Protein AF-A0A954CSN1-F1 (afdb_monomer_lite)

Radius of gyration: 38.44 Å; chains: 1; bounding box: 106×89×113 Å

Structure (mmCIF, N/CA/C/O backbone):
data_AF-A0A954CSN1-F1
#
_entry.id   AF-A0A954CSN1-F1
#
loop_
_atom_site.group_PDB
_atom_site.id
_atom_site.type_symbol
_atom_site.label_atom_id
_atom_site.label_alt_id
_atom_site.label_comp_id
_atom_site.label_asym_id
_atom_site.label_entity_id
_atom_site.label_seq_id
_atom_site.pdbx_PDB_ins_code
_atom_site.Cartn_x
_atom_site.Cartn_y
_atom_site.Cartn_z
_atom_site.occupancy
_atom_site.B_iso_or_equiv
_atom_site.auth_seq_id
_atom_site.auth_comp_id
_atom_site.auth_asym_id
_atom_site.auth_atom_id
_atom_site.pdbx_PDB_model_num
ATOM 1 N N . PRO A 1 1 ? -14.972 -27.314 41.834 1.00 61.19 1 PRO A N 1
ATOM 2 C CA . PRO A 1 1 ? -14.762 -25.907 41.405 1.00 61.19 1 PRO A CA 1
ATOM 3 C C . PRO A 1 1 ? -15.803 -24.994 42.067 1.00 61.19 1 PRO A C 1
ATOM 5 O O . PRO A 1 1 ? -16.963 -25.376 42.128 1.00 61.19 1 PRO A O 1
ATOM 8 N N . VAL A 1 2 ? -15.405 -23.835 42.599 1.00 68.25 2 VAL A N 1
ATOM 9 C CA . VAL A 1 2 ? -16.298 -22.966 43.400 1.00 68.25 2 VAL A CA 1
ATOM 10 C C . VAL A 1 2 ? -17.333 -22.214 42.534 1.00 68.25 2 VAL A C 1
ATOM 12 O O . VAL A 1 2 ? -18.344 -21.769 43.054 1.00 68.25 2 VAL A O 1
ATOM 15 N N . ASN A 1 3 ? -17.149 -22.166 41.205 1.00 76.94 3 ASN A N 1
ATOM 16 C CA . ASN A 1 3 ? -17.978 -21.387 40.267 1.00 76.94 3 ASN A CA 1
ATOM 17 C C . ASN A 1 3 ? -18.617 -22.225 39.138 1.00 76.94 3 ASN A C 1
ATOM 19 O O . ASN A 1 3 ? -18.727 -21.748 38.012 1.00 76.94 3 ASN A O 1
ATOM 23 N N . VAL A 1 4 ? -19.000 -23.483 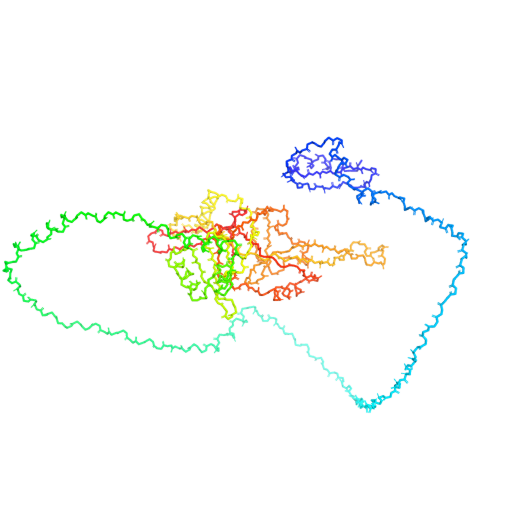39.391 1.00 81.50 4 VAL A N 1
ATOM 24 C CA . VAL A 1 4 ? -19.552 -24.366 38.335 1.00 81.50 4 VAL A CA 1
ATOM 25 C C . VAL A 1 4 ? -20.786 -23.754 37.670 1.00 81.50 4 VAL A C 1
ATOM 27 O O . VAL A 1 4 ? -20.858 -23.741 36.446 1.00 81.50 4 VAL A O 1
ATOM 30 N N . ASP A 1 5 ? -21.700 -23.181 38.451 1.00 84.88 5 ASP A N 1
ATOM 31 C CA . ASP A 1 5 ? -22.962 -22.651 37.924 1.00 84.88 5 ASP A CA 1
ATOM 32 C C . ASP A 1 5 ? -22.741 -21.451 36.990 1.00 84.88 5 ASP A C 1
ATOM 34 O O . ASP A 1 5 ? -23.274 -21.422 35.884 1.00 84.88 5 ASP A O 1
ATOM 38 N N . SER A 1 6 ? -21.851 -20.525 37.362 1.00 83.75 6 SER A N 1
ATOM 39 C CA . SER A 1 6 ? -21.485 -19.380 36.515 1.00 83.75 6 SER A CA 1
ATOM 40 C C . SER A 1 6 ? -20.798 -19.810 35.213 1.00 83.75 6 SER A C 1
ATOM 42 O O . SER A 1 6 ? -21.048 -19.225 34.163 1.00 83.75 6 SER A O 1
ATOM 44 N N . ILE A 1 7 ? -19.970 -20.859 35.246 1.00 83.19 7 ILE A N 1
ATOM 45 C CA . ILE A 1 7 ? -19.344 -21.396 34.029 1.00 83.19 7 ILE A CA 1
ATOM 46 C C . ILE A 1 7 ? -20.405 -22.036 33.124 1.00 83.19 7 ILE A C 1
ATOM 48 O O . ILE A 1 7 ? -20.377 -21.837 31.911 1.00 83.19 7 ILE A O 1
ATOM 52 N N . MET A 1 8 ? -21.352 -22.778 33.704 1.00 86.44 8 MET A N 1
ATOM 53 C CA . MET A 1 8 ? -22.431 -23.435 32.961 1.00 86.44 8 MET A CA 1
ATOM 54 C C . MET A 1 8 ? -23.406 -22.431 32.331 1.00 86.44 8 MET A C 1
ATOM 56 O O . MET A 1 8 ? -23.910 -22.697 31.242 1.00 86.44 8 MET A O 1
ATOM 60 N N . GLU A 1 9 ? -23.623 -21.268 32.952 1.00 90.50 9 GLU A N 1
ATOM 61 C CA . GLU A 1 9 ? -24.388 -20.159 32.362 1.00 90.50 9 GLU A CA 1
ATOM 62 C C . GLU A 1 9 ? -23.665 -19.494 31.179 1.00 90.50 9 GLU A C 1
ATOM 64 O O . GLU A 1 9 ? -24.311 -19.047 30.230 1.00 90.50 9 GLU A O 1
ATOM 69 N N . GLU A 1 10 ? -22.330 -19.448 31.194 1.00 86.44 10 GLU A N 1
ATOM 70 C CA . GLU A 1 10 ? -21.532 -18.814 30.136 1.00 86.44 10 GLU A CA 1
ATOM 71 C C . GLU A 1 10 ? -21.285 -19.718 28.917 1.00 86.44 10 GLU A C 1
ATOM 73 O O . GLU A 1 10 ? -21.075 -19.210 27.813 1.00 86.44 10 GLU A O 1
ATOM 78 N N . LEU A 1 11 ? -21.309 -21.046 29.082 1.00 83.38 11 LEU A N 1
ATOM 79 C CA . LEU A 1 11 ? -21.023 -22.005 28.004 1.00 83.38 11 LEU A CA 1
ATOM 80 C C . LEU A 1 11 ? -21.914 -21.836 26.753 1.00 83.38 11 LEU A C 1
ATOM 82 O O . LEU A 1 11 ? -21.360 -21.830 25.651 1.00 83.38 11 LEU A O 1
ATOM 86 N N . PRO A 1 12 ? -23.246 -21.644 26.859 1.00 86.50 12 PRO A N 1
ATOM 87 C CA . PRO A 1 12 ? -24.109 -21.454 25.690 1.00 86.50 12 PRO A CA 1
ATOM 88 C C . PRO A 1 12 ? -23.843 -20.145 24.936 1.00 86.50 12 PRO A C 1
ATOM 90 O O . PRO A 1 12 ? -24.189 -20.034 23.762 1.00 86.50 12 PRO A O 1
ATOM 93 N N . ALA A 1 13 ? -23.258 -19.145 25.604 1.00 87.81 13 ALA A N 1
ATOM 94 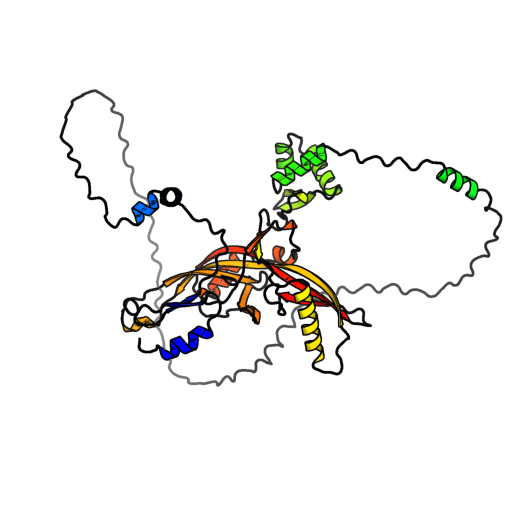C CA . ALA A 1 13 ? -23.020 -17.815 25.047 1.00 87.81 13 ALA A CA 1
ATOM 95 C C . ALA A 1 13 ? -21.659 -17.681 24.340 1.00 87.81 13 ALA A C 1
ATOM 97 O O . ALA A 1 13 ? -21.362 -16.621 23.778 1.00 87.81 13 ALA A O 1
ATOM 98 N N . GLN A 1 14 ? -20.819 -18.721 24.357 1.00 88.06 14 GLN A N 1
ATOM 99 C CA . GLN A 1 14 ? -19.494 -18.647 23.748 1.00 88.06 14 GLN A CA 1
ATOM 100 C C . GLN A 1 14 ? -19.566 -18.596 22.225 1.00 88.06 14 GLN A C 1
ATOM 102 O O . GLN A 1 14 ? -20.262 -19.373 21.571 1.00 88.06 14 GLN A O 1
ATOM 107 N N . LYS A 1 15 ? -18.801 -17.670 21.643 1.00 86.69 15 LYS A N 1
ATOM 108 C CA . LYS A 1 15 ? -18.649 -17.579 20.189 1.00 86.69 15 LYS A CA 1
ATOM 109 C C . LYS A 1 15 ? -17.722 -18.702 19.699 1.00 86.69 15 LYS A C 1
ATOM 111 O O . LYS A 1 15 ? -16.810 -19.088 20.430 1.00 86.69 15 LYS A O 1
ATOM 116 N N . PRO A 1 16 ? -17.876 -19.195 18.455 1.00 85.50 16 PRO A N 1
ATOM 117 C CA . PRO A 1 16 ? -16.946 -20.167 17.881 1.00 85.50 16 PRO A CA 1
ATOM 118 C C . PRO A 1 16 ? -15.479 -19.732 18.034 1.00 85.50 16 PRO A C 1
ATOM 120 O O . PRO A 1 16 ? -15.126 -18.599 17.710 1.00 85.50 16 PRO A O 1
ATOM 123 N N . GLY A 1 17 ? -14.627 -20.634 18.531 1.00 83.06 17 GLY A N 1
ATOM 124 C CA . GLY A 1 17 ? -13.213 -20.356 18.818 1.00 83.06 17 GLY A CA 1
ATOM 125 C C . GLY A 1 17 ? -12.932 -19.768 20.206 1.00 83.06 17 GLY A C 1
ATOM 126 O O . GLY A 1 17 ? -11.766 -19.590 20.550 1.00 83.06 17 GLY A O 1
ATOM 127 N N . GLN A 1 18 ? -13.954 -19.484 21.015 1.00 90.25 18 GLN A N 1
ATOM 128 C CA . GLN A 1 18 ? -13.788 -19.235 22.447 1.00 90.25 18 GLN A CA 1
ATOM 129 C C . GLN A 1 18 ? -13.908 -20.554 23.212 1.00 90.25 18 GLN A C 1
ATOM 131 O O . GLN A 1 18 ? -14.747 -21.392 22.887 1.00 90.25 18 GLN A O 1
ATOM 136 N N . PHE A 1 19 ? -13.041 -20.733 24.203 1.00 90.12 19 PHE A N 1
ATOM 137 C CA . PHE A 1 19 ? -13.029 -21.891 25.085 1.00 90.12 19 PHE A CA 1
ATOM 138 C C . PHE A 1 19 ? -12.823 -21.436 26.528 1.00 90.12 19 PHE A C 1
ATOM 140 O O . PHE A 1 19 ? -12.149 -20.439 26.797 1.00 90.12 19 PHE A O 1
ATOM 147 N N . VAL A 1 20 ? -13.351 -22.205 27.476 1.00 90.38 20 VAL A N 1
ATOM 148 C CA . VAL A 1 20 ? -13.010 -22.079 28.896 1.00 90.38 20 VAL A CA 1
ATOM 149 C C . VAL A 1 20 ? -12.269 -23.339 29.321 1.00 90.38 20 VAL A C 1
ATOM 151 O O . VAL A 1 20 ? -12.818 -24.436 29.283 1.00 90.38 20 VAL A O 1
ATOM 154 N N . LEU A 1 21 ? -11.005 -23.176 29.706 1.00 90.19 21 LEU A N 1
ATOM 155 C CA . LEU A 1 21 ? -10.172 -24.232 30.262 1.00 90.19 21 LEU A CA 1
ATOM 156 C C . LEU A 1 21 ? -10.426 -24.334 31.767 1.00 90.19 21 LEU A C 1
ATOM 158 O O . LEU A 1 21 ? -10.199 -23.383 32.520 1.00 90.19 21 LEU A O 1
ATOM 162 N N . ILE A 1 22 ? -10.867 -25.517 32.189 1.00 88.81 22 ILE A N 1
ATOM 163 C CA . ILE A 1 22 ? -11.072 -25.878 33.590 1.00 88.81 22 ILE A CA 1
ATOM 164 C C . ILE A 1 22 ? -10.104 -27.018 33.897 1.00 88.81 22 ILE A C 1
ATOM 166 O O . ILE A 1 22 ? -10.310 -28.140 33.446 1.00 88.81 22 ILE A O 1
ATOM 170 N N . SER A 1 23 ? -9.037 -26.733 34.637 1.00 88.50 23 SER A N 1
ATOM 171 C CA . SER A 1 23 ? -8.085 -27.756 35.081 1.00 88.50 23 SER A CA 1
ATOM 172 C C . SER A 1 23 ? -7.736 -27.485 36.546 1.00 88.50 23 SER A C 1
ATOM 174 O O . SER A 1 23 ? -6.798 -26.743 36.825 1.00 88.50 23 SER A O 1
ATOM 176 N N . PRO A 1 24 ? -8.547 -28.009 37.485 1.00 81.94 24 PRO A N 1
ATOM 177 C CA . PRO A 1 24 ? -8.437 -27.690 38.909 1.00 81.94 24 PRO A CA 1
ATOM 178 C C . PRO A 1 24 ? -7.140 -28.205 39.543 1.00 81.94 24 PRO A C 1
ATOM 180 O O . PRO A 1 24 ? -6.716 -27.667 40.557 1.00 81.94 24 PRO A O 1
ATOM 183 N N . ASP A 1 25 ? -6.502 -29.205 38.933 1.00 87.25 25 ASP A N 1
ATOM 184 C CA . ASP A 1 25 ? -5.222 -29.745 39.400 1.00 87.25 25 ASP A CA 1
ATOM 185 C C . ASP A 1 25 ? -4.041 -28.821 39.067 1.00 87.25 25 ASP A C 1
ATOM 187 O O . ASP A 1 25 ? -3.009 -28.876 39.728 1.00 87.25 25 ASP A O 1
ATOM 191 N N . ASN A 1 26 ? -4.183 -27.968 38.044 1.00 86.38 26 ASN A N 1
ATOM 192 C CA . ASN A 1 26 ? -3.106 -27.095 37.564 1.00 86.38 26 ASN A CA 1
ATOM 193 C C . ASN A 1 26 ? -3.398 -25.602 37.761 1.00 86.38 26 ASN A C 1
ATOM 195 O O . ASN A 1 26 ? -2.469 -24.798 37.797 1.00 86.38 26 ASN A O 1
ATOM 199 N N . PHE A 1 27 ? -4.670 -25.214 37.871 1.00 82.56 27 PHE A N 1
ATOM 200 C CA . PHE A 1 27 ? -5.089 -23.821 37.959 1.00 82.56 27 PHE A CA 1
ATOM 201 C C . PHE A 1 27 ? -6.175 -23.638 39.019 1.00 82.56 27 PHE A C 1
ATOM 203 O O . PHE A 1 27 ? -7.205 -24.311 39.011 1.00 82.56 27 PHE A O 1
ATOM 210 N N . GLU A 1 28 ? -5.979 -22.648 39.890 1.00 81.31 28 GLU A N 1
ATOM 211 C CA . GLU A 1 28 ? -6.968 -22.257 40.904 1.00 81.31 28 GLU A CA 1
ATOM 212 C C . GLU A 1 28 ? -8.222 -21.607 40.289 1.00 81.31 28 GLU A C 1
ATOM 214 O O . GLU A 1 28 ? -9.281 -21.541 40.921 1.00 81.31 28 GLU A O 1
ATOM 219 N N . HIS A 1 29 ? -8.126 -21.119 39.047 1.00 81.75 29 HIS A N 1
ATOM 220 C CA . HIS A 1 29 ? -9.184 -20.393 38.349 1.00 81.75 29 HIS A CA 1
ATOM 221 C C . HIS A 1 29 ? -9.411 -20.932 36.935 1.00 81.75 29 HIS A C 1
ATOM 223 O O . HIS A 1 29 ? -8.537 -21.533 36.317 1.00 81.75 29 HIS A O 1
ATOM 229 N N . THR A 1 30 ? -10.605 -20.686 36.399 1.00 87.56 30 THR A N 1
ATOM 230 C CA . THR A 1 30 ? -10.914 -20.963 34.994 1.00 87.56 30 THR A CA 1
ATOM 231 C C . THR A 1 30 ? -10.232 -19.967 34.072 1.00 87.56 30 THR A C 1
ATOM 233 O O . THR A 1 30 ? -10.331 -18.756 34.277 1.00 87.56 30 THR A O 1
ATOM 236 N N . HIS A 1 31 ? -9.608 -20.470 33.011 1.00 87.25 31 HIS A N 1
ATOM 237 C CA . HIS A 1 31 ? -8.930 -19.647 32.016 1.00 87.25 31 HIS A CA 1
ATOM 238 C C . HIS A 1 31 ? -9.765 -19.550 30.739 1.00 87.25 31 HIS A C 1
ATOM 240 O O . HIS A 1 31 ? -10.199 -20.560 30.195 1.00 87.25 31 HIS A O 1
ATOM 246 N N . ARG A 1 32 ? -9.976 -18.331 30.233 1.00 88.88 32 ARG A N 1
ATOM 247 C CA . ARG A 1 32 ? -10.616 -18.105 28.930 1.00 88.88 32 ARG A CA 1
ATOM 248 C C . ARG A 1 32 ? -9.554 -18.137 27.838 1.00 88.88 32 ARG A C 1
ATOM 250 O O . ARG A 1 32 ? -8.579 -17.392 27.906 1.00 88.88 32 ARG A O 1
ATOM 257 N N . LEU A 1 33 ? -9.752 -18.988 26.842 1.00 90.38 33 LEU A N 1
ATOM 258 C CA . LEU A 1 33 ? -8.884 -19.125 25.681 1.00 90.38 33 LEU A CA 1
ATOM 259 C C . LEU A 1 33 ? -9.639 -18.659 24.437 1.00 90.38 33 LEU A C 1
ATOM 261 O O . LEU A 1 33 ? -10.818 -18.959 24.260 1.00 90.38 33 LEU A O 1
ATOM 265 N N . GLN A 1 34 ? -8.950 -17.932 23.563 1.00 87.00 34 GLN A N 1
ATOM 266 C CA . GLN A 1 34 ? -9.458 -17.570 22.247 1.00 87.00 34 GLN A CA 1
ATOM 267 C C . GLN A 1 34 ? -8.527 -18.170 21.200 1.00 87.00 34 GLN A C 1
ATOM 269 O O . GLN A 1 34 ? -7.409 -17.699 20.996 1.00 87.00 34 GLN A O 1
ATOM 274 N N . CYS A 1 35 ? -8.987 -19.224 20.537 1.00 81.88 35 CYS A N 1
ATOM 275 C CA . CYS A 1 35 ? -8.266 -19.830 19.434 1.00 81.88 35 CYS A CA 1
ATOM 276 C C . CYS A 1 35 ? -8.586 -19.068 18.148 1.00 81.88 35 CYS A C 1
ATOM 278 O O . CYS A 1 35 ? -9.748 -18.896 17.770 1.00 81.88 35 CYS A O 1
ATOM 280 N N . ARG A 1 36 ? -7.543 -18.631 17.442 1.00 75.38 36 ARG A N 1
ATOM 281 C CA . ARG A 1 36 ? -7.674 -18.196 16.050 1.00 75.38 36 ARG A CA 1
ATOM 282 C C . ARG A 1 36 ? -7.705 -19.443 15.176 1.00 75.38 36 ARG A C 1
ATOM 284 O O . ARG A 1 36 ? -6.841 -20.306 15.306 1.00 75.38 36 ARG A O 1
ATOM 291 N N . TRP A 1 37 ? -8.695 -19.538 14.296 1.00 64.88 37 TRP A N 1
ATOM 292 C CA . TRP A 1 37 ? -8.752 -20.611 13.311 1.00 64.88 37 TRP A CA 1
ATOM 293 C C . TRP A 1 37 ? -7.662 -20.353 12.273 1.00 64.88 37 TRP A C 1
ATOM 295 O O . TRP A 1 37 ? -7.801 -19.475 11.422 1.00 64.88 37 TRP A O 1
ATOM 305 N N . LEU A 1 38 ? -6.559 -21.092 12.361 1.00 58.12 38 LEU A N 1
ATOM 306 C CA . LEU A 1 38 ? -5.622 -21.191 11.253 1.00 58.12 38 LEU A CA 1
ATOM 307 C C . LEU A 1 38 ? -6.255 -22.119 10.217 1.00 58.12 38 LEU A C 1
ATOM 309 O O . LEU A 1 38 ? -6.325 -23.329 10.412 1.00 58.12 38 LEU A O 1
ATOM 313 N N . TYR A 1 39 ? -6.760 -21.539 9.128 1.00 53.69 39 TYR A N 1
ATOM 314 C CA . TYR A 1 39 ? -7.174 -22.314 7.965 1.00 53.69 39 TYR A CA 1
ATOM 315 C C . TYR A 1 39 ? -5.917 -22.773 7.226 1.00 53.69 39 TYR A C 1
ATOM 317 O O . TYR A 1 39 ? -5.410 -22.097 6.332 1.00 53.69 39 TYR A O 1
ATOM 325 N N . THR A 1 40 ? -5.372 -23.903 7.658 1.00 70.38 40 THR A N 1
ATOM 326 C CA . THR A 1 40 ? -4.305 -24.614 6.960 1.00 70.38 40 THR A CA 1
ATOM 327 C C . THR A 1 40 ? -4.873 -25.891 6.361 1.00 70.38 40 THR A C 1
ATOM 329 O O . THR A 1 40 ? -5.895 -26.420 6.806 1.00 70.38 40 THR A O 1
ATOM 332 N N . LYS A 1 41 ? -4.232 -26.390 5.304 1.00 67.25 41 LYS A N 1
ATOM 333 C CA . LYS A 1 41 ? -4.551 -27.712 4.771 1.00 67.25 41 LYS A CA 1
ATOM 334 C C . LYS A 1 41 ? -4.279 -28.730 5.881 1.00 67.25 41 LYS A C 1
ATOM 336 O O . LYS A 1 41 ? -3.152 -28.822 6.356 1.00 67.25 41 LYS A O 1
ATOM 341 N N . HIS A 1 42 ? -5.313 -29.450 6.311 1.00 63.22 42 HIS A N 1
ATOM 342 C CA . HIS A 1 42 ? -5.154 -30.526 7.282 1.00 63.22 42 HIS A CA 1
ATOM 343 C C . HIS A 1 42 ? -4.442 -31.688 6.585 1.00 63.22 42 HIS A C 1
ATOM 345 O O . HIS A 1 42 ? -5.056 -32.431 5.820 1.00 63.22 42 HIS A O 1
ATOM 351 N N . GLU A 1 43 ? -3.133 -31.795 6.789 1.00 81.56 43 GLU A N 1
ATOM 352 C CA . GLU A 1 43 ? -2.345 -32.947 6.369 1.00 81.56 43 GLU A CA 1
ATOM 353 C C . GLU A 1 43 ? -2.127 -33.836 7.591 1.00 81.56 43 GLU A C 1
ATOM 355 O O . GLU A 1 43 ? -1.510 -33.425 8.571 1.00 81.56 43 GLU A O 1
ATOM 360 N N . THR A 1 44 ? -2.676 -35.048 7.555 1.00 83.81 44 THR A N 1
ATOM 361 C CA . THR A 1 44 ? -2.324 -36.083 8.527 1.00 83.81 44 THR A CA 1
ATOM 362 C C . THR A 1 44 ? -0.915 -36.566 8.215 1.00 83.81 44 THR A C 1
ATOM 364 O O . THR A 1 44 ? -0.662 -37.068 7.115 1.00 83.81 44 THR A O 1
ATOM 367 N N . LEU A 1 45 ? -0.007 -36.384 9.166 1.00 87.62 45 LEU A N 1
ATOM 368 C CA . LEU A 1 45 ? 1.354 -36.897 9.087 1.00 87.62 45 LEU A CA 1
ATOM 369 C C . LEU A 1 45 ? 1.353 -38.356 9.554 1.00 87.62 45 LEU A C 1
ATOM 371 O O . LEU A 1 45 ? 0.678 -38.692 10.525 1.00 87.62 45 LEU A O 1
ATOM 375 N N . ASP A 1 46 ? 2.065 -39.210 8.829 1.00 90.12 46 ASP A N 1
ATOM 376 C CA . ASP A 1 46 ? 2.424 -40.553 9.282 1.00 90.12 46 ASP A CA 1
ATOM 377 C C . ASP A 1 46 ? 3.696 -40.476 10.140 1.00 90.12 46 ASP A C 1
ATOM 379 O O . ASP A 1 46 ? 4.366 -39.441 10.178 1.00 90.12 46 ASP A O 1
ATOM 383 N N . ASP A 1 47 ? 4.010 -41.565 10.842 1.00 84.50 47 ASP A N 1
ATOM 384 C CA . ASP A 1 47 ? 5.141 -41.624 11.775 1.00 84.50 47 ASP A CA 1
ATOM 385 C C . ASP A 1 47 ? 6.466 -41.227 11.095 1.00 84.50 47 ASP A C 1
ATOM 387 O O . ASP A 1 47 ? 7.247 -40.475 11.670 1.00 84.50 47 ASP A O 1
ATOM 391 N N . GLU A 1 48 ? 6.664 -41.610 9.827 1.00 83.81 48 GLU A N 1
ATOM 392 C CA . GLU A 1 48 ? 7.849 -41.247 9.033 1.00 83.81 48 GLU A CA 1
ATOM 393 C C . GLU A 1 48 ? 7.963 -39.730 8.795 1.00 83.81 48 GLU A C 1
ATOM 395 O O . GLU A 1 48 ? 9.044 -39.152 8.922 1.00 83.81 48 GLU A O 1
ATOM 400 N N . LYS A 1 49 ? 6.859 -39.041 8.470 1.00 83.69 49 LYS A N 1
ATOM 401 C CA . LYS A 1 49 ? 6.864 -37.577 8.293 1.00 83.69 49 LYS A CA 1
ATOM 402 C C . LYS A 1 49 ? 6.979 -36.821 9.608 1.00 83.69 49 LYS A C 1
ATOM 404 O O . LYS A 1 49 ? 7.494 -35.705 9.606 1.00 83.69 49 LYS A O 1
ATOM 409 N N . ILE A 1 50 ? 6.473 -37.387 10.705 1.00 80.50 50 ILE A N 1
ATOM 410 C CA . ILE A 1 50 ? 6.669 -36.824 12.045 1.00 80.50 50 ILE A CA 1
ATOM 411 C C . ILE A 1 50 ? 8.160 -36.868 12.383 1.00 80.50 50 ILE A C 1
ATOM 413 O O . ILE A 1 50 ? 8.723 -35.843 12.757 1.00 80.50 50 ILE A O 1
ATOM 417 N N . GLU A 1 51 ? 8.806 -38.014 12.169 1.00 81.75 51 GLU A N 1
ATOM 418 C CA . GLU A 1 51 ? 10.233 -38.211 12.430 1.00 81.75 51 GLU A CA 1
ATOM 419 C C . GLU A 1 51 ? 11.105 -37.296 11.552 1.00 81.75 51 GLU A C 1
ATOM 421 O O . GLU A 1 51 ? 12.024 -36.655 12.052 1.00 81.75 51 GLU A O 1
ATOM 426 N N . ALA A 1 52 ? 10.738 -37.106 10.279 1.00 80.88 52 ALA A N 1
ATOM 427 C CA . ALA A 1 52 ? 11.425 -36.185 9.368 1.00 80.88 52 ALA A CA 1
ATOM 428 C C . ALA A 1 52 ? 11.238 -34.688 9.700 1.00 80.88 52 ALA A C 1
ATOM 430 O O . ALA A 1 52 ? 12.034 -33.862 9.265 1.00 80.88 52 ALA A O 1
ATOM 431 N N . LEU A 1 53 ? 10.178 -34.309 10.424 1.00 78.75 53 LEU A N 1
ATOM 432 C CA . LEU A 1 53 ? 9.976 -32.933 10.907 1.00 78.75 53 LEU A CA 1
ATOM 433 C C . LEU A 1 53 ? 10.681 -32.671 12.243 1.00 78.75 53 LEU A C 1
ATOM 435 O O . LEU A 1 53 ? 10.871 -31.513 12.621 1.00 78.75 53 LEU A O 1
ATOM 439 N N . MET A 1 54 ? 11.059 -33.730 12.959 1.00 74.44 54 MET A N 1
ATOM 440 C CA . MET A 1 54 ? 11.798 -33.679 14.217 1.00 74.44 54 MET A CA 1
ATOM 441 C C . MET A 1 54 ? 13.317 -33.635 13.990 1.00 74.44 54 MET A C 1
ATOM 443 O O . MET A 1 54 ? 14.061 -34.342 14.666 1.00 74.44 54 MET A O 1
ATOM 447 N N . ASP A 1 55 ? 13.790 -32.786 13.072 1.00 65.56 55 ASP A N 1
ATOM 448 C CA . ASP A 1 55 ? 15.228 -32.573 12.867 1.00 65.56 55 ASP A CA 1
ATOM 449 C C . ASP A 1 55 ? 15.951 -32.259 14.202 1.00 65.56 55 ASP A C 1
ATOM 451 O O . ASP A 1 55 ? 15.440 -31.543 15.078 1.00 65.56 55 ASP A O 1
ATOM 455 N N . GLU A 1 56 ? 17.188 -32.765 14.317 1.00 56.66 56 GLU A N 1
ATOM 456 C CA . GLU A 1 56 ? 18.090 -32.740 15.487 1.00 56.66 56 GLU A CA 1
ATOM 457 C C . GLU A 1 56 ? 18.080 -31.479 16.379 1.00 56.66 56 GLU A C 1
ATOM 459 O O . GLU A 1 56 ? 18.117 -31.642 17.605 1.00 56.66 56 GLU A O 1
ATOM 464 N N . PRO A 1 57 ? 18.016 -30.225 15.875 1.00 58.78 57 PRO A N 1
ATOM 465 C CA . PRO A 1 57 ? 18.069 -29.060 16.758 1.00 58.78 57 PRO A CA 1
ATOM 466 C C . PRO A 1 57 ? 16.869 -28.941 17.708 1.00 58.78 57 PRO A C 1
ATOM 468 O O . PRO A 1 57 ? 17.023 -28.377 18.793 1.00 58.78 57 PRO A O 1
ATOM 471 N N . LEU A 1 58 ? 15.688 -29.470 17.356 1.00 57.22 58 LEU A N 1
ATOM 472 C CA . LEU A 1 58 ? 14.528 -29.418 18.257 1.00 57.22 58 LEU A CA 1
ATOM 473 C C . LEU A 1 58 ? 14.603 -30.504 19.339 1.00 57.22 58 LEU A C 1
ATOM 475 O O . LEU A 1 58 ? 14.259 -30.246 20.492 1.00 57.22 58 LEU A O 1
ATOM 479 N N . ALA A 1 59 ? 15.102 -31.693 18.989 1.00 59.03 59 ALA A N 1
ATOM 480 C CA . ALA A 1 59 ? 15.330 -32.784 19.935 1.00 59.03 59 ALA A CA 1
ATOM 481 C C . ALA A 1 59 ? 16.413 -32.417 20.969 1.00 59.03 59 ALA A C 1
ATOM 483 O O . ALA A 1 59 ? 16.233 -32.655 22.164 1.00 59.03 59 ALA A O 1
ATOM 484 N N . ALA A 1 60 ? 17.481 -31.737 20.534 1.00 61.00 60 ALA A N 1
ATOM 485 C CA . ALA A 1 60 ? 18.527 -31.219 21.417 1.00 61.00 60 ALA A CA 1
ATOM 486 C C . ALA A 1 60 ? 18.019 -30.131 22.383 1.00 61.00 60 ALA A C 1
ATOM 488 O O . ALA A 1 60 ? 18.498 -30.037 23.509 1.00 61.00 60 ALA A O 1
ATOM 489 N N . ALA A 1 61 ? 17.031 -29.327 21.976 1.00 60.97 61 ALA A N 1
ATOM 490 C CA . ALA A 1 61 ? 16.449 -28.281 22.821 1.00 60.97 61 ALA A CA 1
ATOM 491 C C . ALA A 1 61 ? 15.454 -28.813 23.870 1.00 60.97 61 ALA A C 1
ATOM 493 O O . ALA A 1 61 ? 15.164 -28.118 24.845 1.00 60.97 61 ALA A O 1
ATOM 494 N N . ILE A 1 62 ? 14.906 -30.015 23.661 1.00 63.28 62 ILE A N 1
ATOM 495 C CA . ILE A 1 62 ? 13.876 -30.620 24.521 1.00 63.28 62 ILE A CA 1
ATOM 496 C C . ILE A 1 62 ? 14.473 -31.686 25.454 1.00 63.28 62 ILE A C 1
ATOM 498 O O . ILE A 1 62 ? 13.866 -31.997 26.480 1.00 63.28 62 ILE A O 1
ATOM 502 N N . SER A 1 63 ? 15.667 -32.211 25.158 1.00 59.81 63 SER A N 1
ATOM 503 C CA . SER A 1 63 ? 16.346 -33.157 26.048 1.00 59.81 63 SER A CA 1
ATOM 504 C C . SER A 1 63 ? 16.796 -32.461 27.348 1.00 59.81 63 SER A C 1
ATOM 506 O O . SER A 1 63 ? 17.580 -31.513 27.293 1.00 59.81 63 SER A O 1
ATOM 508 N N . PRO A 1 64 ? 16.321 -32.891 28.533 1.00 57.06 64 PRO A N 1
ATOM 509 C CA . PRO A 1 64 ? 16.586 -32.216 29.805 1.00 57.06 64 PRO A CA 1
ATOM 510 C C . PRO A 1 64 ? 17.980 -32.493 30.393 1.00 57.06 64 PRO A C 1
ATOM 512 O O . PRO A 1 64 ? 18.254 -32.067 31.516 1.00 57.06 64 PRO A O 1
ATOM 515 N N . GLU A 1 65 ? 18.859 -33.196 29.680 1.00 58.47 65 GLU A N 1
ATOM 516 C CA . GLU A 1 65 ? 20.139 -33.652 30.218 1.00 58.47 65 GLU A CA 1
ATOM 517 C C . GLU A 1 65 ? 21.308 -33.035 29.429 1.00 58.47 65 GLU A C 1
ATOM 519 O O . GLU A 1 65 ? 21.523 -33.395 28.269 1.00 58.47 65 GLU A O 1
ATOM 524 N N . PRO A 1 66 ? 22.053 -32.067 30.003 1.00 59.44 66 PRO A N 1
ATOM 525 C CA . PRO A 1 66 ? 23.269 -31.580 29.369 1.00 59.44 66 PRO A CA 1
ATOM 526 C C . PRO A 1 66 ? 24.281 -32.734 29.298 1.00 59.44 66 PRO A C 1
ATOM 528 O O . PRO A 1 66 ? 24.452 -33.439 30.298 1.00 59.44 66 PRO A O 1
ATOM 531 N N . PRO A 1 67 ? 24.959 -32.944 28.154 1.00 56.94 67 PRO A N 1
ATOM 532 C CA . PRO A 1 67 ? 25.955 -33.998 28.039 1.00 56.94 67 PRO A CA 1
ATOM 533 C C . PRO A 1 67 ? 27.041 -33.779 29.095 1.00 56.94 67 PRO A C 1
ATOM 535 O O . PRO A 1 67 ? 27.584 -32.679 29.230 1.00 56.94 67 PRO A O 1
ATOM 538 N N . ALA A 1 68 ? 27.313 -34.824 29.879 1.00 64.12 68 ALA A N 1
ATOM 539 C CA . ALA A 1 68 ? 28.395 -34.819 30.849 1.00 64.12 68 ALA A CA 1
ATOM 540 C C . ALA A 1 68 ? 29.715 -34.486 30.128 1.00 64.12 68 ALA A C 1
ATOM 542 O O . ALA A 1 68 ? 29.941 -34.996 29.030 1.00 64.12 68 ALA A O 1
ATOM 543 N N . PRO A 1 69 ? 30.576 -33.629 30.703 1.00 58.84 69 PRO A N 1
ATOM 544 C CA . PRO A 1 69 ? 31.847 -33.291 30.081 1.00 58.84 69 PRO A CA 1
ATOM 545 C C . PRO A 1 69 ? 32.689 -34.562 29.932 1.00 58.84 69 PRO A C 1
ATOM 547 O O . PRO A 1 69 ? 33.020 -35.209 30.928 1.00 58.84 69 PRO A O 1
ATOM 550 N N . GLU A 1 70 ? 33.013 -34.919 28.689 1.00 56.22 70 GLU A N 1
ATOM 551 C CA . GLU A 1 70 ? 33.976 -35.974 28.391 1.00 56.22 70 GLU A CA 1
ATOM 552 C C . GLU A 1 70 ? 35.330 -35.580 28.985 1.00 56.22 70 GLU A C 1
ATOM 554 O O . GLU A 1 70 ? 35.921 -34.552 28.645 1.00 56.22 70 GLU A O 1
ATOM 559 N N . VAL A 1 71 ? 35.794 -36.390 29.932 1.00 53.03 71 VAL A N 1
ATOM 560 C CA . VAL A 1 71 ? 37.124 -36.278 30.521 1.00 53.03 71 VAL A CA 1
ATOM 561 C C . VAL A 1 71 ? 38.103 -36.776 29.464 1.00 53.03 71 VAL A C 1
ATOM 563 O O . VAL A 1 71 ? 38.171 -37.969 29.186 1.00 53.03 71 VAL A O 1
ATOM 566 N N . ALA A 1 72 ? 38.804 -35.846 28.819 1.00 53.19 72 ALA A N 1
ATOM 567 C CA . ALA A 1 72 ? 39.858 -36.163 27.870 1.00 53.19 72 ALA A CA 1
ATOM 568 C C . ALA A 1 72 ? 41.102 -36.653 28.627 1.00 53.19 72 ALA A C 1
ATOM 570 O O . ALA A 1 72 ? 41.894 -35.850 29.125 1.00 53.19 72 ALA A O 1
ATOM 571 N N . ASP A 1 73 ? 41.272 -37.972 28.699 1.00 53.28 73 ASP A N 1
ATOM 572 C CA . ASP A 1 73 ? 42.547 -38.603 29.034 1.00 53.28 73 ASP A CA 1
ATOM 573 C C . ASP A 1 73 ? 43.555 -38.280 27.922 1.00 53.28 73 ASP A C 1
ATOM 575 O O . ASP A 1 73 ? 43.495 -38.819 26.817 1.00 53.28 73 ASP A O 1
ATOM 579 N N . THR A 1 74 ? 44.460 -37.342 28.202 1.00 48.12 74 THR A N 1
ATOM 580 C CA . THR A 1 74 ? 45.599 -37.037 27.330 1.00 48.12 74 THR A CA 1
ATOM 581 C C . THR A 1 74 ? 46.826 -37.706 27.935 1.00 48.12 74 THR A C 1
ATOM 583 O O . THR A 1 74 ? 47.469 -37.147 28.822 1.00 48.12 74 THR A O 1
ATOM 586 N N . GLU A 1 75 ? 47.106 -38.934 27.498 1.00 50.53 75 GLU A N 1
ATOM 587 C CA . GLU A 1 75 ? 48.391 -39.585 27.745 1.00 50.53 75 GLU A CA 1
ATOM 588 C C . GLU A 1 75 ? 49.470 -38.982 26.838 1.00 50.53 75 GLU A C 1
ATOM 590 O O . GLU A 1 75 ? 49.263 -38.710 25.654 1.00 50.53 75 GLU A O 1
ATOM 595 N N . GLU A 1 76 ? 50.621 -38.752 27.458 1.00 52.62 76 GLU A N 1
ATOM 596 C CA . GLU A 1 76 ? 51.850 -38.219 26.893 1.00 52.62 76 GLU A CA 1
ATOM 597 C C . GLU A 1 76 ? 52.417 -39.119 25.784 1.00 52.62 76 GLU A C 1
ATOM 599 O O . GLU A 1 76 ? 52.578 -40.326 25.960 1.00 52.62 76 GLU A O 1
ATOM 604 N N . ALA A 1 77 ? 52.841 -38.506 24.680 1.00 51.53 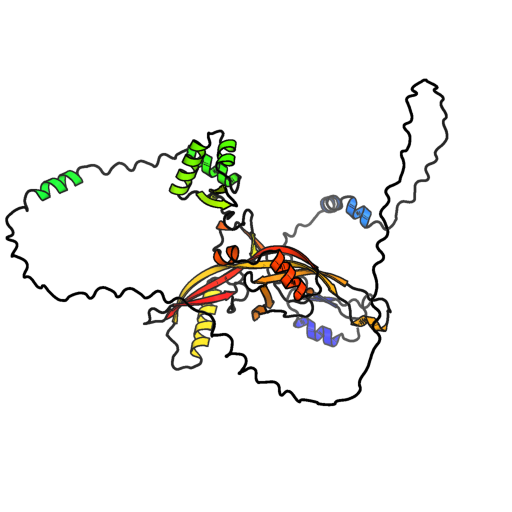77 ALA A N 1
ATOM 605 C CA . ALA A 1 77 ? 53.892 -39.049 23.831 1.00 51.53 77 ALA A CA 1
ATOM 606 C C . ALA A 1 77 ? 54.759 -37.890 23.330 1.00 51.53 77 ALA A C 1
ATOM 608 O O . ALA A 1 77 ? 54.367 -37.100 22.472 1.00 51.53 77 ALA A O 1
ATOM 609 N N . ILE A 1 78 ? 55.919 -37.791 23.968 1.00 47.50 78 ILE A N 1
ATOM 610 C CA . ILE A 1 78 ? 57.099 -37.039 23.558 1.00 47.50 78 ILE A CA 1
ATOM 611 C C . ILE A 1 78 ? 57.588 -37.645 22.240 1.00 47.50 78 ILE A C 1
ATOM 613 O O . ILE A 1 78 ? 57.758 -38.862 22.178 1.00 47.50 78 ILE A O 1
ATOM 617 N N . ASP A 1 79 ? 57.852 -36.819 21.230 1.00 47.47 79 ASP A N 1
ATOM 618 C CA . ASP A 1 79 ? 58.880 -37.159 20.250 1.00 47.47 79 ASP A CA 1
ATOM 619 C C . ASP A 1 79 ? 59.648 -35.902 19.840 1.00 47.47 79 ASP A C 1
ATOM 621 O O . ASP A 1 79 ? 59.072 -34.851 19.540 1.00 47.47 79 ASP A O 1
ATOM 625 N N . ASP A 1 80 ? 60.961 -36.045 19.951 1.00 52.75 80 ASP A N 1
ATOM 626 C CA . ASP A 1 80 ? 62.002 -35.065 19.707 1.00 52.75 80 ASP A CA 1
ATOM 627 C C . ASP A 1 80 ? 62.161 -34.832 18.201 1.00 52.75 80 ASP A C 1
ATOM 629 O O . ASP A 1 80 ? 62.355 -35.786 17.455 1.00 52.75 80 ASP A O 1
ATOM 633 N N . GLU A 1 81 ? 62.195 -33.576 17.754 1.00 54.78 81 GLU A N 1
ATOM 634 C CA . GLU A 1 81 ? 62.931 -33.222 16.535 1.00 54.78 81 GLU A CA 1
ATOM 635 C C . GLU A 1 81 ? 63.456 -31.782 16.649 1.00 54.78 81 GLU A C 1
ATOM 637 O O . GLU A 1 81 ? 62.723 -30.790 16.602 1.00 54.78 81 GLU A O 1
ATOM 642 N N . GLU A 1 82 ? 64.764 -31.706 16.893 1.00 55.12 82 GLU A N 1
ATOM 643 C CA . GLU A 1 82 ? 65.609 -30.535 16.689 1.00 55.12 82 GLU A CA 1
ATOM 644 C C . GLU A 1 82 ? 65.647 -30.196 15.190 1.00 55.12 82 GLU A C 1
ATOM 646 O O . GLU A 1 82 ? 65.812 -31.102 14.385 1.00 55.12 82 GLU A O 1
ATOM 651 N N . ASP A 1 83 ? 65.504 -28.915 14.833 1.00 48.41 83 ASP A N 1
ATOM 652 C CA . ASP A 1 83 ? 66.215 -28.234 13.731 1.00 48.41 83 ASP A CA 1
ATOM 653 C C . ASP A 1 83 ? 65.743 -26.761 13.706 1.00 48.41 83 ASP A C 1
ATOM 655 O O . ASP A 1 83 ? 64.558 -26.453 13.625 1.00 48.41 83 ASP A O 1
ATOM 659 N N . GLU A 1 84 ? 66.562 -25.775 14.067 1.00 49.72 84 GLU A N 1
ATOM 660 C CA . GLU A 1 84 ? 67.676 -25.175 13.316 1.00 49.72 84 GLU A CA 1
ATOM 661 C C . GLU A 1 84 ? 67.264 -23.819 12.683 1.00 49.72 84 GLU A C 1
ATOM 663 O O . GLU A 1 84 ? 66.578 -23.734 11.674 1.00 49.72 84 GLU A O 1
ATOM 668 N N . PHE A 1 85 ? 67.752 -22.745 13.322 1.00 37.28 85 PHE A N 1
ATOM 669 C CA . PHE A 1 85 ? 68.056 -21.397 12.806 1.00 37.28 85 PHE A CA 1
ATOM 670 C C . PHE A 1 85 ? 66.975 -20.484 12.189 1.00 37.28 85 PHE A C 1
ATOM 672 O O . PHE A 1 85 ? 66.399 -20.731 11.136 1.00 37.28 85 PHE A O 1
ATOM 679 N N . GLY A 1 86 ? 66.883 -19.267 12.751 1.00 38.78 86 GLY A N 1
ATOM 680 C CA . GLY A 1 86 ? 66.221 -18.143 12.080 1.00 38.78 86 GLY A CA 1
ATOM 681 C C . GLY A 1 86 ? 66.062 -16.842 12.873 1.00 38.78 86 GLY A C 1
ATOM 682 O O . GLY A 1 86 ? 64.998 -16.238 12.840 1.00 38.78 86 GLY A O 1
ATOM 683 N N . THR A 1 87 ? 67.088 -16.387 13.592 1.00 45.19 87 THR A N 1
ATOM 684 C CA . THR A 1 87 ? 67.155 -15.061 14.241 1.00 45.19 87 THR A CA 1
ATOM 685 C C . THR A 1 87 ? 66.970 -13.897 13.260 1.00 45.19 87 THR A C 1
ATOM 687 O O . THR A 1 87 ? 67.845 -13.714 12.416 1.00 45.19 87 THR A O 1
ATOM 690 N N . VAL A 1 88 ? 65.956 -13.031 13.440 1.00 41.56 88 VAL A N 1
ATOM 691 C CA . VAL A 1 88 ? 65.991 -11.628 12.964 1.00 41.56 88 VAL A CA 1
ATOM 692 C C . VAL A 1 88 ? 65.182 -10.681 13.877 1.00 41.56 88 VAL A C 1
ATOM 694 O O . VAL A 1 88 ? 63.959 -10.671 13.882 1.00 41.56 88 VAL A O 1
ATOM 697 N N . HIS A 1 89 ? 65.940 -9.871 14.618 1.00 40.34 89 HIS A N 1
ATOM 698 C CA . HIS A 1 89 ? 65.713 -8.516 15.144 1.00 40.34 89 HIS A CA 1
ATOM 699 C C . HIS A 1 89 ? 64.389 -8.073 15.794 1.00 40.34 89 HIS A C 1
ATOM 701 O O . HIS A 1 89 ? 63.398 -7.734 15.153 1.00 40.34 89 HIS A O 1
ATOM 707 N N . ALA A 1 90 ? 64.532 -7.836 17.100 1.00 45.78 90 ALA A N 1
ATOM 708 C CA . ALA A 1 90 ? 63.822 -6.846 17.891 1.00 45.78 90 ALA A CA 1
ATOM 709 C C . ALA A 1 90 ? 63.888 -5.419 17.299 1.00 45.78 90 ALA A C 1
ATOM 711 O O . ALA A 1 90 ? 64.960 -4.924 16.949 1.00 45.78 90 ALA A O 1
ATOM 712 N N . ARG A 1 91 ? 62.740 -4.736 17.299 1.00 42.62 91 ARG A N 1
ATOM 713 C CA . ARG A 1 91 ? 62.596 -3.275 17.428 1.00 42.62 91 ARG A CA 1
ATOM 714 C C . ARG A 1 91 ? 61.600 -3.067 18.567 1.00 42.62 91 ARG A C 1
ATOM 716 O O . ARG A 1 91 ? 60.475 -3.538 18.470 1.00 42.62 91 ARG A O 1
ATOM 723 N N . GLN A 1 92 ? 62.102 -2.807 19.770 1.00 43.50 92 GLN A N 1
ATOM 724 C CA . GLN A 1 92 ? 62.300 -1.472 20.351 1.00 43.50 92 GLN A CA 1
ATOM 725 C C . GLN A 1 92 ? 61.010 -0.654 20.411 1.00 43.50 92 GLN A C 1
ATOM 727 O O . GLN A 1 92 ? 60.412 -0.310 19.396 1.00 43.50 92 GLN A O 1
ATOM 732 N N . ALA A 1 93 ? 60.618 -0.435 21.663 1.00 48.56 93 ALA A N 1
ATOM 733 C CA . ALA A 1 93 ? 59.612 0.487 22.125 1.00 48.56 93 ALA A CA 1
ATOM 734 C C . ALA A 1 93 ? 60.144 1.919 22.006 1.00 48.56 93 ALA A C 1
ATOM 736 O O . ALA A 1 93 ? 61.254 2.169 22.464 1.00 48.56 93 ALA A O 1
ATOM 737 N N . ASP A 1 94 ? 59.314 2.802 21.462 1.00 50.25 94 ASP A N 1
ATOM 738 C CA . ASP A 1 94 ? 59.378 4.253 21.636 1.00 50.25 94 ASP A CA 1
ATOM 739 C C . ASP A 1 94 ? 58.041 4.608 22.314 1.00 50.25 94 ASP A C 1
ATOM 741 O O . ASP A 1 94 ? 56.968 4.243 21.828 1.00 50.25 94 ASP A O 1
ATOM 745 N N . GLU A 1 95 ? 58.070 4.895 23.612 1.00 49.91 95 GLU A N 1
ATOM 746 C CA . GLU A 1 95 ? 58.170 6.251 24.173 1.00 49.91 95 GLU A CA 1
ATOM 747 C C . GLU A 1 95 ? 56.856 7.030 24.022 1.00 49.91 95 GLU A C 1
ATOM 749 O O . GLU A 1 95 ? 56.570 7.719 23.048 1.00 49.91 95 GLU A O 1
ATOM 754 N N . PHE A 1 96 ? 56.040 6.835 25.062 1.00 47.78 96 PHE A N 1
ATOM 755 C CA . PHE A 1 96 ? 55.123 7.819 25.617 1.00 47.78 96 PHE A CA 1
ATOM 756 C C . PHE A 1 96 ? 55.878 9.119 25.911 1.00 47.78 96 PHE A C 1
ATOM 758 O O . PHE A 1 96 ? 56.819 9.068 26.693 1.00 47.78 96 PHE A O 1
ATOM 765 N N . GLU A 1 97 ? 55.404 10.244 25.380 1.00 48.34 97 GLU A N 1
ATOM 766 C CA . GLU A 1 97 ? 55.392 11.568 26.022 1.00 48.34 97 GLU A CA 1
ATOM 767 C C . GLU A 1 97 ? 54.716 12.556 25.057 1.00 48.34 97 GLU A C 1
ATOM 769 O O . GLU A 1 97 ? 55.318 12.990 24.087 1.00 48.34 97 GLU A O 1
ATOM 774 N N . ASP A 1 98 ? 53.443 12.876 25.302 1.00 51.28 98 ASP A N 1
ATOM 775 C CA . ASP A 1 98 ? 52.796 14.083 24.767 1.00 51.28 98 ASP A CA 1
ATOM 776 C C . ASP A 1 98 ? 51.844 14.619 25.846 1.00 51.28 98 ASP A C 1
ATOM 778 O O . ASP A 1 98 ? 50.657 14.302 25.939 1.00 51.28 98 ASP A O 1
ATOM 782 N N . GLU A 1 99 ? 52.478 15.299 26.797 1.00 53.44 99 GLU A N 1
ATOM 783 C CA . GLU A 1 99 ? 52.162 16.658 27.236 1.00 53.44 99 GLU A CA 1
ATOM 784 C C . GLU A 1 99 ? 50.843 17.249 26.682 1.00 53.44 99 GLU A C 1
ATOM 786 O O . GLU A 1 99 ? 50.798 17.819 25.595 1.00 53.44 99 GLU A O 1
ATOM 791 N N . PHE A 1 100 ? 49.762 17.187 27.468 1.00 47.53 100 PHE A N 1
ATOM 792 C CA . PHE A 1 100 ? 48.667 18.151 27.348 1.00 47.53 100 PHE A CA 1
ATOM 793 C C . PHE A 1 100 ? 48.407 18.803 28.702 1.00 47.53 100 PHE A C 1
ATOM 795 O O . PHE A 1 100 ? 48.001 18.163 29.674 1.00 47.53 100 PHE A O 1
ATOM 802 N N . ALA A 1 101 ? 48.736 20.089 28.724 1.00 50.50 101 ALA A N 1
ATOM 803 C CA . ALA A 1 101 ? 48.673 20.995 29.845 1.00 50.50 101 ALA A CA 1
ATOM 804 C C . ALA A 1 101 ? 47.234 21.238 30.325 1.00 50.50 101 ALA A C 1
ATOM 806 O O . ALA A 1 101 ? 46.323 21.497 29.544 1.00 50.50 101 ALA A O 1
ATOM 807 N N . ASP A 1 102 ? 47.084 21.110 31.639 1.00 49.06 102 ASP A N 1
ATOM 808 C CA . ASP A 1 102 ? 46.512 22.081 32.574 1.00 49.06 102 ASP A CA 1
ATOM 809 C C . ASP A 1 102 ? 45.806 23.317 31.968 1.00 49.06 102 ASP A C 1
ATOM 811 O O . ASP A 1 102 ? 46.443 24.307 31.615 1.00 49.06 102 ASP A O 1
ATOM 815 N N . GLU A 1 103 ? 44.472 23.284 31.942 1.00 52.97 103 GLU A N 1
ATOM 816 C CA . GLU A 1 103 ? 43.635 24.484 32.048 1.00 52.97 103 GLU A CA 1
ATOM 817 C C . GLU A 1 103 ? 42.604 24.256 33.159 1.00 52.97 103 GLU A C 1
ATOM 819 O O . GLU A 1 103 ? 41.490 23.767 32.961 1.00 52.97 103 GLU A O 1
ATOM 824 N N . THR A 1 104 ? 43.013 24.599 34.378 1.00 49.75 104 THR A N 1
ATOM 825 C CA . THR A 1 104 ? 42.107 24.999 35.449 1.00 49.75 104 THR A CA 1
ATOM 826 C C . THR A 1 104 ? 41.612 26.422 35.186 1.00 49.75 104 THR A C 1
ATOM 828 O O . THR A 1 104 ? 42.362 27.375 35.387 1.00 49.75 104 THR A O 1
ATOM 831 N N . GLU A 1 105 ? 40.341 26.591 34.827 1.00 49.00 105 GLU A N 1
ATOM 832 C CA . GLU A 1 105 ? 39.645 27.876 34.961 1.00 49.00 105 GLU A CA 1
ATOM 833 C C . GLU A 1 105 ? 38.316 27.705 35.718 1.00 49.00 105 GLU A C 1
ATOM 835 O O . GLU A 1 105 ? 37.320 27.184 35.224 1.00 49.00 105 GLU A O 1
ATOM 840 N N . THR A 1 106 ? 38.401 28.099 36.994 1.00 50.03 106 THR A N 1
ATOM 841 C CA . THR A 1 106 ? 37.502 29.036 37.693 1.00 50.03 106 THR A CA 1
ATOM 842 C C . THR A 1 106 ? 35.992 28.758 37.716 1.00 50.03 106 THR A C 1
ATOM 844 O O . THR A 1 106 ? 35.213 29.176 36.864 1.00 50.03 106 THR A O 1
ATOM 847 N N . LEU A 1 107 ? 35.563 28.193 38.850 1.00 49.41 107 LEU A N 1
ATOM 848 C CA . LEU A 1 107 ? 34.253 28.446 39.453 1.00 49.41 107 LEU A CA 1
ATOM 849 C C . LEU A 1 107 ? 34.168 29.918 39.902 1.00 49.41 107 LEU A C 1
ATOM 851 O O . LEU A 1 107 ? 35.078 30.373 40.598 1.00 49.41 107 LEU A O 1
ATOM 855 N N . PRO A 1 108 ? 33.090 30.653 39.592 1.00 60.59 108 PRO A N 1
ATOM 856 C CA . PRO A 1 108 ? 32.701 31.799 40.392 1.00 60.59 108 PRO A CA 1
ATOM 857 C C . PRO A 1 108 ? 31.774 31.345 41.525 1.00 60.59 108 PRO A C 1
ATOM 859 O O . PRO A 1 108 ? 30.644 30.911 41.294 1.00 60.59 108 PRO A O 1
ATOM 862 N N . ASP A 1 109 ? 32.283 31.481 42.747 1.00 52.41 109 ASP A N 1
ATOM 863 C CA . ASP A 1 109 ? 31.472 31.683 43.941 1.00 52.41 109 ASP A CA 1
ATOM 864 C C . ASP A 1 109 ? 30.668 32.980 43.778 1.00 52.41 109 ASP A C 1
ATOM 866 O O . ASP A 1 109 ? 31.223 34.046 43.495 1.00 52.41 109 ASP A O 1
ATOM 870 N N . SER A 1 110 ? 29.361 32.895 43.994 1.00 52.12 110 SER A N 1
ATOM 871 C CA . SER A 1 110 ? 28.556 34.045 44.391 1.00 52.12 110 SER A CA 1
ATOM 872 C C . SER A 1 110 ? 27.533 33.581 45.418 1.00 52.12 110 SER A C 1
ATOM 874 O O . SER A 1 110 ? 26.434 33.138 45.078 1.00 52.12 110 SER A O 1
ATOM 876 N N . ASP A 1 111 ? 27.946 33.670 46.680 1.00 52.00 111 ASP A N 1
ATOM 877 C CA . ASP A 1 111 ? 27.070 34.104 47.762 1.00 52.00 111 ASP A CA 1
ATOM 878 C C . ASP A 1 111 ? 26.421 35.434 47.339 1.00 52.00 111 ASP A C 1
ATOM 880 O O . ASP A 1 111 ? 27.137 36.328 46.892 1.00 52.00 111 ASP A O 1
ATOM 884 N N . ASP A 1 112 ? 25.095 35.561 47.398 1.00 49.38 112 ASP A N 1
ATOM 885 C CA . ASP A 1 112 ? 24.449 36.470 48.356 1.00 49.38 112 ASP A CA 1
ATOM 886 C C . ASP A 1 112 ? 22.917 36.512 48.204 1.00 49.38 112 ASP A C 1
ATOM 888 O O . ASP A 1 112 ? 22.360 36.408 47.112 1.00 49.38 112 ASP A O 1
ATOM 892 N N . GLU A 1 113 ? 22.284 36.736 49.353 1.00 50.34 113 GLU A N 1
ATOM 893 C CA . GLU A 1 113 ? 20.984 37.387 49.563 1.00 50.34 113 GLU A CA 1
ATOM 894 C C . GLU A 1 113 ? 19.691 36.720 49.054 1.00 50.34 113 GLU A C 1
ATOM 896 O O . GLU A 1 113 ? 19.142 36.989 47.984 1.00 50.34 113 GLU A O 1
ATOM 901 N N . SER A 1 114 ? 19.081 35.975 49.981 1.00 52.97 114 SER A N 1
ATOM 902 C CA . SER A 1 114 ? 17.633 36.012 50.212 1.00 52.97 114 SER A CA 1
ATOM 903 C C . SER A 1 114 ? 17.105 37.456 50.237 1.00 52.97 114 SER A C 1
ATOM 905 O O . SER A 1 114 ? 17.715 38.318 50.875 1.00 52.97 114 SER A O 1
ATOM 907 N N . PRO A 1 115 ? 15.883 37.681 49.730 1.00 55.12 115 PRO A N 1
ATOM 908 C CA . PRO A 1 115 ? 14.918 38.297 50.628 1.00 55.12 115 PRO A CA 1
ATOM 909 C C . PRO A 1 115 ? 13.577 37.567 50.688 1.00 55.12 115 PRO A C 1
ATOM 911 O O . PRO A 1 115 ? 13.108 36.908 49.760 1.00 55.12 115 PRO A O 1
ATOM 914 N N . GLU A 1 116 ? 13.017 37.722 51.876 1.00 48.19 116 GLU A N 1
ATOM 915 C CA . GLU A 1 116 ? 11.683 37.401 52.340 1.00 48.19 116 GLU A CA 1
ATOM 916 C C . GLU A 1 116 ? 10.565 38.060 51.508 1.00 48.19 116 GLU A C 1
ATOM 918 O O . GLU A 1 116 ? 10.735 39.136 50.944 1.00 48.19 116 GLU A O 1
ATOM 923 N N . GLU A 1 117 ? 9.402 37.400 51.557 1.00 50.53 117 GLU A N 1
ATOM 924 C CA . GLU A 1 117 ? 8.043 37.960 51.491 1.00 50.53 117 GLU A CA 1
ATOM 925 C C . GLU A 1 117 ? 7.573 38.697 50.220 1.00 50.53 117 GLU A C 1
ATOM 927 O O . GLU A 1 117 ? 7.892 39.855 49.978 1.00 50.53 117 GLU A O 1
ATOM 932 N N . ALA A 1 118 ? 6.630 38.068 49.505 1.00 44.47 118 ALA A N 1
ATOM 933 C CA . ALA A 1 118 ? 5.315 38.664 49.239 1.00 44.47 118 ALA A CA 1
ATOM 934 C C . ALA A 1 118 ? 4.351 37.601 48.687 1.00 44.47 118 ALA A C 1
ATOM 936 O O . ALA A 1 118 ? 4.525 37.067 47.592 1.00 44.47 118 ALA A O 1
ATOM 937 N N . GLU A 1 119 ? 3.324 37.300 49.477 1.00 51.06 119 GLU A N 1
ATOM 938 C CA . GLU A 1 119 ? 2.106 36.639 49.030 1.00 51.06 119 GLU A CA 1
ATOM 939 C C . GLU A 1 119 ? 1.369 37.559 48.043 1.00 51.06 119 GLU A C 1
ATOM 941 O O . GLU A 1 119 ? 0.941 38.648 48.418 1.00 51.06 119 GLU A O 1
ATOM 946 N N . GLU A 1 120 ? 1.161 37.116 46.804 1.00 45.22 120 GLU A N 1
ATOM 947 C CA . GLU A 1 120 ? 0.068 37.627 45.972 1.00 45.22 120 GLU A CA 1
ATOM 948 C C . GLU A 1 120 ? -0.473 36.483 45.107 1.00 45.22 120 GLU A C 1
ATOM 950 O O . GLU A 1 120 ? 0.009 36.170 44.019 1.00 45.22 120 GLU A O 1
ATOM 955 N N . SER A 1 121 ? -1.469 35.785 45.654 1.00 43.47 121 SER A N 1
ATOM 956 C CA . SER A 1 121 ? -2.298 34.833 44.926 1.00 43.47 121 SER A CA 1
ATOM 957 C C . SER A 1 121 ? -3.186 35.596 43.942 1.00 43.47 121 SER A C 1
ATOM 959 O O . SER A 1 121 ? -4.265 36.067 44.305 1.00 43.47 121 SER A O 1
ATOM 961 N N . VAL A 1 122 ? -2.736 35.717 42.695 1.00 43.12 122 VAL A N 1
ATOM 962 C CA . VAL A 1 122 ? -3.600 36.097 41.576 1.00 43.12 122 VAL A CA 1
ATOM 963 C C . VAL A 1 122 ? -4.363 34.845 41.149 1.00 43.12 122 VAL A C 1
ATOM 965 O O . VAL A 1 122 ? -3.799 33.914 40.575 1.00 43.12 122 VAL A O 1
ATOM 968 N N . GLU A 1 123 ? -5.652 34.800 41.482 1.00 44.78 123 GLU A N 1
ATOM 969 C CA . GLU A 1 123 ? -6.607 33.870 40.881 1.00 44.78 123 GLU A CA 1
ATOM 970 C C . GLU A 1 123 ? -6.728 34.203 39.385 1.00 44.78 123 GLU A C 1
ATOM 972 O O . GLU A 1 123 ? -7.513 35.057 38.979 1.00 44.78 123 GLU A O 1
ATOM 977 N N . GLU A 1 124 ? -5.921 33.551 38.547 1.00 44.47 124 GLU A N 1
ATOM 978 C CA . GLU A 1 124 ? -6.156 33.542 37.105 1.00 44.47 124 GLU A CA 1
ATOM 979 C C . GLU A 1 124 ? -7.355 32.635 36.809 1.00 44.47 124 GLU A C 1
ATOM 981 O O . GLU A 1 124 ? -7.259 31.403 36.799 1.00 44.47 124 GLU A O 1
ATOM 986 N N . GLU A 1 125 ? -8.515 33.252 36.576 1.00 48.38 125 GLU A N 1
ATOM 987 C CA . GLU A 1 125 ? -9.659 32.562 35.993 1.00 48.38 125 GLU A CA 1
ATOM 988 C C . GLU A 1 125 ? -9.249 31.947 34.640 1.00 48.38 125 GLU A C 1
ATOM 990 O O . GLU A 1 125 ? -8.695 32.644 33.781 1.00 48.38 125 GLU A O 1
ATOM 995 N N . PRO A 1 126 ? -9.517 30.652 34.389 1.00 48.03 126 PRO A N 1
ATOM 996 C CA . PRO A 1 126 ? -9.228 30.059 33.096 1.00 48.03 126 PRO A CA 1
ATOM 997 C C . PRO A 1 126 ? -10.142 30.687 32.039 1.00 48.03 126 PRO A C 1
ATOM 999 O O . PRO A 1 126 ? -11.332 30.376 31.956 1.00 48.03 126 PRO A O 1
ATOM 1002 N N . LEU A 1 127 ? -9.557 31.555 31.209 1.00 46.91 127 LEU A N 1
ATOM 1003 C CA . LEU A 1 127 ? -10.173 32.089 29.997 1.00 46.91 127 LEU A CA 1
ATOM 1004 C C . LEU A 1 127 ? -10.827 30.956 29.196 1.00 46.91 127 LEU A C 1
ATOM 1006 O O . LEU A 1 127 ? -10.224 29.907 28.940 1.00 46.91 127 LEU A O 1
ATOM 1010 N N . SER A 1 128 ? -12.085 31.171 28.810 1.00 51.25 128 SER A N 1
ATOM 1011 C CA . SER A 1 128 ? -12.867 30.180 28.084 1.00 51.25 128 SER A CA 1
ATOM 1012 C C . SER A 1 128 ? -12.188 29.830 26.755 1.00 51.25 128 SER A C 1
ATOM 1014 O O . SER A 1 128 ? -11.643 30.688 26.059 1.00 51.25 128 SER A O 1
ATOM 1016 N N . VAL A 1 129 ? -12.281 28.557 26.361 1.00 50.22 129 VAL A N 1
ATOM 1017 C CA . VAL A 1 129 ? -11.754 27.985 25.102 1.00 50.22 129 VAL A CA 1
ATOM 1018 C C . VAL A 1 129 ? -12.215 28.752 23.846 1.00 50.22 129 VAL A C 1
ATOM 1020 O O . VAL A 1 129 ? -11.674 28.552 22.762 1.00 50.22 129 VAL A O 1
ATOM 1023 N N . ARG A 1 130 ? -13.191 29.656 23.978 1.00 44.66 130 ARG A N 1
ATOM 1024 C CA . ARG A 1 130 ? -13.763 30.436 22.885 1.00 44.66 130 ARG A CA 1
ATOM 1025 C C . ARG A 1 130 ? -12.929 31.652 22.461 1.00 44.66 130 ARG A C 1
ATOM 1027 O O . ARG A 1 130 ? -13.071 32.060 21.315 1.00 44.66 130 ARG A O 1
ATOM 1034 N N . ASP A 1 131 ? -12.025 32.150 23.307 1.00 45.38 131 ASP A N 1
ATOM 1035 C CA . ASP A 1 131 ? -11.273 33.388 23.020 1.00 45.38 131 ASP A CA 1
ATOM 1036 C C . ASP A 1 131 ? -9.841 33.147 22.511 1.00 45.38 131 ASP A C 1
ATOM 1038 O O . ASP A 1 131 ? -9.203 34.054 21.990 1.00 45.38 131 ASP A O 1
ATOM 1042 N N . ARG A 1 132 ? -9.345 31.899 22.533 1.00 49.66 132 ARG A N 1
ATOM 1043 C CA . ARG A 1 132 ? -8.028 31.537 21.959 1.00 49.66 132 ARG A CA 1
ATOM 1044 C C . ARG A 1 132 ? -8.013 31.379 20.433 1.00 49.66 132 ARG A C 1
ATOM 1046 O O . ARG A 1 132 ? -6.992 30.984 19.878 1.00 49.66 132 ARG A O 1
ATOM 1053 N N . PHE A 1 133 ? -9.126 31.648 19.753 1.00 44.31 133 PHE A N 1
ATOM 1054 C CA . PHE A 1 133 ? -9.259 31.417 18.310 1.00 44.31 133 PHE A CA 1
ATOM 1055 C C . PHE A 1 133 ? -9.151 32.675 17.435 1.00 44.31 133 PHE A C 1
ATOM 1057 O O . PHE A 1 133 ? -9.231 32.536 16.220 1.00 44.31 133 PHE A O 1
ATOM 1064 N N . TYR A 1 134 ? -8.925 33.867 18.003 1.00 49.38 134 TYR A N 1
ATOM 1065 C CA . TYR A 1 134 ? -8.956 35.125 17.236 1.00 49.38 134 TYR A CA 1
ATOM 1066 C C . TYR A 1 134 ? -7.623 35.880 17.082 1.00 49.38 134 TYR A C 1
ATOM 1068 O O . TYR A 1 134 ? -7.622 36.947 16.485 1.00 49.38 134 TYR A O 1
ATOM 1076 N N . GLU A 1 135 ? -6.480 35.341 17.519 1.00 47.78 135 GLU A N 1
ATOM 1077 C CA . GLU A 1 135 ? -5.188 36.060 17.420 1.00 47.78 135 GLU A CA 1
ATOM 1078 C C . GLU A 1 135 ? -4.180 35.459 16.419 1.00 47.78 135 GLU A C 1
ATOM 1080 O O . GLU A 1 135 ? -3.008 35.821 16.431 1.00 47.78 135 GLU A O 1
ATOM 1085 N N . LEU A 1 136 ? -4.601 34.551 15.527 1.00 46.47 136 LEU A N 1
ATOM 1086 C CA . LEU A 1 136 ? -3.687 33.886 14.576 1.00 46.47 136 LEU A CA 1
ATOM 1087 C C . LEU A 1 136 ? -4.029 34.064 13.086 1.00 46.47 136 LEU A C 1
ATOM 1089 O O . LEU A 1 136 ? -3.505 33.317 12.259 1.00 46.47 136 LEU A O 1
ATOM 1093 N N . GLU A 1 137 ? -4.866 35.042 12.723 1.00 41.66 137 GLU A N 1
ATOM 1094 C CA . GLU A 1 137 ? -5.269 35.273 11.320 1.00 41.66 137 GLU A CA 1
ATOM 1095 C C . GLU A 1 137 ? -4.627 36.493 10.623 1.00 41.66 137 GLU A C 1
ATOM 1097 O O . GLU A 1 137 ? -4.833 36.649 9.422 1.00 41.66 137 GLU A O 1
ATOM 1102 N N . ASP A 1 138 ? -3.778 37.295 11.279 1.00 42.91 138 ASP A N 1
ATOM 1103 C CA . ASP A 1 138 ? -3.387 38.610 10.722 1.00 42.91 138 ASP A CA 1
ATOM 1104 C C . ASP A 1 138 ? -2.035 38.724 9.981 1.00 42.91 138 ASP A C 1
ATOM 1106 O O . ASP A 1 138 ? -1.730 39.801 9.478 1.00 42.91 138 ASP A O 1
ATOM 1110 N N . ASP A 1 139 ? -1.259 37.649 9.776 1.00 40.41 139 ASP A N 1
ATOM 1111 C CA . ASP A 1 139 ? 0.061 37.759 9.102 1.00 40.41 139 ASP A CA 1
ATOM 1112 C C . ASP A 1 139 ? 0.221 36.999 7.770 1.00 40.41 139 ASP A C 1
ATOM 1114 O O . ASP A 1 139 ? 1.317 36.934 7.203 1.00 40.41 139 ASP A O 1
ATOM 1118 N N . ILE A 1 140 ? -0.858 36.475 7.176 1.00 41.22 140 ILE A N 1
ATOM 1119 C CA . ILE A 1 140 ? -0.785 35.945 5.803 1.00 41.22 140 ILE A CA 1
ATOM 1120 C C . ILE A 1 140 ? -1.086 37.071 4.807 1.00 41.22 140 ILE A C 1
ATOM 1122 O O . ILE A 1 140 ? -2.199 37.209 4.301 1.00 41.22 140 ILE A O 1
ATOM 1126 N N . GLN A 1 141 ? -0.058 37.853 4.466 1.00 39.59 141 GLN A N 1
ATOM 1127 C CA . GLN A 1 141 ? -0.077 38.709 3.277 1.00 39.59 141 GLN A CA 1
ATOM 1128 C C . GLN A 1 141 ? -0.106 37.835 2.014 1.00 39.59 141 GLN A C 1
ATOM 1130 O O . GLN A 1 141 ? 0.920 37.484 1.429 1.00 39.59 141 GLN A O 1
ATOM 1135 N N . ILE A 1 142 ? -1.310 37.460 1.582 1.00 40.78 142 ILE A N 1
ATOM 1136 C CA . ILE A 1 142 ? -1.541 36.936 0.239 1.00 40.78 142 ILE A CA 1
ATOM 1137 C C . ILE A 1 142 ? -1.386 38.118 -0.718 1.00 40.78 142 ILE A C 1
ATOM 1139 O O . ILE A 1 142 ? -2.237 39.006 -0.759 1.00 40.78 142 ILE A O 1
ATOM 1143 N N . ASN A 1 143 ? -0.311 38.121 -1.507 1.00 37.34 143 ASN A N 1
ATOM 1144 C CA . ASN A 1 143 ? -0.219 38.974 -2.686 1.00 37.34 143 ASN A CA 1
ATOM 1145 C C . ASN A 1 143 ? -1.393 38.627 -3.612 1.00 37.34 143 ASN A C 1
ATOM 1147 O O . ASN A 1 143 ? -1.367 37.614 -4.314 1.00 37.34 143 ASN A O 1
ATOM 1151 N N . ARG A 1 144 ? -2.441 39.458 -3.574 1.00 36.28 144 ARG A N 1
ATOM 1152 C CA . ARG A 1 144 ? -3.485 39.510 -4.596 1.00 36.28 144 ARG A CA 1
ATOM 1153 C C . ARG A 1 144 ? -2.782 39.758 -5.925 1.00 36.28 144 ARG A C 1
ATOM 1155 O O . ARG A 1 144 ? -2.234 40.828 -6.156 1.00 36.28 144 ARG A O 1
ATOM 1162 N N . ILE A 1 145 ? -2.761 38.737 -6.771 1.00 39.38 145 ILE A N 1
ATOM 1163 C CA . ILE A 1 145 ? -2.547 38.930 -8.197 1.00 39.38 145 ILE A CA 1
ATOM 1164 C C . ILE A 1 145 ? -3.842 39.574 -8.677 1.00 39.38 145 ILE A C 1
ATOM 1166 O O . ILE A 1 145 ? -4.884 38.915 -8.695 1.00 39.38 145 ILE A O 1
ATOM 1170 N N . ASP A 1 146 ? -3.787 40.872 -8.956 1.00 43.09 146 ASP A N 1
ATOM 1171 C CA . ASP A 1 146 ? -4.868 41.582 -9.623 1.00 43.09 146 ASP A CA 1
ATOM 1172 C C . ASP A 1 146 ? -5.140 40.863 -10.947 1.00 43.09 146 ASP A C 1
ATOM 1174 O O . ASP A 1 146 ? -4.277 40.772 -11.822 1.00 43.09 146 ASP A O 1
ATOM 1178 N N . ALA A 1 147 ? -6.323 40.261 -11.041 1.00 47.22 147 ALA A N 1
ATOM 1179 C CA . ALA A 1 147 ? -6.812 39.684 -12.275 1.00 47.22 147 ALA A CA 1
ATOM 1180 C C . ALA A 1 147 ? -6.963 40.824 -13.285 1.00 47.22 147 ALA A C 1
ATOM 1182 O O . ALA A 1 147 ? -7.692 41.786 -13.030 1.00 47.22 147 ALA A O 1
ATOM 1183 N N . GLU A 1 148 ? -6.251 40.724 -14.408 1.00 57.91 148 GLU A N 1
ATOM 1184 C CA . GLU A 1 148 ? -6.494 41.585 -15.560 1.00 57.91 148 GLU A CA 1
ATOM 1185 C C . GLU A 1 148 ? -7.989 41.508 -15.917 1.00 57.91 148 GLU A C 1
ATOM 1187 O O . GLU A 1 148 ? -8.536 40.402 -15.989 1.00 57.91 148 GLU A O 1
ATOM 1192 N N . PRO A 1 149 ? -8.670 42.653 -16.090 1.00 56.72 149 PRO A N 1
ATOM 1193 C CA . PRO A 1 149 ? -10.075 42.661 -16.461 1.00 56.72 149 PRO A CA 1
ATOM 1194 C C . PRO A 1 149 ? -10.241 41.974 -17.818 1.00 56.72 149 PRO A C 1
ATOM 1196 O O . PRO A 1 149 ? -9.538 42.294 -18.779 1.00 56.72 149 PRO A O 1
ATOM 1199 N N . GLU A 1 150 ? -11.167 41.016 -17.878 1.00 58.38 150 GLU A N 1
ATOM 1200 C CA . GLU A 1 150 ? -11.592 40.407 -19.135 1.00 58.38 150 GLU A CA 1
ATOM 1201 C C . GLU A 1 150 ? -12.016 41.519 -20.108 1.00 58.38 150 GLU A C 1
ATOM 1203 O O . GLU A 1 150 ? -12.710 42.454 -19.695 1.00 58.38 150 GLU A O 1
ATOM 1208 N N . PRO A 1 151 ? -11.583 41.467 -21.380 1.00 56.16 151 PRO A N 1
ATOM 1209 C CA . PRO A 1 151 ? -11.939 42.490 -22.348 1.00 56.16 151 PRO A CA 1
ATOM 1210 C C . PRO A 1 151 ? -13.458 42.514 -22.522 1.00 56.16 151 PRO A C 1
ATOM 1212 O O . PRO A 1 151 ? -14.073 41.497 -22.848 1.00 56.16 151 PRO A O 1
ATOM 1215 N N . GLU A 1 152 ? -14.044 43.691 -22.302 1.00 53.03 152 GLU A N 1
ATOM 1216 C CA . GLU A 1 152 ? -15.441 43.969 -22.608 1.00 53.03 152 GLU A CA 1
ATOM 1217 C C . GLU A 1 152 ? -15.706 43.612 -24.074 1.00 53.03 152 GLU A C 1
ATOM 1219 O O . GLU A 1 152 ? -15.060 44.120 -24.993 1.00 53.03 152 GLU A O 1
ATOM 1224 N N . VAL A 1 153 ? -16.639 42.684 -24.281 1.00 51.62 153 VAL A N 1
ATOM 1225 C CA . VAL A 1 153 ? -17.150 42.339 -25.603 1.00 51.62 153 VAL A CA 1
ATOM 1226 C C . VAL A 1 153 ? -17.957 43.546 -26.073 1.00 51.62 153 VAL A C 1
ATOM 1228 O O . VAL A 1 153 ? -19.030 43.821 -25.544 1.00 51.62 153 VAL A O 1
ATOM 1231 N N . SER A 1 154 ? -17.399 44.315 -27.006 1.00 53.16 154 SER A N 1
ATOM 1232 C CA . SER A 1 154 ? -18.078 45.449 -27.626 1.00 53.16 154 SER A CA 1
ATOM 1233 C C . SER A 1 154 ? -19.192 44.947 -28.547 1.00 53.16 154 SER A C 1
ATOM 1235 O O . SER A 1 154 ? -18.912 44.295 -29.554 1.00 53.16 154 SER A O 1
ATOM 1237 N N . ASP A 1 155 ? -20.439 45.277 -28.213 1.00 58.56 155 ASP A N 1
ATOM 1238 C CA . ASP A 1 155 ? -21.644 45.055 -29.024 1.00 58.56 155 ASP A CA 1
ATOM 1239 C C . ASP A 1 155 ? -21.751 46.067 -30.190 1.00 58.56 155 ASP A C 1
ATOM 1241 O O . ASP A 1 155 ? -22.755 46.763 -30.338 1.00 58.56 155 ASP A O 1
ATOM 1245 N N . GLU A 1 156 ? -20.720 46.182 -31.026 1.00 57.97 156 GLU A N 1
ATOM 1246 C CA . GLU A 1 156 ? -20.761 47.018 -32.234 1.00 57.97 156 GLU A CA 1
ATOM 1247 C C . GLU A 1 156 ? -20.203 46.240 -33.430 1.00 57.97 156 GLU A C 1
ATOM 1249 O O . GLU A 1 156 ? -19.000 46.019 -33.531 1.00 57.97 156 GLU A O 1
ATOM 1254 N N . ASP A 1 157 ? -21.122 45.735 -34.265 1.00 48.69 157 ASP A N 1
ATOM 1255 C CA . ASP A 1 157 ? -21.102 45.765 -35.741 1.00 48.69 157 ASP A CA 1
ATOM 1256 C C . ASP A 1 157 ? -21.950 44.617 -36.326 1.00 48.69 157 ASP A C 1
ATOM 1258 O O . ASP A 1 157 ? -21.455 43.614 -36.844 1.00 48.69 157 ASP A O 1
ATOM 1262 N N . ASP A 1 158 ? -23.275 44.794 -36.280 1.00 53.75 158 ASP A N 1
ATOM 1263 C CA . ASP A 1 158 ? -24.219 44.103 -37.167 1.00 53.75 158 ASP A CA 1
ATOM 1264 C C . ASP A 1 158 ? -24.099 44.707 -38.582 1.00 53.75 158 ASP A C 1
ATOM 1266 O O . ASP A 1 158 ? -24.942 45.485 -39.040 1.00 53.75 158 ASP A O 1
ATOM 1270 N N . GLU A 1 159 ? -23.027 44.365 -39.301 1.00 66.19 159 GLU A N 1
ATOM 1271 C CA . GLU A 1 159 ? -23.000 44.559 -40.750 1.00 66.19 159 GLU A CA 1
ATOM 1272 C C . GLU A 1 159 ? -23.793 43.434 -41.443 1.00 66.19 159 GLU A C 1
ATOM 1274 O O . GLU A 1 159 ? -23.522 42.245 -41.233 1.00 66.19 159 GLU A O 1
ATOM 1279 N N . PRO A 1 160 ? -24.772 43.759 -42.309 1.00 62.78 160 PRO A N 1
ATOM 1280 C CA . PRO A 1 160 ? -25.508 42.749 -43.051 1.00 62.78 160 PRO A CA 1
ATOM 1281 C C . PRO A 1 160 ? -24.574 42.033 -44.031 1.00 62.78 160 PRO A C 1
ATOM 1283 O O . PRO A 1 160 ? -24.037 42.632 -44.965 1.00 62.78 160 PRO A O 1
ATOM 1286 N N . LEU A 1 161 ? -24.424 40.721 -43.833 1.00 61.69 161 LEU A N 1
ATOM 1287 C CA . LEU A 1 161 ? -23.678 39.845 -44.730 1.00 61.69 161 LEU A CA 1
ATOM 1288 C C . LEU A 1 161 ? -24.152 40.025 -46.187 1.00 61.69 161 LEU A C 1
ATOM 1290 O O . LEU A 1 161 ? -25.360 39.992 -46.450 1.00 61.69 161 LEU A O 1
ATOM 1294 N N . PRO A 1 162 ? -23.228 40.164 -47.156 1.00 54.34 162 PRO A N 1
ATOM 1295 C CA . PRO A 1 162 ? -23.590 40.281 -48.559 1.00 54.34 162 PRO A CA 1
ATOM 1296 C C . PRO A 1 162 ? -24.271 38.996 -49.038 1.00 54.34 162 PRO A C 1
ATOM 1298 O O . PRO A 1 162 ? -23.821 37.882 -48.758 1.00 54.34 162 PRO A O 1
ATOM 1301 N N . ALA A 1 163 ? -25.361 39.160 -49.789 1.00 52.47 163 ALA A N 1
ATOM 1302 C CA . ALA A 1 163 ? -26.081 38.068 -50.423 1.00 52.47 163 ALA A CA 1
ATOM 1303 C C . ALA A 1 163 ? -25.132 37.265 -51.329 1.00 52.47 163 ALA A C 1
ATOM 1305 O O . ALA A 1 163 ? -24.731 37.719 -52.401 1.00 52.47 163 ALA A O 1
ATOM 1306 N N . PHE A 1 164 ? -24.766 36.061 -50.888 1.00 43.78 164 PHE A N 1
ATOM 1307 C CA . PHE A 1 164 ? -24.001 35.117 -51.692 1.00 43.78 164 PHE A CA 1
ATOM 1308 C C . PHE A 1 164 ? -24.890 34.600 -52.830 1.00 43.78 164 PHE A C 1
ATOM 1310 O O . PHE A 1 164 ? -25.740 33.727 -52.638 1.00 43.78 164 PHE A O 1
ATOM 1317 N N . GLU A 1 165 ? -24.690 35.141 -54.033 1.00 47.19 165 GLU A N 1
ATOM 1318 C CA . GLU A 1 165 ? -25.208 34.552 -55.264 1.00 47.19 165 GLU A CA 1
ATOM 1319 C C . GLU A 1 165 ? -24.633 33.140 -55.431 1.00 47.19 165 GLU A C 1
ATOM 1321 O O . GLU A 1 165 ? -23.439 32.923 -55.648 1.00 47.19 165 GLU A O 1
ATOM 1326 N N . SER A 1 166 ? -25.519 32.154 -55.327 1.00 56.97 166 SER A N 1
ATOM 1327 C CA . SER A 1 166 ? -25.239 30.738 -55.530 1.00 56.97 166 SER A CA 1
ATOM 1328 C C . SER A 1 166 ? -25.086 30.418 -57.020 1.00 56.97 166 SER A C 1
ATOM 1330 O O . SER A 1 166 ? -25.908 29.739 -57.631 1.00 56.97 166 SER A O 1
ATOM 1332 N N . GLN A 1 167 ? -23.994 30.877 -57.630 1.00 47.72 167 GLN A N 1
ATOM 1333 C CA . GLN A 1 167 ? -23.607 30.419 -58.962 1.00 47.72 167 GLN A CA 1
ATOM 1334 C C . GLN A 1 167 ? -22.745 29.148 -58.883 1.00 47.72 167 GLN A C 1
ATOM 1336 O O . GLN A 1 167 ? -21.542 29.173 -58.654 1.00 47.72 167 GLN A O 1
ATOM 1341 N N . GLY A 1 168 ? -23.400 28.006 -59.106 1.00 52.62 168 GLY A N 1
ATOM 1342 C CA . GLY A 1 168 ? -22.896 26.941 -59.979 1.00 52.62 168 GLY A CA 1
ATOM 1343 C C . GLY A 1 168 ? -21.500 26.356 -59.722 1.00 52.62 168 GLY A C 1
ATOM 1344 O O . GLY A 1 168 ? -20.664 26.379 -60.619 1.00 52.62 168 GLY A O 1
ATOM 1345 N N . VAL A 1 169 ? -21.267 25.701 -58.576 1.00 46.44 169 VAL A N 1
ATOM 1346 C CA . VAL A 1 169 ? -20.098 24.796 -58.391 1.00 46.44 169 VAL A CA 1
ATOM 1347 C C . VAL A 1 169 ? -20.520 23.366 -57.999 1.00 46.44 169 VAL A C 1
ATOM 1349 O O . VAL A 1 169 ? -19.717 22.543 -57.570 1.00 46.44 169 VAL A O 1
ATOM 1352 N N . ALA A 1 170 ? -21.792 23.008 -58.197 1.00 48.59 170 ALA A N 1
ATOM 1353 C CA . ALA A 1 170 ? -22.334 21.712 -57.772 1.00 48.59 170 ALA A CA 1
ATOM 1354 C C . ALA A 1 170 ? -21.928 20.507 -58.654 1.00 48.59 170 ALA A C 1
ATOM 1356 O O . ALA A 1 170 ? -22.164 19.366 -58.270 1.00 48.59 170 ALA A O 1
ATOM 1357 N N . ALA A 1 171 ? -21.289 20.710 -59.812 1.00 50.56 171 ALA A N 1
ATOM 1358 C CA . ALA A 1 171 ? -21.026 19.613 -60.755 1.00 50.56 171 ALA A CA 1
ATOM 1359 C C . ALA A 1 171 ? -19.589 19.049 -60.739 1.00 50.56 171 ALA A C 1
ATOM 1361 O O . ALA A 1 171 ? -19.349 18.008 -61.345 1.00 50.56 171 ALA A O 1
ATOM 1362 N N . LYS A 1 172 ? -18.620 19.685 -60.057 1.00 48.22 172 LYS A N 1
ATOM 1363 C CA . LYS A 1 172 ? -17.209 19.220 -60.053 1.00 48.22 172 LYS A CA 1
ATOM 1364 C C . LYS A 1 172 ? -16.754 18.530 -58.761 1.00 48.22 172 LYS A C 1
ATOM 1366 O O . LYS A 1 172 ? -15.720 17.865 -58.771 1.00 48.22 172 LYS A O 1
ATOM 1371 N N . THR A 1 173 ? -17.526 18.606 -57.678 1.00 47.84 173 THR A N 1
ATOM 1372 C CA . THR A 1 173 ? -17.152 17.999 -56.384 1.00 47.84 173 THR A CA 1
ATOM 1373 C C . THR A 1 173 ? -17.631 16.548 -56.247 1.00 47.84 173 THR A C 1
ATOM 1375 O O . THR A 1 173 ? -16.977 15.742 -55.586 1.00 47.84 173 THR A O 1
ATOM 1378 N N . ALA A 1 174 ? -18.705 16.164 -56.949 1.00 51.31 174 ALA A N 1
ATOM 1379 C CA . ALA A 1 174 ? -19.240 14.798 -56.920 1.00 51.31 174 ALA A CA 1
ATOM 1380 C C . ALA A 1 174 ? -18.292 13.761 -57.559 1.00 51.31 174 ALA A C 1
ATOM 1382 O O . ALA A 1 174 ? -18.214 12.621 -57.101 1.00 51.31 174 ALA A O 1
ATOM 1383 N N . THR A 1 175 ? -17.491 14.154 -58.556 1.00 49.84 175 THR A N 1
ATOM 1384 C CA . THR A 1 175 ? -16.541 13.243 -59.222 1.00 49.84 175 THR A CA 1
ATOM 1385 C C . THR A 1 175 ? -15.301 12.952 -58.367 1.00 49.84 175 THR A C 1
ATOM 1387 O O . THR A 1 175 ? -14.699 11.888 -58.500 1.00 49.84 175 THR A O 1
ATOM 1390 N N . ARG A 1 176 ? -14.931 13.852 -57.441 1.00 49.72 176 ARG A N 1
ATOM 1391 C CA . ARG A 1 176 ? -13.755 13.677 -56.567 1.00 49.72 176 ARG A CA 1
ATOM 1392 C C . ARG A 1 176 ? -14.055 12.790 -55.353 1.00 49.72 176 ARG A C 1
ATOM 1394 O O . ARG A 1 176 ? -13.199 12.013 -54.945 1.00 49.72 176 ARG A O 1
ATOM 1401 N N . ILE A 1 177 ? -15.286 12.830 -54.839 1.00 54.28 177 ILE A N 1
ATOM 1402 C CA . ILE A 1 177 ? -15.734 11.958 -53.739 1.00 54.28 177 ILE A CA 1
ATOM 1403 C C . ILE A 1 1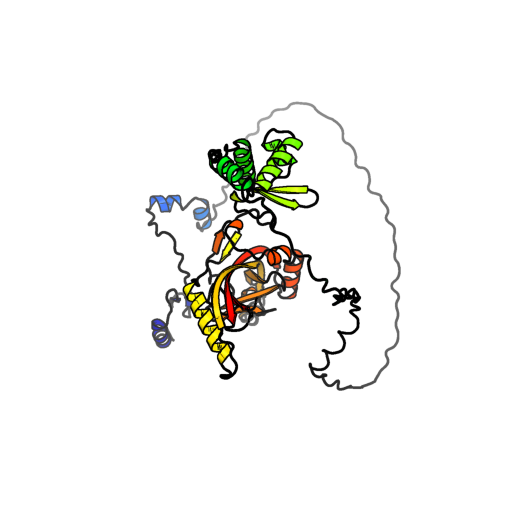77 ? -15.884 10.500 -54.222 1.00 54.28 177 ILE A C 1
ATOM 1405 O O . ILE A 1 177 ? -15.489 9.573 -53.516 1.00 54.28 177 ILE A O 1
ATOM 1409 N N . LEU A 1 178 ? -16.326 10.280 -55.467 1.00 53.84 178 LEU A N 1
ATOM 1410 C CA . LEU A 1 178 ? -16.390 8.940 -56.075 1.00 53.84 178 LEU A CA 1
ATOM 1411 C C . LEU A 1 178 ? -15.013 8.339 -56.425 1.00 53.84 178 LEU A C 1
ATOM 1413 O O . LEU A 1 178 ? -14.885 7.117 -56.468 1.00 53.84 178 LEU A O 1
ATOM 1417 N N . GLN A 1 179 ? -13.970 9.156 -56.631 1.00 54.62 179 GLN A N 1
ATOM 1418 C CA . GLN A 1 179 ? -12.595 8.657 -56.801 1.00 54.62 179 GLN A CA 1
ATOM 1419 C C . GLN A 1 179 ? -11.945 8.227 -55.477 1.00 54.62 179 GLN A C 1
ATOM 1421 O O . GLN A 1 179 ? -11.182 7.264 -55.472 1.00 54.62 179 GLN A O 1
ATOM 1426 N N . ILE A 1 180 ? -12.285 8.872 -54.356 1.00 54.59 180 ILE A N 1
ATOM 1427 C CA . ILE A 1 180 ? -11.778 8.492 -53.025 1.00 54.59 180 ILE A CA 1
ATOM 1428 C C . ILE A 1 180 ? -12.433 7.186 -52.541 1.00 54.59 180 ILE A C 1
ATOM 1430 O O . ILE A 1 180 ? -11.756 6.349 -51.955 1.00 54.59 180 ILE A O 1
ATOM 1434 N N . ALA A 1 181 ? -13.702 6.935 -52.882 1.00 55.22 181 ALA A N 1
ATOM 1435 C CA . ALA A 1 181 ? -14.393 5.681 -52.552 1.00 55.22 181 ALA A CA 1
ATO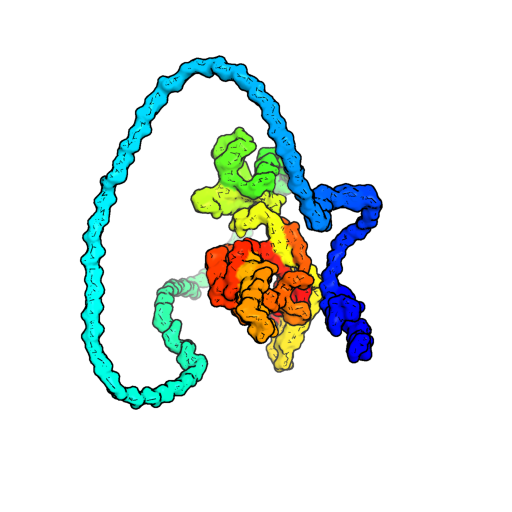M 1436 C C . ALA A 1 181 ? -13.907 4.448 -53.349 1.00 55.22 181 ALA A C 1
ATOM 1438 O O . ALA A 1 181 ? -14.286 3.322 -53.033 1.00 55.22 181 ALA A O 1
ATOM 1439 N N . LYS A 1 182 ? -13.081 4.642 -54.390 1.00 56.28 182 LYS A N 1
ATOM 1440 C CA . LYS A 1 182 ? -12.519 3.558 -55.216 1.00 56.28 182 LYS A CA 1
ATOM 1441 C C . LYS A 1 182 ? -11.075 3.199 -54.850 1.00 56.28 182 LYS A C 1
ATOM 1443 O O . LYS A 1 182 ? -10.545 2.226 -55.383 1.00 56.28 182 LYS A O 1
ATOM 1448 N N . ALA A 1 183 ? -10.448 3.959 -53.949 1.00 57.81 183 ALA A N 1
ATOM 1449 C CA . ALA A 1 183 ? -9.208 3.547 -53.311 1.00 57.81 183 ALA A CA 1
ATOM 1450 C C . ALA A 1 183 ? -9.560 2.463 -52.287 1.00 57.81 183 ALA A C 1
ATOM 1452 O O . ALA A 1 183 ? -10.307 2.717 -51.343 1.00 57.81 183 ALA A O 1
ATOM 1453 N N . ALA A 1 184 ? -9.079 1.239 -52.518 1.00 67.62 184 ALA A N 1
ATOM 1454 C CA . ALA A 1 184 ? -9.243 0.146 -51.569 1.00 67.62 184 ALA A CA 1
ATOM 1455 C C . ALA A 1 184 ? -8.814 0.633 -50.173 1.00 67.62 184 ALA A C 1
ATOM 1457 O O . ALA A 1 184 ? -7.766 1.284 -50.086 1.00 67.62 184 ALA A O 1
ATOM 1458 N N . PRO A 1 185 ? -9.596 0.367 -49.104 1.00 68.12 185 PRO A N 1
ATOM 1459 C CA . PRO A 1 185 ? -9.167 0.711 -47.755 1.00 68.12 185 PRO A CA 1
ATOM 1460 C C . PRO A 1 185 ? -7.756 0.147 -47.577 1.00 68.12 185 PRO A C 1
ATOM 1462 O O . PRO A 1 185 ? -7.550 -1.017 -47.949 1.00 68.12 185 PRO A O 1
ATOM 1465 N N . PRO A 1 186 ? -6.778 0.958 -47.121 1.00 70.62 186 PRO A N 1
ATOM 1466 C CA . PRO A 1 186 ? -5.419 0.477 -46.937 1.00 70.62 186 PRO A CA 1
ATOM 1467 C C . PRO A 1 186 ? -5.527 -0.802 -46.123 1.00 70.62 186 PRO A C 1
ATOM 1469 O O . PRO A 1 186 ? -6.141 -0.811 -45.052 1.00 70.62 186 PRO A O 1
ATOM 1472 N N . LYS A 1 187 ? -5.057 -1.904 -46.721 1.00 75.44 187 LYS A N 1
ATOM 1473 C CA . LYS A 1 187 ? -5.062 -3.226 -46.101 1.00 75.44 187 LYS A CA 1
ATOM 1474 C C . LYS A 1 187 ? -4.521 -3.005 -44.691 1.00 75.44 187 LYS A C 1
ATOM 1476 O O . LYS A 1 187 ? -3.440 -2.426 -44.617 1.00 75.44 187 LYS A O 1
ATOM 1481 N N . PRO A 1 188 ? -5.262 -3.343 -43.617 1.00 67.69 188 PRO A N 1
ATOM 1482 C CA . PRO A 1 188 ? -4.790 -3.099 -42.265 1.00 67.69 188 PRO A CA 1
ATOM 1483 C C . PRO A 1 188 ? -3.444 -3.802 -42.155 1.00 67.69 188 PRO A C 1
ATOM 1485 O O . PRO A 1 188 ? -3.386 -5.034 -42.174 1.00 67.69 188 PRO A O 1
ATOM 1488 N N . GLU A 1 189 ? -2.370 -3.013 -42.189 1.00 70.44 189 GLU A N 1
ATOM 1489 C CA . GLU A 1 189 ? -1.022 -3.503 -41.982 1.00 70.44 189 GLU A CA 1
ATOM 1490 C C . GLU A 1 189 ? -1.076 -4.117 -40.595 1.00 70.44 189 GLU A C 1
ATOM 1492 O O . GLU A 1 189 ? -1.355 -3.436 -39.605 1.00 70.44 189 GLU A O 1
ATOM 1497 N N . GLN A 1 190 ? -0.968 -5.445 -40.548 1.00 65.75 190 GLN A N 1
ATOM 1498 C CA . GLN A 1 190 ? -0.826 -6.127 -39.278 1.00 65.75 190 GLN A CA 1
ATOM 1499 C C . GLN A 1 190 ? 0.374 -5.466 -38.611 1.00 65.75 190 GLN A C 1
ATOM 1501 O O . GLN A 1 190 ? 1.408 -5.361 -39.274 1.00 65.75 190 GLN A O 1
ATOM 1506 N N . PRO A 1 191 ? 0.229 -4.941 -37.383 1.00 71.50 191 PRO A N 1
ATOM 1507 C CA . PRO A 1 191 ? 1.329 -4.267 -36.726 1.00 71.50 191 PRO A CA 1
ATOM 1508 C C . PRO A 1 191 ? 2.474 -5.271 -36.667 1.00 71.50 191 PRO A C 1
ATOM 1510 O O . PRO A 1 191 ? 2.352 -6.289 -35.984 1.00 71.50 191 PRO A O 1
ATOM 1513 N N . GLU A 1 192 ? 3.532 -5.033 -37.448 1.00 78.12 192 GLU A N 1
ATOM 1514 C CA . GLU A 1 192 ? 4.748 -5.827 -37.358 1.00 78.12 192 GLU A CA 1
ATOM 1515 C C . GLU A 1 192 ? 5.167 -5.771 -35.893 1.00 78.12 192 GLU A C 1
ATOM 1517 O O . GLU A 1 192 ? 5.390 -4.695 -35.328 1.00 78.12 192 GLU A O 1
ATOM 1522 N N . ILE A 1 193 ? 5.138 -6.934 -35.245 1.00 78.50 193 ILE A N 1
ATOM 1523 C CA . ILE A 1 193 ? 5.530 -7.062 -33.853 1.00 78.50 193 ILE A CA 1
ATOM 1524 C C . ILE A 1 193 ? 7.017 -6.732 -33.828 1.00 78.50 193 ILE A C 1
ATOM 1526 O O . ILE A 1 193 ? 7.841 -7.518 -34.284 1.00 78.50 193 ILE A O 1
ATOM 1530 N N . ASP A 1 194 ? 7.343 -5.534 -33.348 1.00 93.00 194 ASP A N 1
ATOM 1531 C CA . ASP A 1 194 ? 8.721 -5.086 -33.186 1.00 93.00 194 ASP A CA 1
ATOM 1532 C C . ASP A 1 194 ? 9.371 -5.955 -32.094 1.00 93.00 194 ASP A C 1
ATOM 1534 O O . ASP A 1 194 ? 9.227 -5.694 -30.893 1.00 93.00 194 ASP A O 1
ATOM 1538 N N . GLU A 1 195 ? 10.029 -7.042 -32.514 1.00 94.88 195 GLU A N 1
ATOM 1539 C CA . GLU A 1 195 ? 10.696 -8.016 -31.640 1.00 94.88 195 GLU A CA 1
ATOM 1540 C C . GLU A 1 195 ? 11.681 -7.328 -30.678 1.00 94.88 195 GLU A C 1
ATOM 1542 O O . GLU A 1 195 ? 11.817 -7.738 -29.518 1.00 94.88 195 GLU A O 1
ATOM 1547 N N . ASP A 1 196 ? 12.300 -6.219 -31.108 1.00 93.75 196 ASP A N 1
ATOM 1548 C CA . ASP A 1 196 ? 13.187 -5.415 -30.267 1.00 93.75 196 ASP A CA 1
ATOM 1549 C C . ASP A 1 196 ? 12.435 -4.771 -29.093 1.00 93.75 196 ASP A C 1
ATOM 1551 O O . ASP A 1 196 ? 12.976 -4.684 -27.983 1.00 93.75 196 ASP A O 1
ATOM 1555 N N . LEU A 1 197 ? 11.195 -4.310 -29.304 1.00 95.56 197 LEU A N 1
ATOM 1556 C CA . LEU A 1 197 ? 10.369 -3.747 -28.230 1.00 95.56 197 LEU A CA 1
ATOM 1557 C C . LEU A 1 197 ? 9.919 -4.827 -27.252 1.00 95.56 197 LEU A C 1
ATOM 1559 O O . LEU A 1 197 ? 9.905 -4.580 -26.046 1.00 95.56 197 LEU A O 1
ATOM 1563 N N . GLU A 1 198 ? 9.593 -6.028 -27.727 1.00 96.62 198 GLU A N 1
ATOM 1564 C CA . GLU A 1 198 ? 9.246 -7.131 -26.829 1.00 96.62 198 GLU A CA 1
ATOM 1565 C C . GLU A 1 198 ? 10.424 -7.574 -25.963 1.00 96.62 198 GLU A C 1
ATOM 1567 O O . GLU A 1 198 ? 10.263 -7.776 -24.756 1.00 96.62 198 GLU A O 1
ATOM 1572 N N . ALA A 1 199 ? 11.616 -7.697 -26.551 1.00 97.38 199 ALA A N 1
ATOM 1573 C CA . ALA A 1 199 ? 12.828 -8.030 -25.813 1.00 97.38 199 ALA A CA 1
ATOM 1574 C C . ALA A 1 199 ? 13.152 -6.956 -24.760 1.00 97.38 199 ALA A C 1
ATOM 1576 O O . ALA A 1 199 ? 13.460 -7.281 -23.609 1.00 97.38 199 ALA A O 1
ATOM 1577 N N . ALA A 1 200 ? 13.020 -5.677 -25.124 1.00 97.69 200 ALA A N 1
ATOM 1578 C CA . ALA A 1 200 ? 13.214 -4.553 -24.214 1.00 97.69 200 ALA A CA 1
ATOM 1579 C C . ALA A 1 200 ? 12.217 -4.564 -23.039 1.00 97.69 200 ALA A C 1
ATOM 1581 O O . ALA A 1 200 ? 12.609 -4.342 -21.890 1.00 97.69 200 ALA A O 1
ATOM 1582 N N . ASP A 1 201 ? 10.944 -4.854 -23.307 1.00 98.06 201 ASP A N 1
ATOM 1583 C CA . ASP A 1 201 ? 9.889 -4.908 -22.292 1.00 98.06 201 ASP A CA 1
ATOM 1584 C C . ASP A 1 201 ? 10.077 -6.086 -21.319 1.00 98.06 201 ASP A C 1
ATOM 1586 O O . ASP A 1 201 ? 9.984 -5.917 -20.099 1.00 98.06 201 ASP A O 1
ATOM 1590 N N . LYS A 1 202 ? 10.447 -7.268 -21.835 1.00 98.12 202 LYS A N 1
ATOM 1591 C CA . LYS A 1 202 ? 10.815 -8.440 -21.016 1.00 98.12 202 LYS A CA 1
ATOM 1592 C C . LYS A 1 202 ? 12.008 -8.136 -20.109 1.00 98.12 202 LYS A C 1
ATOM 1594 O O . LYS A 1 202 ? 12.006 -8.514 -18.935 1.00 98.12 202 LYS A O 1
ATOM 1599 N N . LEU A 1 203 ? 13.007 -7.421 -20.629 1.00 98.12 203 LEU A N 1
ATOM 1600 C CA . LEU A 1 203 ? 14.194 -7.028 -19.872 1.00 98.12 203 LEU A CA 1
ATOM 1601 C C . LEU A 1 203 ? 13.834 -6.079 -18.719 1.00 98.12 203 LEU A C 1
ATOM 1603 O O . LEU A 1 203 ? 14.274 -6.309 -17.590 1.00 98.12 203 LEU A O 1
ATOM 1607 N N . LEU A 1 204 ? 13.003 -5.058 -18.966 1.00 97.94 204 LEU A N 1
ATOM 1608 C CA . LEU A 1 204 ? 12.506 -4.165 -17.912 1.00 97.94 204 LEU A CA 1
ATOM 1609 C C . LEU A 1 204 ? 11.655 -4.909 -16.879 1.00 97.94 204 LEU A C 1
ATOM 1611 O O . LEU A 1 204 ? 11.833 -4.698 -15.683 1.00 97.94 204 LEU A O 1
ATOM 1615 N N . THR A 1 205 ? 10.772 -5.802 -17.329 1.00 97.38 205 THR A N 1
ATOM 1616 C CA . THR A 1 205 ? 9.888 -6.582 -16.450 1.00 97.38 205 THR A CA 1
ATOM 1617 C C . THR A 1 205 ? 10.682 -7.438 -15.469 1.00 97.38 205 THR A C 1
ATOM 1619 O O . THR A 1 205 ? 10.388 -7.444 -14.278 1.00 97.38 205 THR A O 1
ATOM 1622 N N . LYS A 1 206 ? 11.744 -8.103 -15.940 1.00 97.38 206 LYS A N 1
ATOM 1623 C CA . LYS A 1 206 ? 12.628 -8.911 -15.088 1.00 97.38 206 LYS A CA 1
ATOM 1624 C C . LYS A 1 206 ? 13.441 -8.067 -14.098 1.00 97.38 206 LYS A C 1
ATOM 1626 O O . LYS A 1 206 ? 13.813 -8.556 -13.038 1.00 97.38 206 LYS A O 1
ATOM 1631 N N . ALA A 1 207 ? 13.773 -6.831 -14.462 1.00 97.19 207 ALA A N 1
ATOM 1632 C CA . ALA A 1 207 ? 14.643 -5.970 -13.668 1.00 97.19 207 ALA A CA 1
ATOM 1633 C C . ALA A 1 207 ? 13.913 -5.121 -12.616 1.00 97.19 207 ALA A C 1
ATOM 1635 O O . ALA A 1 207 ? 14.566 -4.602 -11.716 1.00 97.19 207 ALA A O 1
ATOM 1636 N N . GLY A 1 208 ? 12.600 -4.928 -12.753 1.00 96.12 208 GLY A N 1
ATOM 1637 C CA . GLY A 1 208 ? 11.825 -3.988 -11.944 1.00 96.12 208 GLY A CA 1
ATOM 1638 C C . GLY A 1 208 ? 11.996 -2.544 -12.421 1.00 96.12 208 GLY A C 1
ATOM 1639 O O . GLY A 1 208 ? 11.049 -1.955 -12.934 1.00 96.12 208 GLY A O 1
ATOM 1640 N N . SER A 1 209 ? 13.200 -1.973 -12.320 1.00 98.12 209 SER A N 1
ATOM 1641 C CA . SER A 1 209 ? 13.524 -0.663 -12.904 1.00 98.12 209 SER A CA 1
ATOM 1642 C C . SER A 1 209 ? 14.983 -0.573 -13.347 1.00 98.12 209 SER A C 1
ATOM 1644 O O . SER A 1 209 ? 15.868 -1.140 -12.708 1.00 98.12 209 SER A O 1
ATOM 1646 N N . LEU A 1 210 ? 15.257 0.155 -14.432 1.00 98.38 210 LEU A N 1
ATOM 1647 C CA . LEU A 1 210 ? 16.614 0.362 -14.949 1.00 98.38 210 LEU A CA 1
ATOM 1648 C C . LEU A 1 210 ? 16.857 1.813 -15.357 1.00 98.38 210 LEU A C 1
ATOM 1650 O O . LEU A 1 210 ? 15.974 2.468 -15.915 1.00 98.38 210 LEU A O 1
ATOM 1654 N N . SER A 1 211 ? 18.075 2.304 -15.140 1.00 98.50 211 SER A N 1
ATOM 1655 C CA . SER A 1 211 ? 18.563 3.517 -15.805 1.00 98.50 211 SER A CA 1
ATOM 1656 C C . SER A 1 211 ? 18.895 3.236 -17.278 1.00 98.50 211 SER A C 1
ATOM 1658 O O . SER A 1 211 ? 19.053 2.085 -17.693 1.00 98.50 211 SER A O 1
ATOM 1660 N N . THR A 1 212 ? 19.053 4.282 -18.098 1.00 98.50 212 THR A N 1
ATOM 1661 C CA . THR A 1 212 ? 19.461 4.113 -19.509 1.00 98.50 212 THR A CA 1
ATOM 1662 C C . THR A 1 212 ? 20.784 3.347 -19.637 1.00 98.50 212 THR A C 1
ATOM 1664 O O . THR A 1 212 ? 20.931 2.540 -20.551 1.00 98.50 212 THR A O 1
ATOM 1667 N N . LYS A 1 213 ? 21.744 3.592 -18.731 1.00 98.50 213 LYS A N 1
ATOM 1668 C CA . LYS A 1 213 ? 23.065 2.940 -18.743 1.00 98.50 213 LYS A CA 1
ATOM 1669 C C . LYS A 1 213 ? 22.958 1.461 -18.375 1.00 98.50 213 LYS A C 1
ATOM 1671 O O . LYS A 1 213 ? 23.532 0.621 -19.059 1.00 98.50 213 LYS A O 1
ATOM 1676 N N . GLU A 1 214 ? 22.196 1.146 -17.329 1.00 98.56 214 GLU A N 1
ATOM 1677 C CA . GLU A 1 214 ? 21.971 -0.237 -16.897 1.00 98.56 214 GLU A CA 1
ATOM 1678 C C . GLU A 1 214 ? 21.220 -1.038 -17.970 1.00 98.56 214 GLU A C 1
ATOM 1680 O O . GLU A 1 214 ? 21.584 -2.177 -18.263 1.00 98.56 214 GLU A O 1
ATOM 1685 N N . PHE A 1 215 ? 20.209 -0.431 -18.602 1.00 98.56 215 PHE A N 1
ATOM 1686 C CA . PHE A 1 215 ? 19.490 -1.037 -19.720 1.00 98.56 215 PHE A CA 1
ATOM 1687 C C . PHE A 1 215 ? 20.422 -1.298 -20.910 1.00 98.56 215 PHE A C 1
ATOM 1689 O O . PHE A 1 215 ? 20.416 -2.399 -21.453 1.00 98.56 215 PHE A O 1
ATOM 1696 N N . ALA A 1 216 ? 21.250 -0.318 -21.289 1.00 98.44 216 ALA A N 1
ATOM 1697 C CA . ALA A 1 216 ? 22.226 -0.449 -22.372 1.00 98.44 216 ALA A CA 1
ATOM 1698 C C . ALA A 1 216 ? 23.199 -1.615 -22.133 1.00 98.44 216 ALA A C 1
ATOM 1700 O O . ALA A 1 216 ? 23.377 -2.456 -23.013 1.00 98.44 216 ALA A O 1
ATOM 1701 N N . ALA A 1 217 ? 23.751 -1.706 -20.919 1.00 98.38 217 ALA A N 1
ATOM 1702 C CA . ALA A 1 217 ? 24.660 -2.777 -20.526 1.00 98.38 217 ALA A CA 1
ATOM 1703 C C . ALA A 1 217 ? 23.990 -4.160 -20.579 1.00 98.38 217 ALA A C 1
ATOM 1705 O O . ALA A 1 217 ? 24.551 -5.089 -21.150 1.00 98.38 217 ALA A O 1
ATOM 1706 N N . ARG A 1 218 ? 22.768 -4.298 -20.041 1.00 98.25 218 ARG A N 1
ATOM 1707 C CA . ARG A 1 218 ? 22.036 -5.579 -20.045 1.00 98.25 218 ARG A CA 1
ATOM 1708 C C . ARG A 1 218 ? 21.564 -6.005 -21.434 1.00 98.25 218 ARG A C 1
ATOM 1710 O O . ARG A 1 218 ? 21.468 -7.198 -21.691 1.00 98.25 218 ARG A O 1
ATOM 1717 N N . ALA A 1 219 ? 21.252 -5.049 -22.304 1.00 97.81 219 ALA A N 1
ATOM 1718 C CA . ALA A 1 219 ? 20.817 -5.317 -23.671 1.00 97.81 219 ALA A CA 1
ATOM 1719 C C . ALA A 1 219 ? 21.985 -5.480 -24.662 1.00 97.81 219 ALA A C 1
ATOM 1721 O O . ALA A 1 219 ? 21.739 -5.835 -25.811 1.00 97.81 219 ALA A O 1
ATOM 1722 N N . GLY A 1 220 ? 23.231 -5.204 -24.255 1.00 97.75 220 GLY A N 1
ATOM 1723 C CA . GLY A 1 220 ? 24.398 -5.273 -25.140 1.00 97.75 220 GLY A CA 1
ATOM 1724 C C . GLY A 1 220 ? 24.382 -4.228 -26.264 1.00 97.75 220 GLY A C 1
ATOM 1725 O O . GLY A 1 220 ? 24.853 -4.502 -27.363 1.00 97.75 220 GLY A O 1
ATOM 1726 N N . ILE A 1 221 ? 23.818 -3.041 -26.016 1.00 98.25 221 ILE A N 1
ATOM 1727 C CA . ILE A 1 221 ? 23.674 -1.965 -27.015 1.00 98.25 221 ILE A CA 1
ATOM 1728 C C . ILE A 1 221 ? 24.243 -0.639 -26.505 1.00 98.25 221 ILE A C 1
ATOM 1730 O O . ILE A 1 221 ? 24.391 -0.423 -25.306 1.00 98.25 221 ILE A O 1
ATOM 1734 N N . GLY A 1 222 ? 24.517 0.301 -27.413 1.00 98.00 222 GLY A N 1
ATOM 1735 C CA . GLY A 1 222 ? 24.951 1.650 -27.037 1.00 98.00 222 GLY A CA 1
ATOM 1736 C C . GLY A 1 222 ? 23.859 2.460 -26.319 1.00 98.00 222 GLY A C 1
ATOM 1737 O O . GLY A 1 222 ? 22.671 2.337 -26.621 1.00 98.00 222 GLY A O 1
ATOM 1738 N N . SER A 1 223 ? 24.256 3.365 -25.417 1.00 97.94 223 SER A N 1
ATOM 1739 C CA . SER A 1 223 ? 23.340 4.196 -24.609 1.00 97.94 223 SER A CA 1
ATOM 1740 C C . SER A 1 223 ? 22.338 5.019 -25.431 1.00 97.94 223 SER A C 1
ATOM 1742 O O . SER A 1 223 ? 21.204 5.225 -24.998 1.00 97.94 223 SER A O 1
ATOM 1744 N N . ALA A 1 224 ? 22.727 5.485 -26.624 1.00 97.69 224 ALA A N 1
ATOM 1745 C CA . ALA A 1 224 ? 21.830 6.207 -27.528 1.00 97.69 224 ALA A CA 1
ATOM 1746 C C . ALA A 1 224 ? 20.714 5.297 -28.076 1.00 97.69 224 ALA A C 1
ATOM 1748 O O . ALA A 1 224 ? 19.542 5.673 -28.041 1.00 97.69 224 ALA A O 1
ATOM 1749 N N . ALA A 1 225 ? 21.063 4.076 -28.500 1.00 97.38 225 ALA A N 1
ATOM 1750 C CA . ALA A 1 225 ? 20.104 3.073 -28.964 1.00 97.38 225 ALA A CA 1
ATOM 1751 C C . ALA A 1 225 ? 19.177 2.616 -27.826 1.00 97.38 225 ALA A C 1
ATOM 1753 O O . ALA A 1 225 ? 17.961 2.556 -28.008 1.00 97.38 225 ALA A O 1
ATOM 1754 N N . ALA A 1 226 ? 19.730 2.393 -26.629 1.00 98.25 226 ALA A N 1
ATOM 1755 C CA . ALA A 1 226 ? 18.963 2.104 -25.417 1.00 98.25 226 ALA A CA 1
ATOM 1756 C C . ALA A 1 226 ? 17.922 3.187 -25.118 1.00 98.25 226 ALA A C 1
ATOM 1758 O O . ALA A 1 226 ? 16.743 2.883 -24.942 1.00 98.25 226 ALA A O 1
ATOM 1759 N N . ARG A 1 227 ? 18.328 4.464 -25.127 1.00 98.25 227 ARG A N 1
ATOM 1760 C CA . ARG A 1 227 ? 17.406 5.590 -24.933 1.00 98.25 227 ARG A CA 1
ATOM 1761 C C . ARG A 1 227 ? 16.304 5.604 -25.992 1.00 98.25 227 ARG A C 1
ATOM 1763 O O . ARG A 1 227 ? 15.145 5.801 -25.640 1.00 98.25 227 ARG A O 1
ATOM 1770 N N . GLY A 1 228 ? 16.650 5.379 -27.261 1.00 97.50 228 GLY A N 1
ATOM 1771 C CA . GLY A 1 228 ? 15.680 5.282 -28.353 1.00 97.50 228 GLY A CA 1
ATOM 1772 C C . GLY A 1 228 ? 14.634 4.189 -28.111 1.00 97.50 228 GLY A C 1
ATOM 1773 O O . GLY A 1 228 ? 13.438 4.470 -28.172 1.00 97.50 228 GLY A O 1
ATOM 1774 N N . ARG A 1 229 ? 15.068 2.973 -27.753 1.00 97.94 229 ARG A N 1
ATOM 1775 C CA . ARG A 1 229 ? 14.174 1.841 -27.438 1.00 97.94 229 ARG A CA 1
ATOM 1776 C C . ARG A 1 229 ? 13.271 2.127 -26.234 1.00 97.94 229 ARG A C 1
ATOM 1778 O O . ARG A 1 229 ? 12.065 1.912 -26.311 1.00 97.94 229 ARG A O 1
ATOM 1785 N N . LEU A 1 230 ? 13.817 2.688 -25.154 1.00 98.31 230 LEU A N 1
ATOM 1786 C CA . LEU A 1 230 ? 13.042 3.060 -23.962 1.00 98.31 230 LEU A CA 1
ATOM 1787 C C . LEU A 1 230 ? 11.979 4.127 -24.265 1.00 98.31 230 LEU A C 1
ATOM 1789 O O . LEU A 1 230 ? 10.849 4.029 -23.791 1.00 98.31 230 LEU A O 1
ATOM 1793 N N . LEU A 1 231 ? 12.307 5.132 -25.083 1.00 98.12 231 LEU A N 1
ATOM 1794 C CA . LEU A 1 231 ? 11.338 6.150 -25.498 1.00 98.12 231 LEU A CA 1
ATOM 1795 C C . LEU A 1 231 ? 10.234 5.569 -26.389 1.00 98.12 231 LEU A C 1
ATOM 1797 O O . LEU A 1 231 ? 9.077 5.954 -26.224 1.00 98.12 231 LEU A O 1
ATOM 1801 N N . ARG A 1 232 ? 10.555 4.614 -27.272 1.00 97.25 232 ARG A N 1
ATOM 1802 C CA . ARG A 1 232 ? 9.541 3.882 -28.050 1.00 97.25 232 ARG A CA 1
ATOM 1803 C C . ARG A 1 232 ? 8.610 3.066 -27.149 1.00 97.25 232 ARG A C 1
ATOM 1805 O O . ARG A 1 232 ? 7.403 3.109 -27.357 1.00 97.25 232 ARG A O 1
ATOM 1812 N N . LEU A 1 233 ? 9.126 2.407 -26.106 1.00 97.62 233 LEU A N 1
ATOM 1813 C CA . LEU A 1 233 ? 8.285 1.707 -25.122 1.00 97.62 233 LEU A CA 1
ATOM 1814 C C . LEU A 1 233 ? 7.328 2.650 -24.378 1.00 97.62 233 LEU A C 1
ATOM 1816 O O . LEU A 1 233 ? 6.178 2.287 -24.129 1.00 97.62 233 LEU A O 1
ATOM 1820 N N . ILE A 1 234 ? 7.776 3.861 -24.035 1.00 98.19 234 ILE A N 1
ATOM 1821 C CA . ILE A 1 234 ? 6.909 4.883 -23.427 1.00 98.19 234 ILE A CA 1
ATOM 1822 C C . ILE A 1 234 ? 5.844 5.348 -24.423 1.00 98.19 234 ILE A C 1
ATOM 1824 O O . ILE A 1 234 ? 4.673 5.435 -24.059 1.00 98.19 234 ILE A O 1
ATOM 1828 N N . ALA A 1 235 ? 6.225 5.617 -25.676 1.00 97.06 235 ALA A N 1
ATOM 1829 C CA . ALA A 1 235 ? 5.287 6.010 -26.728 1.00 97.06 235 ALA A CA 1
ATOM 1830 C C . ALA A 1 235 ? 4.218 4.928 -26.973 1.00 97.06 235 ALA A C 1
ATOM 1832 O O . ALA A 1 235 ? 3.045 5.246 -27.146 1.00 97.06 235 ALA A O 1
ATOM 1833 N N . ALA A 1 236 ? 4.606 3.654 -26.875 1.00 96.44 236 ALA A N 1
ATOM 1834 C CA . ALA A 1 236 ? 3.712 2.501 -26.945 1.00 96.44 236 ALA A CA 1
ATOM 1835 C C . ALA A 1 236 ? 2.912 2.240 -25.650 1.00 96.44 236 ALA A C 1
ATOM 1837 O O . ALA A 1 236 ? 2.200 1.244 -25.571 1.00 96.44 236 ALA A O 1
ATOM 1838 N N . LYS A 1 237 ? 3.032 3.091 -24.617 1.00 97.56 237 LYS A N 1
ATOM 1839 C CA . LYS A 1 237 ? 2.405 2.921 -23.291 1.00 97.56 237 LYS A CA 1
ATOM 1840 C C . LYS A 1 237 ? 2.725 1.574 -22.619 1.00 97.56 237 LYS A C 1
ATOM 1842 O O . LYS A 1 237 ? 1.923 1.075 -21.839 1.00 97.56 237 LYS A O 1
ATOM 1847 N N . ARG A 1 238 ? 3.898 0.992 -22.893 1.00 97.69 238 ARG A N 1
ATOM 1848 C CA . ARG A 1 238 ? 4.385 -0.252 -22.260 1.00 97.69 238 ARG A CA 1
ATOM 1849 C C . ARG A 1 238 ? 5.337 0.009 -21.099 1.00 97.69 238 ARG A C 1
ATOM 1851 O O . ARG A 1 238 ? 5.466 -0.820 -20.206 1.00 97.69 238 ARG A O 1
ATOM 1858 N N . ALA A 1 239 ? 5.972 1.177 -21.080 1.00 98.38 239 ALA A N 1
ATOM 1859 C CA . ALA A 1 239 ? 6.871 1.593 -20.013 1.00 98.38 239 ALA A CA 1
ATOM 1860 C C . ALA A 1 239 ? 6.516 2.981 -19.475 1.00 98.38 239 ALA A C 1
ATOM 1862 O O . ALA A 1 239 ? 5.873 3.794 -20.142 1.00 98.38 239 ALA A O 1
ATOM 1863 N N . ARG A 1 240 ? 6.987 3.266 -18.263 1.00 98.25 240 ARG A N 1
ATOM 1864 C CA . ARG A 1 240 ? 6.940 4.590 -17.636 1.00 98.25 240 ARG A CA 1
ATOM 1865 C C . ARG A 1 240 ? 8.346 5.027 -17.244 1.00 98.25 240 ARG A C 1
ATOM 1867 O O . ARG A 1 240 ? 9.241 4.203 -17.059 1.00 98.25 240 ARG A O 1
ATOM 1874 N N . LYS A 1 241 ? 8.531 6.343 -17.125 1.00 98.31 241 LYS A N 1
ATOM 1875 C CA . LYS A 1 241 ? 9.764 6.968 -16.632 1.00 98.31 241 LYS A CA 1
ATOM 1876 C C . LYS A 1 241 ? 9.495 7.685 -15.316 1.00 98.31 241 LYS A C 1
ATOM 1878 O O . LYS A 1 241 ? 8.455 8.323 -15.172 1.00 98.31 241 LYS A O 1
ATOM 1883 N N . TYR A 1 242 ? 10.451 7.641 -14.402 1.00 98.06 242 TYR A N 1
ATOM 1884 C CA . TYR A 1 242 ? 10.455 8.455 -13.190 1.00 98.06 242 TYR A CA 1
ATOM 1885 C C . TYR A 1 242 ? 11.872 8.961 -12.902 1.00 98.06 242 TYR A C 1
ATOM 1887 O O . TYR A 1 242 ? 12.834 8.576 -13.574 1.00 98.06 242 TYR A O 1
ATOM 1895 N N . LYS A 1 243 ? 11.991 9.907 -11.972 1.00 97.75 243 LYS A N 1
ATOM 1896 C CA . LYS A 1 243 ? 13.273 10.493 -11.575 1.00 97.75 243 LYS A CA 1
ATOM 1897 C C . LYS A 1 243 ? 13.661 9.953 -10.204 1.00 97.75 243 LYS A C 1
ATOM 1899 O O . LYS A 1 243 ? 12.857 10.029 -9.281 1.00 97.75 243 LYS A O 1
ATOM 1904 N N . GLU A 1 244 ? 14.885 9.456 -10.086 1.00 96.75 244 GLU A N 1
ATOM 1905 C CA . GLU A 1 244 ? 15.467 8.978 -8.835 1.00 96.75 244 GLU A CA 1
ATOM 1906 C C . GLU A 1 244 ? 16.833 9.647 -8.653 1.00 96.75 244 GLU A C 1
ATOM 1908 O O . GLU A 1 244 ? 17.764 9.450 -9.438 1.00 96.75 244 GLU A O 1
ATOM 1913 N N . GLY A 1 245 ? 16.921 10.556 -7.678 1.00 95.81 245 GLY A N 1
ATOM 1914 C CA . GLY A 1 245 ? 18.064 11.456 -7.545 1.00 95.81 245 GLY A CA 1
ATOM 1915 C C . GLY A 1 245 ? 18.271 12.309 -8.805 1.00 95.81 245 GLY A C 1
ATOM 1916 O O . GLY A 1 245 ? 17.426 13.129 -9.173 1.00 95.81 245 GLY A O 1
ATOM 1917 N N . ARG A 1 246 ? 19.418 12.132 -9.469 1.00 97.25 246 ARG A N 1
ATOM 1918 C CA . ARG A 1 246 ? 19.770 12.837 -10.716 1.00 97.25 246 ARG A CA 1
ATOM 1919 C C . ARG A 1 246 ? 19.478 12.025 -11.977 1.00 97.25 246 ARG A C 1
ATOM 1921 O O . ARG A 1 246 ? 19.552 12.579 -13.071 1.00 97.25 246 ARG A O 1
ATOM 1928 N N . GLU A 1 247 ? 19.148 10.744 -11.843 1.00 97.94 247 GLU A N 1
ATOM 1929 C CA . GLU A 1 247 ? 18.974 9.847 -12.980 1.00 97.94 247 GLU A CA 1
ATOM 1930 C C . GLU A 1 247 ? 17.495 9.618 -13.311 1.00 97.94 247 GLU A C 1
ATOM 1932 O O . GLU A 1 247 ? 16.608 9.666 -12.455 1.00 97.94 247 GLU A O 1
ATOM 1937 N N . HIS A 1 248 ? 17.225 9.370 -14.592 1.00 98.44 248 HIS A N 1
ATOM 1938 C CA . HIS A 1 248 ? 15.932 8.867 -15.038 1.00 98.44 248 HIS A CA 1
ATOM 1939 C C . HIS A 1 248 ? 15.962 7.346 -15.056 1.00 98.44 248 HIS A C 1
ATOM 1941 O O . HIS A 1 248 ? 16.836 6.749 -15.692 1.00 98.44 248 HIS A O 1
ATOM 1947 N N . ARG A 1 249 ? 14.971 6.743 -14.406 1.00 98.62 249 ARG A N 1
ATOM 1948 C CA . ARG A 1 249 ? 14.752 5.301 -14.409 1.00 98.62 249 ARG A CA 1
ATOM 1949 C C . ARG A 1 249 ? 13.472 4.962 -15.154 1.00 98.62 249 ARG A C 1
ATOM 1951 O O . ARG A 1 249 ? 12.537 5.763 -15.233 1.00 98.62 249 ARG A O 1
ATOM 1958 N N . TYR A 1 250 ? 13.469 3.770 -15.723 1.00 98.62 250 TYR A N 1
ATOM 1959 C CA . TYR A 1 250 ? 12.422 3.247 -16.580 1.00 98.62 250 TYR A CA 1
ATOM 1960 C C . TYR A 1 250 ? 11.954 1.914 -16.018 1.00 98.62 250 TYR A C 1
ATOM 1962 O O . TYR A 1 250 ? 12.769 1.123 -15.547 1.00 98.62 250 TYR A O 1
ATOM 1970 N N . TYR A 1 251 ? 10.652 1.663 -16.077 1.00 98.56 251 TYR A N 1
ATOM 1971 C CA . TYR A 1 251 ? 10.063 0.391 -15.672 1.00 98.56 251 TYR A CA 1
ATOM 1972 C C . TYR A 1 251 ? 8.939 -0.006 -16.624 1.00 98.56 251 TYR A C 1
ATOM 1974 O O . TYR A 1 251 ? 8.303 0.856 -17.239 1.00 98.56 251 TYR A O 1
ATOM 1982 N N . SER A 1 252 ? 8.714 -1.313 -16.755 1.00 98.38 252 SER A N 1
ATOM 1983 C CA . SER A 1 252 ? 7.605 -1.851 -17.545 1.00 98.38 252 SER A CA 1
ATOM 1984 C C . SER A 1 252 ? 6.299 -1.798 -16.754 1.00 98.38 252 SER A C 1
ATOM 1986 O O . SER A 1 252 ? 6.269 -2.156 -15.576 1.00 98.38 252 SER A O 1
ATOM 1988 N N . ILE A 1 253 ? 5.204 -1.413 -17.410 1.00 98.06 253 ILE A N 1
ATOM 1989 C CA . ILE A 1 253 ? 3.856 -1.467 -16.829 1.00 98.06 253 ILE A CA 1
ATOM 1990 C C . ILE A 1 253 ? 3.424 -2.926 -16.622 1.00 98.06 253 ILE A C 1
ATOM 1992 O O . ILE A 1 253 ? 2.736 -3.221 -15.649 1.00 98.06 253 ILE A O 1
ATOM 1996 N N . ALA A 1 254 ? 3.895 -3.847 -17.471 1.00 97.62 254 ALA A N 1
ATOM 1997 C CA . ALA A 1 254 ? 3.592 -5.274 -17.369 1.00 97.62 254 ALA A CA 1
ATOM 1998 C C . ALA A 1 254 ? 4.192 -5.933 -16.117 1.00 97.62 254 ALA A C 1
ATOM 2000 O O . ALA A 1 254 ? 3.722 -6.986 -15.700 1.00 97.62 254 ALA A O 1
ATOM 2001 N N . SER A 1 255 ? 5.199 -5.312 -15.489 1.00 97.62 255 SER A N 1
ATOM 2002 C CA . SER A 1 255 ? 5.719 -5.791 -14.203 1.00 97.62 255 SER A CA 1
ATOM 2003 C C . SER A 1 255 ? 4.718 -5.637 -13.054 1.00 97.62 255 SER A C 1
ATOM 2005 O O . SER A 1 255 ? 4.895 -6.266 -12.016 1.00 97.62 255 SER A O 1
ATOM 2007 N N . GLU A 1 256 ? 3.701 -4.777 -13.213 1.00 97.94 256 GLU A N 1
ATOM 2008 C CA . GLU A 1 256 ? 2.760 -4.377 -12.158 1.00 97.94 256 GLU A CA 1
ATOM 2009 C C . GLU A 1 256 ? 3.462 -3.873 -10.877 1.00 97.94 256 GLU A C 1
ATOM 2011 O O . GLU A 1 256 ? 2.851 -3.784 -9.813 1.00 97.94 256 GLU A O 1
ATOM 2016 N N . LEU A 1 257 ? 4.745 -3.515 -10.956 1.00 97.81 257 LEU A N 1
ATOM 2017 C CA . LEU A 1 257 ? 5.477 -2.838 -9.894 1.00 97.81 257 LEU A CA 1
ATOM 2018 C C . LEU A 1 257 ? 5.298 -1.322 -10.025 1.00 97.81 257 LEU A C 1
ATOM 2020 O O . LEU A 1 257 ? 4.952 -0.800 -11.088 1.00 97.81 257 LEU A O 1
ATOM 2024 N N . ARG A 1 258 ? 5.536 -0.595 -8.929 1.00 97.88 258 ARG A N 1
ATOM 2025 C CA . ARG A 1 258 ? 5.430 0.872 -8.868 1.00 97.88 258 ARG A CA 1
ATOM 2026 C C . ARG A 1 258 ? 6.674 1.485 -8.214 1.00 97.88 258 ARG A C 1
ATOM 2028 O O . ARG A 1 258 ? 6.568 2.147 -7.177 1.00 97.88 258 ARG A O 1
ATOM 2035 N N . PRO A 1 259 ? 7.871 1.298 -8.805 1.00 97.94 259 PRO A N 1
ATOM 2036 C CA . PRO A 1 259 ? 9.108 1.857 -8.258 1.00 97.94 259 PRO A CA 1
ATOM 2037 C C . PRO A 1 259 ? 9.105 3.396 -8.253 1.00 97.94 259 PRO A C 1
ATOM 2039 O O . PRO A 1 259 ? 9.767 4.013 -7.427 1.00 97.94 259 PRO A O 1
ATOM 2042 N N . ASP A 1 260 ? 8.280 4.035 -9.088 1.00 97.69 260 ASP A N 1
ATOM 2043 C CA . ASP A 1 260 ? 8.034 5.484 -9.070 1.00 97.69 260 ASP A CA 1
ATOM 2044 C C . ASP A 1 260 ? 7.343 5.999 -7.797 1.00 97.69 260 ASP A C 1
ATOM 2046 O O . ASP A 1 260 ? 7.334 7.207 -7.543 1.00 97.69 260 ASP A O 1
ATOM 2050 N N . LEU A 1 261 ? 6.755 5.087 -7.021 1.00 97.12 261 LEU A N 1
ATOM 2051 C CA . LEU A 1 261 ? 6.171 5.322 -5.704 1.00 97.12 261 LEU A CA 1
ATOM 2052 C C . LEU A 1 261 ? 6.997 4.665 -4.581 1.00 97.12 261 LEU A C 1
ATOM 2054 O O . LEU A 1 261 ? 6.545 4.626 -3.439 1.00 97.12 261 LEU A O 1
ATOM 2058 N N . GLY A 1 262 ? 8.183 4.126 -4.889 1.00 96.69 262 GLY A N 1
ATOM 2059 C CA . GLY A 1 262 ? 8.990 3.353 -3.941 1.00 96.69 262 GLY A CA 1
ATOM 2060 C C . GLY A 1 262 ? 8.400 1.980 -3.594 1.00 96.69 262 GLY A C 1
ATOM 2061 O O . GLY A 1 262 ? 8.681 1.454 -2.521 1.00 96.69 262 GLY A O 1
ATOM 2062 N N . LEU A 1 263 ? 7.552 1.419 -4.465 1.00 97.44 263 LEU A N 1
ATOM 2063 C CA . LEU A 1 263 ? 6.933 0.099 -4.311 1.00 97.44 263 LEU A CA 1
ATOM 2064 C C . LEU A 1 263 ? 7.504 -0.856 -5.370 1.00 97.44 263 LEU A C 1
ATOM 2066 O O . LEU A 1 263 ? 6.887 -1.144 -6.398 1.00 97.44 263 LEU A O 1
ATOM 2070 N N . ASP A 1 264 ? 8.733 -1.294 -5.130 1.00 96.75 264 ASP A N 1
ATOM 2071 C CA . ASP A 1 264 ? 9.547 -2.158 -5.994 1.00 96.75 264 ASP A CA 1
ATOM 2072 C C . ASP A 1 264 ? 9.309 -3.663 -5.775 1.00 96.75 264 ASP A C 1
ATOM 2074 O O . ASP A 1 264 ? 9.856 -4.499 -6.491 1.00 96.75 264 ASP A O 1
ATOM 2078 N N . ARG A 1 265 ? 8.454 -4.011 -4.813 1.00 97.19 265 ARG A N 1
ATOM 2079 C CA . ARG A 1 265 ? 8.084 -5.381 -4.444 1.00 97.19 265 ARG A CA 1
ATOM 2080 C C . ARG A 1 265 ? 6.581 -5.507 -4.223 1.00 97.19 265 ARG A C 1
ATOM 2082 O O . ARG A 1 265 ? 5.855 -4.510 -4.210 1.00 97.19 265 ARG A O 1
ATOM 2089 N N . LYS A 1 266 ? 6.114 -6.744 -4.030 1.00 97.94 266 LYS A N 1
ATOM 2090 C CA . LYS A 1 266 ? 4.747 -6.989 -3.558 1.00 97.94 266 LYS A CA 1
ATOM 2091 C C . LYS A 1 266 ? 4.525 -6.268 -2.231 1.00 97.94 266 LYS A C 1
ATOM 2093 O O . LYS A 1 266 ? 5.422 -6.193 -1.392 1.00 97.94 266 LYS A O 1
ATOM 2098 N N . VAL A 1 267 ? 3.329 -5.728 -2.068 1.00 98.12 267 VAL A N 1
ATOM 2099 C CA . VAL A 1 267 ? 2.930 -4.965 -0.890 1.00 98.12 267 VAL A CA 1
ATOM 2100 C C . VAL A 1 267 ? 1.918 -5.756 -0.081 1.00 98.12 267 VAL A C 1
ATOM 2102 O O . VAL A 1 267 ? 1.133 -6.521 -0.644 1.00 98.12 267 VAL A O 1
ATOM 2105 N N . ARG A 1 268 ? 1.930 -5.563 1.239 1.00 98.38 268 ARG A N 1
ATOM 2106 C CA . ARG A 1 268 ? 0.940 -6.171 2.127 1.00 98.38 268 ARG A CA 1
ATOM 2107 C C . ARG A 1 268 ? -0.370 -5.404 2.028 1.00 98.38 268 ARG A C 1
ATOM 2109 O O . ARG A 1 268 ? -0.410 -4.190 2.228 1.00 98.38 268 ARG A O 1
ATOM 2116 N N . VAL A 1 269 ? -1.436 -6.126 1.735 1.00 98.56 269 VAL A N 1
ATOM 2117 C CA . VAL A 1 269 ? -2.786 -5.599 1.569 1.00 98.56 269 VAL A CA 1
ATOM 2118 C C . VAL A 1 269 ? -3.699 -6.304 2.551 1.00 98.56 269 VAL A C 1
ATOM 2120 O O . VAL A 1 269 ? -3.615 -7.518 2.721 1.00 98.56 269 VAL A O 1
ATOM 2123 N N . ILE A 1 270 ? -4.561 -5.545 3.212 1.00 98.50 270 ILE A N 1
ATOM 2124 C CA . ILE A 1 270 ? -5.612 -6.104 4.052 1.00 98.50 270 ILE A CA 1
ATOM 2125 C C . ILE A 1 270 ? -6.729 -6.623 3.136 1.00 98.50 270 ILE A C 1
ATOM 2127 O O . ILE A 1 270 ? -7.212 -5.899 2.266 1.00 98.50 270 ILE A O 1
ATOM 2131 N N . VAL A 1 271 ? -7.150 -7.874 3.324 1.00 98.06 271 VAL A N 1
ATOM 2132 C CA . VAL A 1 271 ? -8.235 -8.466 2.529 1.00 98.06 271 VAL A CA 1
ATOM 2133 C C . VAL A 1 271 ? -9.562 -7.817 2.913 1.00 98.06 271 VAL A C 1
ATOM 2135 O O . VAL A 1 271 ? -9.934 -7.781 4.089 1.00 98.06 271 VAL A O 1
ATOM 2138 N N . SER A 1 272 ? -10.289 -7.301 1.919 1.00 97.69 272 SER A N 1
ATOM 2139 C CA . SER A 1 272 ? -11.604 -6.709 2.155 1.00 97.69 272 SER A CA 1
ATOM 2140 C C . SER A 1 272 ? -12.617 -7.785 2.547 1.00 97.69 272 SER A C 1
ATOM 2142 O O . SER A 1 272 ? -12.690 -8.844 1.929 1.00 97.69 272 SER A O 1
ATOM 2144 N N . ARG A 1 273 ? -13.417 -7.496 3.576 1.00 97.38 273 ARG A N 1
ATOM 2145 C CA . ARG A 1 273 ? -14.558 -8.321 4.007 1.00 97.38 273 ARG A CA 1
ATOM 2146 C C . ARG A 1 273 ? -15.896 -7.784 3.515 1.00 97.38 273 ARG A C 1
ATOM 2148 O O . ARG A 1 273 ? -16.894 -8.492 3.565 1.00 97.38 273 ARG A O 1
ATOM 2155 N N . VAL A 1 274 ? -15.908 -6.531 3.076 1.00 97.00 274 VAL A N 1
ATOM 2156 C CA . VAL A 1 274 ? -17.083 -5.826 2.573 1.00 97.00 274 VAL A CA 1
ATOM 2157 C C . VAL A 1 274 ? -17.119 -5.995 1.064 1.00 97.00 274 VAL A C 1
ATOM 2159 O O . VAL A 1 274 ? -16.224 -5.529 0.359 1.00 97.00 274 VAL A O 1
ATOM 2162 N N . THR A 1 275 ? -18.157 -6.657 0.563 1.00 97.75 275 THR A N 1
ATOM 2163 C CA . THR A 1 275 ? -18.372 -6.792 -0.879 1.00 97.75 275 THR A CA 1
ATOM 2164 C C . THR A 1 275 ? -18.944 -5.502 -1.472 1.00 97.75 275 THR A C 1
ATOM 2166 O O . THR A 1 275 ? -19.423 -4.627 -0.750 1.00 97.75 275 THR A O 1
ATOM 2169 N N . SER A 1 276 ? -18.970 -5.399 -2.803 1.00 96.75 276 SER A N 1
ATOM 2170 C CA . SER A 1 276 ? -19.623 -4.276 -3.491 1.00 96.75 276 SER A CA 1
ATOM 2171 C C . SER A 1 276 ? -21.093 -4.117 -3.068 1.00 96.75 276 SER A C 1
ATOM 2173 O O . SER A 1 276 ? -21.516 -3.014 -2.732 1.00 96.75 276 SER A O 1
ATOM 2175 N N . ASN A 1 277 ? -21.839 -5.221 -2.938 1.00 97.06 277 ASN A N 1
ATOM 2176 C CA . ASN A 1 277 ? -23.233 -5.203 -2.476 1.00 97.06 277 ASN A CA 1
ATOM 2177 C C . ASN A 1 277 ? -23.375 -4.675 -1.036 1.00 97.06 277 ASN A C 1
ATOM 2179 O O . ASN A 1 277 ? -24.341 -3.977 -0.713 1.00 97.06 277 ASN A O 1
ATOM 2183 N N . ASP A 1 278 ? -22.424 -5.007 -0.159 1.00 96.75 278 ASP A N 1
ATOM 2184 C CA . ASP A 1 278 ? -22.409 -4.507 1.217 1.00 96.75 278 ASP A CA 1
ATOM 2185 C C . ASP A 1 278 ? -22.109 -3.003 1.252 1.00 96.75 278 ASP A C 1
ATOM 2187 O O . ASP A 1 278 ? -22.759 -2.270 2.000 1.00 96.75 278 ASP A O 1
ATOM 2191 N N . ALA A 1 279 ? -21.192 -2.532 0.402 1.00 96.50 279 ALA A N 1
ATOM 2192 C CA . ALA A 1 279 ? -20.877 -1.115 0.247 1.00 96.50 279 ALA A CA 1
ATOM 2193 C C . ALA A 1 279 ? -22.080 -0.313 -0.289 1.00 96.50 279 ALA A C 1
ATOM 2195 O O . ALA A 1 279 ? -22.395 0.759 0.227 1.00 96.50 279 ALA A O 1
ATOM 2196 N N . GLU A 1 280 ? -22.834 -0.854 -1.251 1.00 95.44 280 GLU A N 1
ATOM 2197 C CA . GLU A 1 280 ? -24.088 -0.253 -1.730 1.00 95.44 280 GLU A CA 1
ATOM 2198 C C . GLU A 1 280 ? -25.184 -0.222 -0.650 1.00 95.44 280 GLU A C 1
ATOM 2200 O O . GLU A 1 280 ? -25.997 0.706 -0.581 1.00 95.44 280 GLU A O 1
ATOM 2205 N N . ARG A 1 281 ? -25.240 -1.234 0.227 1.00 95.69 281 ARG A N 1
ATOM 2206 C CA . ARG A 1 281 ? -26.129 -1.207 1.399 1.00 95.69 281 ARG A CA 1
ATOM 2207 C C . ARG A 1 281 ? -25.696 -0.124 2.389 1.00 95.69 281 ARG A C 1
ATOM 2209 O O . ARG A 1 281 ? -26.556 0.635 2.831 1.00 95.69 281 ARG A O 1
ATOM 2216 N N . ALA A 1 282 ? -24.397 0.012 2.654 1.00 93.06 282 ALA A N 1
ATOM 2217 C CA . ALA A 1 282 ? -23.866 1.093 3.482 1.00 93.06 282 ALA A CA 1
ATOM 2218 C C . ALA A 1 282 ? -24.211 2.475 2.895 1.00 93.06 282 ALA A C 1
ATOM 2220 O O . ALA A 1 282 ? -24.652 3.355 3.630 1.00 93.06 282 ALA A O 1
ATOM 2221 N N . ALA A 1 283 ? -24.141 2.650 1.570 1.00 91.25 283 ALA A N 1
ATOM 2222 C CA . ALA A 1 283 ? -24.563 3.884 0.898 1.00 91.25 283 ALA A CA 1
ATOM 2223 C C . ALA A 1 283 ? -26.026 4.253 1.198 1.00 91.25 283 ALA A C 1
ATOM 2225 O O . ALA A 1 283 ? -26.341 5.409 1.490 1.00 91.25 283 ALA A O 1
ATOM 2226 N N . ARG A 1 284 ? -26.927 3.260 1.171 1.00 91.88 284 ARG A N 1
ATOM 2227 C CA . ARG A 1 284 ? -28.347 3.452 1.504 1.00 91.88 284 ARG A CA 1
ATOM 2228 C C . ARG A 1 284 ? -28.542 3.852 2.966 1.00 91.88 284 ARG A C 1
ATOM 2230 O O . ARG A 1 284 ? -29.357 4.727 3.244 1.00 91.88 284 ARG A O 1
ATOM 2237 N N . GLU A 1 285 ? -27.787 3.258 3.888 1.00 90.88 285 GLU A N 1
ATOM 2238 C CA . GLU A 1 285 ? -27.831 3.622 5.310 1.00 90.88 285 GLU A CA 1
ATOM 2239 C C . GLU A 1 285 ? -27.327 5.048 5.561 1.00 90.88 285 GLU A C 1
ATOM 2241 O O . GLU A 1 285 ? -27.961 5.799 6.303 1.00 90.88 285 GLU A O 1
ATOM 2246 N N . VAL A 1 286 ? -26.231 5.450 4.908 1.00 87.31 286 VAL A N 1
ATOM 2247 C CA . VAL A 1 286 ? -25.698 6.819 4.997 1.00 87.31 286 VAL A CA 1
ATOM 2248 C C . VAL A 1 286 ? -26.729 7.832 4.500 1.00 87.31 286 VAL A C 1
ATOM 2250 O O . VAL A 1 286 ? -27.000 8.817 5.188 1.00 87.31 286 VAL A O 1
ATOM 2253 N N . ARG A 1 287 ? -27.381 7.555 3.365 1.00 85.44 287 ARG A N 1
ATOM 2254 C CA . ARG A 1 287 ? -28.456 8.401 2.830 1.00 85.44 287 ARG A CA 1
ATOM 2255 C C . ARG A 1 287 ? -29.627 8.549 3.809 1.00 85.44 287 ARG A C 1
ATOM 2257 O O . ARG A 1 287 ? -30.151 9.646 4.002 1.00 85.44 287 ARG A O 1
ATOM 2264 N N . ASN A 1 288 ? -30.021 7.456 4.461 1.00 84.12 288 ASN A N 1
ATOM 2265 C CA . ASN A 1 288 ? -31.112 7.469 5.438 1.00 84.12 288 ASN A CA 1
ATOM 2266 C C . ASN A 1 288 ? -30.753 8.254 6.714 1.00 84.12 288 ASN A C 1
ATOM 2268 O O . ASN A 1 288 ? -31.636 8.795 7.370 1.00 84.12 288 ASN A O 1
ATOM 2272 N N . ARG A 1 289 ? -29.465 8.357 7.072 1.00 80.25 289 ARG A N 1
ATOM 2273 C CA . ARG A 1 289 ? -29.024 9.198 8.198 1.00 80.25 289 ARG A CA 1
ATOM 2274 C C . ARG A 1 289 ? -29.012 10.683 7.850 1.00 80.25 289 ARG A C 1
ATOM 2276 O O . ARG A 1 289 ? -29.386 11.496 8.686 1.00 80.25 289 ARG A O 1
ATOM 2283 N N . SER A 1 290 ? -28.631 11.047 6.626 1.00 69.38 290 SER A N 1
ATOM 2284 C CA . SER A 1 290 ? -28.632 12.450 6.180 1.00 69.38 290 SER A CA 1
ATOM 2285 C C . SER A 1 290 ? -30.042 13.055 6.085 1.00 69.38 290 SER A C 1
ATOM 2287 O O . SER A 1 290 ? -30.195 14.271 6.128 1.00 69.38 290 SER A O 1
ATOM 2289 N N . THR A 1 291 ? -31.081 12.221 6.016 1.00 65.38 291 THR A N 1
ATOM 2290 C CA . THR A 1 291 ? -32.491 12.636 5.936 1.00 65.38 291 THR A CA 1
ATOM 2291 C C . THR A 1 291 ? -33.177 12.798 7.300 1.00 65.38 291 THR A C 1
ATOM 2293 O O . THR A 1 291 ? -34.350 13.162 7.341 1.00 65.38 291 THR A O 1
ATOM 2296 N N . LEU A 1 292 ? -32.469 12.614 8.427 1.00 53.50 292 LEU A N 1
ATOM 2297 C CA . LEU A 1 292 ? -33.036 12.670 9.789 1.00 53.50 292 LEU A CA 1
ATOM 2298 C C . LEU A 1 292 ? -33.591 14.040 10.234 1.00 53.50 292 LEU A C 1
ATOM 2300 O O . LEU A 1 292 ? -34.247 14.102 11.268 1.00 53.50 292 LEU A O 1
ATOM 2304 N N . PHE A 1 293 ? -33.419 15.111 9.453 1.00 56.53 293 PHE A N 1
ATOM 2305 C CA . PHE A 1 293 ? -34.140 16.381 9.659 1.00 56.53 293 PHE A CA 1
ATOM 2306 C C . PHE A 1 293 ? -35.372 16.561 8.756 1.00 56.53 293 PHE A C 1
ATOM 2308 O O . PHE A 1 293 ? -35.966 17.635 8.739 1.00 56.53 293 PHE A O 1
ATOM 2315 N N . GLY A 1 294 ? -35.780 15.519 8.022 1.00 52.69 294 GLY A N 1
ATOM 2316 C CA . GLY A 1 294 ? -37.123 15.328 7.457 1.00 52.69 294 GLY A CA 1
ATOM 2317 C C . GLY A 1 294 ? -37.628 16.333 6.415 1.00 52.69 294 GLY A C 1
ATOM 2318 O O . GLY A 1 294 ? -38.675 16.086 5.827 1.00 52.69 294 GLY A O 1
ATOM 2319 N N . LEU A 1 295 ? -36.934 17.447 6.170 1.00 54.53 295 LEU A N 1
ATOM 2320 C CA . LEU A 1 295 ? -37.489 18.561 5.393 1.00 54.53 295 LEU A CA 1
ATOM 2321 C C . LEU A 1 295 ? -36.579 19.085 4.274 1.00 54.53 295 LEU A C 1
ATOM 2323 O O . LEU A 1 295 ? -37.086 19.743 3.372 1.00 54.53 295 LEU A O 1
ATOM 2327 N N . ILE A 1 296 ? -35.270 18.800 4.279 1.00 56.66 296 ILE A N 1
ATOM 2328 C CA . ILE A 1 296 ? -34.320 19.336 3.278 1.00 56.66 296 ILE A CA 1
ATOM 2329 C C . ILE A 1 296 ? -33.168 18.340 3.032 1.00 56.66 296 ILE A C 1
ATOM 2331 O O . ILE A 1 296 ? -31.993 18.667 3.164 1.00 56.66 296 ILE A O 1
ATOM 2335 N N . GLY A 1 297 ? -33.493 17.077 2.755 1.00 58.56 297 GLY A N 1
ATOM 2336 C CA . GLY A 1 297 ? -32.504 16.111 2.276 1.00 58.56 297 GLY A CA 1
ATOM 2337 C C . GLY A 1 297 ? -32.527 16.096 0.758 1.00 58.56 297 GLY A C 1
ATOM 2338 O O . GLY A 1 297 ? -33.518 15.655 0.181 1.00 58.56 297 GLY A O 1
ATOM 2339 N N . ASP A 1 298 ? -31.471 16.596 0.123 1.00 70.44 298 ASP A N 1
ATOM 2340 C CA . ASP A 1 298 ? -31.248 16.430 -1.313 1.00 70.44 298 ASP A CA 1
ATOM 2341 C C . ASP A 1 298 ? -31.458 14.943 -1.691 1.00 70.44 298 ASP A C 1
ATOM 2343 O O . ASP A 1 298 ? -30.933 14.054 -1.015 1.00 70.44 298 ASP A O 1
ATOM 2347 N N . ASP A 1 299 ? -32.277 14.658 -2.717 1.00 87.12 299 ASP A N 1
ATOM 2348 C CA . ASP A 1 299 ? -32.573 13.290 -3.185 1.00 87.12 299 ASP A CA 1
ATOM 2349 C C . ASP A 1 299 ? -31.300 12.705 -3.813 1.00 87.12 299 ASP A C 1
ATOM 2351 O O . ASP A 1 299 ? -31.047 12.820 -5.012 1.00 87.12 299 ASP A O 1
ATOM 2355 N N . GLU A 1 300 ? -30.418 12.179 -2.964 1.00 91.69 300 GLU A N 1
ATOM 2356 C CA . GLU A 1 300 ? -29.149 11.598 -3.374 1.00 91.69 300 GLU A CA 1
ATOM 2357 C C . GLU A 1 300 ? -29.355 10.180 -3.917 1.00 91.69 300 GLU A C 1
ATOM 2359 O O . GLU A 1 300 ? -30.001 9.308 -3.316 1.00 91.69 300 GLU A O 1
ATOM 2364 N N . THR A 1 301 ? -28.736 9.927 -5.063 1.00 93.38 301 THR A N 1
ATOM 2365 C CA . THR A 1 301 ? -28.676 8.614 -5.701 1.00 93.38 301 THR A CA 1
ATOM 2366 C C . THR A 1 301 ? -27.231 8.139 -5.730 1.00 93.38 301 THR A C 1
ATOM 2368 O O . THR A 1 301 ? -26.313 8.927 -5.966 1.00 93.38 301 THR A O 1
ATOM 2371 N N . LEU A 1 302 ? -27.017 6.854 -5.442 1.00 95.69 302 LEU A N 1
ATOM 2372 C CA . LEU A 1 302 ? -25.706 6.241 -5.615 1.00 95.69 302 LEU A CA 1
ATOM 2373 C C . LEU A 1 302 ? -25.431 6.125 -7.114 1.00 95.69 302 LEU A C 1
ATOM 2375 O O . LEU A 1 302 ? -26.196 5.482 -7.827 1.00 95.69 302 LEU A O 1
ATOM 2379 N N . ASP A 1 303 ? -24.354 6.755 -7.566 1.00 96.31 303 ASP A N 1
ATOM 2380 C CA . ASP A 1 303 ? -23.894 6.678 -8.948 1.00 96.31 303 ASP A CA 1
ATOM 2381 C C . ASP A 1 303 ? -23.093 5.393 -9.171 1.00 96.31 303 ASP A C 1
ATOM 2383 O O . ASP A 1 303 ? -23.429 4.589 -10.033 1.00 96.31 303 ASP A O 1
ATOM 2387 N N . HIS A 1 304 ? -22.054 5.182 -8.358 1.00 96.56 304 HIS A N 1
ATOM 2388 C CA . HIS A 1 304 ? -21.249 3.962 -8.358 1.00 96.56 304 HIS A CA 1
ATOM 2389 C C . HIS A 1 304 ? -20.440 3.812 -7.057 1.00 96.56 304 HIS A C 1
ATOM 2391 O O . HIS A 1 304 ? -20.273 4.768 -6.291 1.00 96.56 304 HIS A O 1
ATOM 2397 N N . ALA A 1 305 ? -19.933 2.598 -6.818 1.00 97.56 305 ALA A N 1
ATOM 2398 C CA . ALA A 1 305 ? -19.071 2.256 -5.690 1.00 97.56 305 ALA A CA 1
ATOM 2399 C C . ALA A 1 305 ? -17.669 1.841 -6.173 1.00 97.56 305 ALA A C 1
ATOM 2401 O O . ALA A 1 305 ? -17.503 0.873 -6.912 1.00 97.56 305 ALA A O 1
ATOM 2402 N N . GLU A 1 306 ? -16.686 2.629 -5.755 1.00 97.81 306 GLU A N 1
ATOM 2403 C CA . GLU A 1 306 ? -15.239 2.516 -5.934 1.00 97.81 306 GLU A CA 1
ATOM 2404 C C . GLU A 1 306 ? -14.473 1.649 -4.922 1.00 97.81 306 GLU A C 1
ATOM 2406 O O . GLU A 1 306 ? -14.389 2.113 -3.790 1.00 97.81 306 GLU A O 1
ATOM 2411 N N . LEU A 1 307 ? -13.840 0.511 -5.247 1.00 98.19 307 LEU A N 1
ATOM 2412 C CA . LEU A 1 307 ? -12.835 -0.072 -4.332 1.00 98.19 307 LEU A CA 1
ATOM 2413 C C . LEU A 1 307 ? -11.461 0.591 -4.537 1.00 98.19 307 LEU A C 1
ATOM 2415 O O . LEU A 1 307 ? -10.821 0.414 -5.573 1.00 98.19 307 LEU A O 1
ATOM 2419 N N . ASP A 1 308 ? -11.001 1.304 -3.514 1.00 98.12 308 ASP A N 1
ATOM 2420 C CA . ASP A 1 308 ? -9.694 1.959 -3.431 1.00 98.12 308 ASP A CA 1
ATOM 2421 C C . ASP A 1 308 ? -8.837 1.315 -2.330 1.00 98.12 308 ASP A C 1
ATOM 2423 O O . ASP A 1 308 ? -9.335 0.632 -1.432 1.00 98.12 308 ASP A O 1
ATOM 2427 N N . TYR A 1 309 ? -7.532 1.586 -2.357 1.00 98.50 309 TYR A N 1
ATOM 2428 C CA . TYR A 1 309 ? -6.599 1.154 -1.320 1.00 98.50 309 TYR A CA 1
ATOM 2429 C C . TYR A 1 309 ? -5.831 2.346 -0.747 1.00 98.50 309 TYR A C 1
ATOM 2431 O O . TYR A 1 309 ? -5.031 2.990 -1.436 1.00 98.50 309 TYR A O 1
ATOM 2439 N N . ARG A 1 310 ? -6.077 2.633 0.534 1.00 98.31 310 ARG A N 1
ATOM 2440 C CA . ARG A 1 310 ? -5.415 3.703 1.288 1.00 98.31 310 ARG A CA 1
ATOM 2441 C C . ARG A 1 310 ? -4.130 3.206 1.931 1.00 98.31 310 ARG A C 1
ATOM 2443 O O . ARG A 1 310 ? -4.059 2.057 2.369 1.00 98.31 310 ARG A O 1
ATOM 2450 N N . LEU A 1 311 ? -3.120 4.066 2.014 1.00 98.50 311 LEU A N 1
ATOM 2451 C CA . LEU A 1 311 ? -1.871 3.721 2.692 1.00 98.50 311 LEU A CA 1
ATOM 2452 C C . LEU A 1 311 ? -2.053 3.799 4.214 1.00 98.50 311 LEU A C 1
ATOM 2454 O O . LEU A 1 311 ? -2.465 4.822 4.739 1.00 98.50 311 LEU A O 1
ATOM 2458 N N . VAL A 1 312 ? -1.654 2.754 4.926 1.00 98.38 312 VAL A N 1
ATOM 2459 C CA . VAL A 1 312 ? -1.458 2.723 6.377 1.00 98.38 312 VAL A CA 1
ATOM 2460 C C . VAL A 1 312 ? -0.000 2.362 6.651 1.00 98.38 312 VAL A C 1
ATOM 2462 O O . VAL A 1 312 ? 0.625 1.608 5.907 1.00 98.38 312 VAL A O 1
ATOM 2465 N N . ILE A 1 313 ? 0.570 2.902 7.719 1.00 98.56 313 ILE A N 1
ATOM 2466 C CA . ILE A 1 313 ? 1.941 2.610 8.127 1.00 98.56 313 ILE A CA 1
ATOM 2467 C C . ILE A 1 313 ? 1.903 1.638 9.300 1.00 98.56 313 ILE A C 1
ATOM 2469 O O . ILE A 1 313 ? 1.460 2.015 10.381 1.00 98.56 313 ILE A O 1
ATOM 2473 N N . GLN A 1 314 ? 2.388 0.414 9.105 1.00 98.50 314 GLN A N 1
ATOM 2474 C CA . GLN A 1 314 ? 2.622 -0.522 10.199 1.00 98.50 314 GLN A CA 1
ATOM 2475 C C . GLN A 1 314 ? 3.968 -0.205 10.853 1.00 98.50 314 GLN A C 1
ATOM 2477 O O . GLN A 1 314 ? 5.004 -0.178 10.186 1.00 98.50 314 GLN A O 1
ATOM 2482 N N . LEU A 1 315 ? 3.957 0.020 12.163 1.00 98.56 315 LEU A N 1
ATOM 2483 C CA . LEU A 1 315 ? 5.140 0.257 12.977 1.00 98.56 315 LEU A CA 1
ATOM 2484 C C . LEU A 1 315 ? 5.258 -0.848 14.026 1.00 98.56 315 LEU A C 1
ATOM 2486 O O . LEU A 1 315 ? 4.487 -0.886 14.979 1.00 98.56 315 LEU A O 1
ATOM 2490 N N . SER A 1 316 ? 6.253 -1.720 13.880 1.00 98.25 316 SER A N 1
ATOM 2491 C CA . SER A 1 316 ? 6.601 -2.701 14.912 1.00 98.25 316 SER A CA 1
ATOM 2492 C C . SER A 1 316 ? 7.434 -2.042 16.007 1.00 98.25 316 SER A C 1
ATOM 2494 O O . SER A 1 316 ? 8.329 -1.243 15.708 1.00 98.25 316 SER A O 1
ATOM 2496 N N . PHE A 1 317 ? 7.208 -2.402 17.266 1.00 98.12 317 PHE A N 1
ATOM 2497 C CA . PHE A 1 317 ? 7.910 -1.829 18.413 1.00 98.12 317 PHE A CA 1
ATOM 2498 C C . PHE A 1 317 ? 8.127 -2.851 19.530 1.00 98.12 317 PHE A C 1
ATOM 2500 O O . PHE A 1 317 ? 7.519 -3.916 19.563 1.00 98.12 317 PHE A O 1
ATOM 2507 N N . THR A 1 318 ? 9.015 -2.503 20.462 1.00 97.69 318 THR A N 1
ATOM 2508 C CA . THR A 1 318 ? 9.165 -3.207 21.739 1.00 97.69 318 THR A CA 1
ATOM 2509 C C . THR A 1 318 ? 8.816 -2.275 22.891 1.00 97.69 318 THR A C 1
ATOM 2511 O O . THR A 1 318 ? 9.389 -1.185 22.977 1.00 97.69 318 THR A O 1
ATOM 2514 N N . GLU A 1 319 ? 7.933 -2.695 23.788 1.00 96.50 319 GLU A N 1
ATOM 2515 C CA . GLU A 1 319 ? 7.459 -1.907 24.931 1.00 96.50 319 GLU A CA 1
ATOM 2516 C C . GLU A 1 319 ? 7.744 -2.642 26.244 1.00 96.50 319 GLU A C 1
ATOM 2518 O O . GLU A 1 319 ? 7.523 -3.848 26.352 1.00 96.50 319 GLU A O 1
ATOM 2523 N N . LYS A 1 320 ? 8.255 -1.916 27.246 1.00 93.69 320 LYS A N 1
ATOM 2524 C CA . LYS A 1 320 ? 8.443 -2.447 28.601 1.00 93.69 320 LYS A CA 1
ATOM 2525 C C . LYS A 1 320 ? 7.215 -2.094 29.431 1.00 93.69 320 LYS A C 1
ATOM 2527 O O . LYS A 1 320 ? 7.012 -0.927 29.751 1.00 93.69 320 LYS A O 1
ATOM 2532 N N . VAL A 1 321 ? 6.416 -3.092 29.798 1.00 89.88 321 VAL A N 1
ATOM 2533 C CA . VAL A 1 321 ? 5.202 -2.891 30.598 1.00 89.88 321 VAL A CA 1
ATOM 2534 C C . VAL A 1 321 ? 5.461 -3.335 32.034 1.00 89.88 321 VAL A C 1
ATOM 2536 O O . VAL A 1 321 ? 5.789 -4.494 32.299 1.00 89.88 321 VAL A O 1
ATOM 2539 N N . THR A 1 322 ? 5.311 -2.412 32.982 1.00 82.75 322 THR A N 1
ATOM 2540 C CA . THR A 1 322 ? 5.447 -2.704 34.414 1.00 82.75 322 THR A CA 1
ATOM 2541 C C . THR A 1 322 ? 4.126 -3.270 34.936 1.00 82.75 322 THR A C 1
ATOM 2543 O O . THR A 1 322 ? 3.094 -2.599 34.899 1.00 82.75 322 THR A O 1
ATOM 2546 N N . LYS A 1 323 ? 4.117 -4.516 35.425 1.00 75.62 323 LYS A N 1
ATOM 2547 C CA . LYS A 1 323 ? 2.901 -5.121 35.998 1.00 75.62 323 LYS A CA 1
ATOM 2548 C C . LYS A 1 323 ? 2.632 -4.519 37.382 1.00 75.62 323 LYS A C 1
ATOM 2550 O O . LYS A 1 323 ? 3.253 -4.914 38.364 1.00 75.62 323 LYS A O 1
ATOM 2555 N N . MET A 1 324 ? 1.679 -3.588 37.464 1.00 67.56 324 MET A N 1
ATOM 2556 C CA . MET A 1 324 ? 1.273 -2.918 38.715 1.00 67.56 324 MET A CA 1
ATOM 2557 C C . MET A 1 324 ? 0.821 -3.894 39.820 1.00 67.56 324 MET A C 1
ATOM 2559 O O . MET A 1 324 ? 0.983 -3.601 41.000 1.00 67.56 324 MET A O 1
ATOM 2563 N N . PHE A 1 325 ? 0.286 -5.066 39.462 1.00 63.41 325 PHE A N 1
ATOM 2564 C CA . PHE A 1 325 ? -0.405 -5.948 40.411 1.00 63.41 325 PHE A CA 1
ATOM 2565 C C . PHE A 1 325 ? 0.509 -6.644 41.443 1.00 63.41 325 PHE A C 1
ATOM 2567 O O . PHE A 1 325 ? 0.040 -7.016 42.512 1.00 63.41 325 PHE A O 1
ATOM 2574 N N . LEU A 1 326 ? 1.815 -6.795 41.182 1.00 58.38 326 LEU A N 1
ATOM 2575 C CA . LEU A 1 326 ? 2.722 -7.562 42.060 1.00 58.38 326 LEU A CA 1
ATOM 2576 C C . 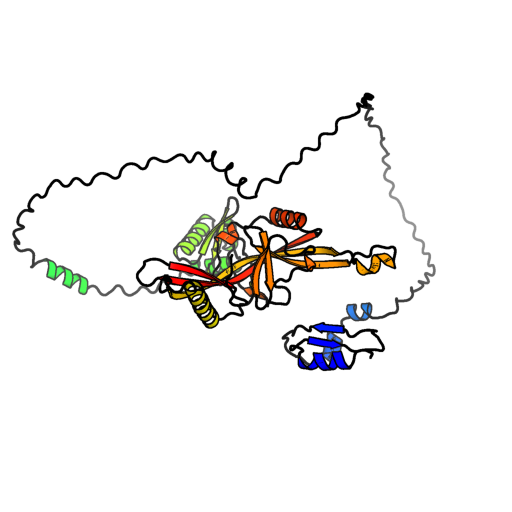LEU A 1 326 ? 3.721 -6.715 42.863 1.00 58.38 326 LEU A C 1
ATOM 2578 O O . LEU A 1 326 ? 4.526 -7.277 43.608 1.00 58.38 326 LEU A O 1
ATOM 2582 N N . ARG A 1 327 ? 3.639 -5.378 42.788 1.00 56.50 327 ARG A N 1
ATOM 2583 C CA . ARG A 1 327 ? 4.546 -4.474 43.524 1.00 56.50 327 ARG A CA 1
ATOM 2584 C C . ARG A 1 327 ? 4.534 -4.690 45.043 1.00 56.50 327 ARG A C 1
ATOM 2586 O O . ARG A 1 327 ? 5.514 -4.362 45.698 1.00 56.50 327 ARG A O 1
ATOM 2593 N N . ARG A 1 328 ? 3.456 -5.248 45.611 1.00 62.62 328 ARG A N 1
ATOM 2594 C CA . ARG A 1 328 ? 3.312 -5.413 47.068 1.00 62.62 328 ARG A CA 1
ATOM 2595 C C . ARG A 1 328 ? 3.975 -6.673 47.637 1.00 62.62 328 ARG A C 1
ATOM 2597 O O . ARG A 1 328 ? 4.221 -6.707 48.835 1.00 62.62 328 ARG A O 1
ATOM 2604 N N . ILE A 1 329 ? 4.247 -7.692 46.818 1.00 68.69 329 ILE A N 1
ATOM 2605 C CA . ILE A 1 329 ? 4.729 -8.999 47.310 1.00 68.69 329 ILE A CA 1
ATOM 2606 C C . ILE A 1 329 ? 6.194 -9.247 46.932 1.00 68.69 329 ILE A C 1
ATOM 2608 O O . ILE A 1 329 ? 6.917 -9.898 47.680 1.00 68.69 329 ILE A O 1
ATOM 2612 N N . PHE A 1 330 ? 6.673 -8.693 45.816 1.00 61.72 330 PHE A N 1
ATOM 2613 C CA . PHE A 1 330 ? 8.042 -8.920 45.359 1.00 61.72 330 PHE A CA 1
ATOM 2614 C C . PHE A 1 330 ? 8.726 -7.583 45.068 1.00 61.72 330 PHE A C 1
ATOM 2616 O O . PHE A 1 330 ? 8.414 -6.926 44.080 1.00 61.72 330 PHE A O 1
ATOM 2623 N N . SER A 1 331 ? 9.693 -7.197 45.905 1.00 63.50 331 SER A N 1
ATOM 2624 C CA . SER A 1 331 ? 10.459 -5.937 45.826 1.00 63.50 331 SER A CA 1
ATOM 2625 C C . SER A 1 331 ? 11.383 -5.808 44.599 1.00 63.50 331 SER A C 1
ATOM 2627 O O . SER A 1 331 ? 12.349 -5.052 44.627 1.00 63.50 331 SER A O 1
ATOM 2629 N N . ARG A 1 332 ? 11.136 -6.559 43.520 1.00 69.56 332 ARG A N 1
ATOM 2630 C CA . ARG A 1 332 ? 11.857 -6.451 42.247 1.00 69.56 332 ARG A CA 1
ATOM 2631 C C . ARG A 1 332 ? 10.853 -6.163 41.143 1.00 69.56 332 ARG A C 1
ATOM 2633 O O . ARG A 1 332 ? 10.003 -7.000 40.842 1.00 69.56 332 ARG A O 1
ATOM 2640 N N . GLU A 1 333 ? 10.963 -4.984 40.540 1.00 69.75 333 GLU A N 1
ATOM 2641 C CA . GLU A 1 333 ? 10.161 -4.604 39.381 1.00 69.75 333 GLU A CA 1
ATOM 2642 C C . GLU A 1 333 ? 10.440 -5.574 38.227 1.00 69.75 333 GLU A C 1
ATOM 2644 O O . GLU A 1 333 ? 11.488 -5.536 37.584 1.00 69.75 333 GLU A O 1
ATOM 2649 N N . ARG A 1 334 ? 9.510 -6.500 37.978 1.00 72.88 334 ARG A N 1
ATOM 2650 C CA . ARG A 1 334 ? 9.545 -7.333 36.776 1.00 72.88 334 ARG A CA 1
ATOM 2651 C C . ARG A 1 334 ? 8.885 -6.554 35.646 1.00 72.88 334 ARG A C 1
ATOM 2653 O O . ARG A 1 334 ? 7.665 -6.378 35.637 1.00 72.88 334 ARG A O 1
ATOM 2660 N N . HIS A 1 335 ? 9.697 -6.094 34.704 1.00 79.94 335 HIS A N 1
ATOM 2661 C CA . HIS A 1 335 ? 9.209 -5.567 33.435 1.00 79.94 335 HIS A CA 1
ATOM 2662 C C . HIS A 1 335 ? 8.955 -6.723 32.469 1.00 79.94 335 HIS A C 1
ATOM 2664 O O . HIS A 1 335 ? 9.791 -7.614 32.331 1.00 79.94 335 HIS A O 1
ATOM 2670 N N . ASP A 1 336 ? 7.806 -6.692 31.803 1.00 84.44 336 ASP A N 1
ATOM 2671 C CA . ASP A 1 336 ? 7.494 -7.582 30.688 1.00 84.44 336 ASP A CA 1
ATOM 2672 C C . ASP A 1 336 ? 7.858 -6.864 29.380 1.00 84.44 336 ASP A C 1
ATOM 2674 O O . ASP A 1 336 ? 7.502 -5.694 29.210 1.00 84.44 336 ASP A O 1
ATOM 2678 N N . VAL A 1 337 ? 8.601 -7.520 28.485 1.00 89.50 337 VAL A N 1
ATOM 2679 C CA . VAL A 1 337 ? 8.979 -6.949 27.182 1.00 89.50 337 VAL A CA 1
ATOM 2680 C C . VAL A 1 337 ? 8.005 -7.478 26.144 1.00 89.50 337 VAL A C 1
ATOM 2682 O O . VAL A 1 337 ? 8.043 -8.654 25.793 1.00 89.50 337 VAL A O 1
ATOM 2685 N N . ARG A 1 338 ? 7.147 -6.601 25.627 1.00 90.75 338 ARG A N 1
ATOM 2686 C CA . ARG A 1 338 ? 6.188 -6.941 24.575 1.00 90.75 338 ARG A CA 1
ATOM 2687 C C . ARG A 1 338 ? 6.727 -6.526 23.219 1.00 90.75 338 ARG A C 1
ATOM 2689 O O . ARG A 1 338 ? 7.196 -5.398 23.071 1.00 90.75 338 ARG A O 1
ATOM 2696 N N . LEU A 1 339 ? 6.659 -7.434 22.251 1.00 93.25 339 LEU A N 1
ATOM 2697 C CA . LEU A 1 339 ? 6.883 -7.153 20.836 1.00 93.25 339 LEU A CA 1
ATOM 2698 C C . LEU A 1 339 ? 5.515 -7.083 20.166 1.00 93.25 339 LEU A C 1
ATOM 2700 O O . LEU A 1 339 ? 4.763 -8.051 20.245 1.00 93.25 339 LEU A O 1
ATOM 2704 N N . ASP A 1 340 ? 5.205 -5.954 19.540 1.00 95.81 340 ASP A N 1
ATOM 2705 C CA . ASP A 1 340 ? 3.877 -5.719 18.974 1.00 95.81 340 ASP A CA 1
ATOM 2706 C C . ASP A 1 340 ? 3.937 -4.757 17.777 1.00 95.81 340 ASP A C 1
ATOM 2708 O O . ASP A 1 340 ? 5.019 -4.268 17.412 1.00 95.81 340 ASP A O 1
ATOM 2712 N N . SER A 1 341 ? 2.794 -4.496 17.143 1.00 97.62 341 SER A N 1
ATOM 2713 C CA . SER A 1 341 ? 2.675 -3.517 16.066 1.00 97.62 341 SER A CA 1
ATOM 2714 C C . SER A 1 341 ? 1.534 -2.529 16.295 1.00 97.62 341 SER A C 1
ATOM 2716 O O . SER A 1 341 ? 0.640 -2.769 17.087 1.00 97.62 341 SER A O 1
ATOM 2718 N N . VAL A 1 342 ? 1.648 -1.343 15.696 1.00 98.25 342 VAL A N 1
ATOM 2719 C CA . VAL A 1 342 ? 0.556 -0.367 15.602 1.00 98.25 342 VAL A CA 1
ATOM 2720 C C . VAL A 1 342 ? 0.465 0.143 14.178 1.00 98.25 342 VAL A C 1
ATOM 2722 O O . VAL A 1 342 ? 1.441 0.123 13.421 1.00 98.25 342 VAL A O 1
ATOM 2725 N N . TYR A 1 343 ? -0.696 0.682 13.838 1.00 98.50 343 TYR A N 1
ATOM 2726 C CA . TYR A 1 343 ? -0.993 1.193 12.512 1.00 98.50 343 TYR A CA 1
ATOM 2727 C C . TYR A 1 343 ? -1.232 2.700 12.570 1.00 98.50 343 TYR A C 1
ATOM 2729 O O . TYR A 1 343 ? -1.940 3.195 13.445 1.00 98.50 343 TYR A O 1
ATOM 2737 N N . LEU A 1 344 ? -0.618 3.448 11.655 1.00 98.56 344 LEU A N 1
ATOM 2738 C CA . LEU A 1 344 ? -0.635 4.910 11.644 1.00 98.56 344 LEU A CA 1
ATOM 2739 C C . LEU A 1 344 ? -1.125 5.441 10.296 1.00 98.56 344 LEU A C 1
ATOM 2741 O O . LEU A 1 344 ? -0.740 4.941 9.236 1.00 98.56 344 LEU A O 1
ATOM 2745 N N . HIS A 1 345 ? -1.920 6.505 10.330 1.00 98.50 345 HIS A N 1
ATOM 2746 C CA . HIS A 1 345 ? -2.303 7.246 9.136 1.00 98.50 345 HIS A CA 1
ATOM 2747 C C . HIS A 1 345 ? -1.084 8.016 8.566 1.00 98.50 345 HIS A C 1
ATOM 2749 O O . HIS A 1 345 ? -0.365 8.678 9.320 1.00 98.50 345 HIS A O 1
ATOM 2755 N N . PRO A 1 346 ? -0.817 7.976 7.246 1.00 98.06 346 PRO A N 1
ATOM 2756 C CA . PRO A 1 346 ? 0.469 8.384 6.669 1.00 98.06 346 PRO A CA 1
ATOM 2757 C C . PRO A 1 346 ? 0.747 9.891 6.717 1.00 98.06 346 PRO A C 1
ATOM 2759 O O . PRO A 1 346 ? 1.910 10.297 6.675 1.00 98.06 346 PRO A O 1
ATOM 2762 N N . GLY A 1 347 ? -0.301 10.719 6.784 1.00 97.44 347 GLY A N 1
ATOM 2763 C CA . GLY A 1 347 ? -0.184 12.181 6.772 1.00 97.44 347 GLY A CA 1
ATOM 2764 C C . GLY A 1 347 ? -0.110 12.801 8.169 1.00 97.44 347 GLY A C 1
ATOM 2765 O O . GLY A 1 347 ? 0.844 13.503 8.498 1.00 97.44 347 GLY A O 1
ATOM 2766 N N . ASN A 1 348 ? -1.126 12.542 8.991 1.00 97.69 348 ASN A N 1
ATOM 2767 C CA . ASN A 1 348 ? -1.287 13.127 10.332 1.00 97.69 348 ASN A CA 1
ATOM 2768 C C . ASN A 1 348 ? -0.737 12.242 11.469 1.00 97.69 348 ASN A C 1
ATOM 2770 O O . ASN A 1 348 ? -0.720 12.679 12.615 1.00 97.69 348 ASN A O 1
ATOM 2774 N N . LEU A 1 349 ? -0.286 11.017 11.168 1.00 98.38 349 LEU A N 1
ATOM 2775 C CA . LEU A 1 349 ? 0.253 10.052 12.131 1.00 98.38 349 LEU A CA 1
ATOM 2776 C C . LEU A 1 349 ? -0.706 9.674 13.268 1.00 98.38 349 LEU A C 1
ATOM 2778 O O . LEU A 1 349 ? -0.250 9.148 14.285 1.00 98.38 349 LEU A O 1
ATOM 2782 N N . LYS A 1 350 ? -2.015 9.907 13.124 1.00 98.44 350 LYS A N 1
ATOM 2783 C CA . LYS A 1 350 ? -3.012 9.353 14.046 1.00 98.44 350 LYS A CA 1
ATOM 2784 C C . LYS A 1 350 ? -2.967 7.828 14.005 1.00 98.44 350 LYS A C 1
ATOM 2786 O O . LYS A 1 350 ? -2.675 7.234 12.968 1.00 98.44 350 LYS A O 1
ATOM 2791 N N . ILE A 1 351 ? -3.231 7.217 15.145 1.00 98.50 351 ILE A N 1
ATOM 2792 C CA . ILE A 1 351 ? -3.284 5.775 15.329 1.00 98.50 351 ILE A CA 1
ATOM 2793 C C . ILE A 1 351 ? -4.604 5.267 14.783 1.00 98.50 351 ILE A C 1
ATOM 2795 O O . ILE A 1 351 ? -5.665 5.816 15.077 1.00 98.50 351 ILE A O 1
ATOM 2799 N N . VAL A 1 352 ? -4.505 4.218 13.982 1.00 98.38 352 VAL A N 1
ATOM 2800 C CA . VAL A 1 352 ? -5.632 3.514 13.396 1.00 98.38 352 VAL A CA 1
ATOM 2801 C C . VAL A 1 352 ? -6.117 2.488 14.413 1.00 98.38 352 VAL A C 1
ATOM 2803 O O . VAL A 1 352 ? -5.461 1.475 14.641 1.00 98.38 352 VAL A O 1
ATOM 2806 N N . VAL A 1 353 ? -7.258 2.770 15.034 1.00 98.25 353 VAL A N 1
ATOM 2807 C CA . VAL A 1 353 ? -7.948 1.858 15.951 1.00 98.25 353 VAL A CA 1
ATOM 2808 C C . VAL A 1 353 ? -9.008 1.116 15.155 1.00 98.25 353 VAL A C 1
ATOM 2810 O O . VAL A 1 353 ? -9.805 1.743 14.454 1.00 98.25 353 VAL A O 1
ATOM 2813 N N . PHE A 1 354 ? -9.036 -0.210 15.262 1.00 97.69 354 PHE A N 1
ATOM 2814 C CA . PHE A 1 354 ? -10.036 -1.037 14.597 1.00 97.69 354 PHE A CA 1
ATOM 2815 C C . PHE A 1 354 ? -10.762 -1.911 15.605 1.00 97.69 354 PHE A C 1
ATOM 2817 O O . PHE A 1 354 ? -10.178 -2.800 16.215 1.00 97.69 354 PHE A O 1
ATOM 2824 N N . GLN A 1 355 ? -12.067 -1.694 15.735 1.00 96.38 355 GLN A N 1
ATOM 2825 C CA . GLN A 1 355 ? -12.922 -2.530 16.565 1.00 96.38 355 GLN A CA 1
ATOM 2826 C C . GLN A 1 355 ? -13.983 -3.203 15.689 1.00 96.38 355 GLN A C 1
ATOM 2828 O O . GLN A 1 355 ? -14.756 -2.510 15.016 1.00 96.38 355 GLN A O 1
ATOM 2833 N N . PRO A 1 356 ? -14.052 -4.549 15.671 1.00 91.81 356 PRO A N 1
ATOM 2834 C CA . PRO A 1 356 ? -15.069 -5.262 14.911 1.00 91.81 356 PRO A CA 1
ATOM 2835 C C . PRO A 1 356 ? -16.483 -4.784 15.273 1.00 91.81 356 PRO A C 1
ATOM 2837 O O . PRO A 1 356 ? -16.918 -4.911 16.413 1.00 91.81 356 PRO A O 1
ATOM 2840 N N . GLY A 1 357 ? -17.205 -4.244 14.289 1.00 91.50 357 GLY A N 1
ATOM 2841 C CA . GLY A 1 357 ? -18.567 -3.722 14.451 1.00 91.50 357 GLY A CA 1
ATOM 2842 C C . GLY A 1 357 ? -18.654 -2.200 14.606 1.00 91.50 357 GLY A C 1
ATOM 2843 O O . GLY A 1 357 ? -19.631 -1.620 14.131 1.00 91.50 357 GLY A O 1
ATOM 2844 N N . GLU A 1 358 ? -17.637 -1.553 15.182 1.00 95.12 358 GLU A N 1
ATOM 2845 C CA . GLU A 1 358 ? -17.550 -0.083 15.258 1.00 95.12 358 GLU A CA 1
ATOM 2846 C C . GLU A 1 358 ? -16.823 0.519 14.052 1.00 95.12 358 GLU A C 1
ATOM 2848 O O . GLU A 1 358 ? -17.133 1.633 13.637 1.00 95.12 358 GLU A O 1
ATOM 2853 N N . GLY A 1 359 ? -15.910 -0.247 13.452 1.00 96.31 359 GLY A N 1
ATOM 2854 C CA . GLY A 1 359 ? -15.129 0.157 12.291 1.00 96.31 359 GLY A CA 1
ATOM 2855 C C . GLY A 1 359 ? -13.791 0.775 12.662 1.00 96.31 359 GLY A C 1
ATOM 2856 O O . GLY A 1 359 ? -13.194 0.430 13.686 1.00 96.31 359 GLY A O 1
ATOM 2857 N N . ILE A 1 360 ? -13.284 1.622 11.770 1.00 98.19 360 ILE A N 1
ATOM 2858 C CA . ILE A 1 360 ? -11.962 2.237 11.893 1.00 98.19 360 ILE A CA 1
ATOM 2859 C C . ILE A 1 360 ? -12.102 3.664 12.414 1.00 98.19 360 ILE A C 1
ATOM 2861 O O . ILE A 1 360 ? -12.898 4.445 11.897 1.00 98.19 360 ILE A O 1
ATOM 2865 N N . ARG A 1 361 ? -11.278 4.013 13.403 1.00 97.81 361 ARG A N 1
ATOM 2866 C CA . ARG A 1 361 ? -11.148 5.368 13.948 1.00 97.81 361 ARG A CA 1
ATOM 2867 C C . ARG A 1 361 ? -9.696 5.821 13.934 1.00 97.81 361 ARG A C 1
ATOM 2869 O O . ARG A 1 361 ? -8.780 5.005 14.028 1.00 97.81 361 ARG A O 1
ATOM 2876 N N . LEU A 1 362 ? -9.500 7.133 13.831 1.00 98.12 362 LEU A N 1
ATOM 2877 C CA . LEU A 1 362 ? -8.187 7.769 13.872 1.00 98.12 362 LEU A CA 1
ATOM 2878 C C . LEU A 1 362 ? -8.035 8.575 15.162 1.00 98.12 362 LEU A C 1
ATOM 2880 O O . LEU A 1 362 ? -8.648 9.632 15.323 1.00 98.12 362 LEU A O 1
ATOM 2884 N N . GLU A 1 363 ? -7.168 8.114 16.058 1.00 98.06 363 GLU A N 1
ATOM 2885 C CA . GLU A 1 363 ? -6.993 8.695 17.393 1.00 98.06 363 GLU A CA 1
ATOM 2886 C C . GLU A 1 363 ? -5.540 9.117 17.644 1.00 98.06 363 GLU A C 1
ATOM 2888 O O . GLU A 1 363 ? -4.602 8.556 17.089 1.00 98.06 363 GLU A O 1
ATOM 2893 N N . ASN A 1 364 ? -5.309 10.139 18.471 1.00 97.50 364 ASN A N 1
ATOM 2894 C CA . ASN A 1 364 ? -3.941 10.615 18.721 1.00 97.50 364 ASN A CA 1
ATOM 2895 C C . ASN A 1 364 ? -3.152 9.656 19.624 1.00 97.50 364 ASN A C 1
ATOM 2897 O O . ASN A 1 364 ? -1.987 9.362 19.338 1.00 97.50 364 ASN A O 1
ATOM 2901 N N . LYS A 1 365 ? -3.797 9.205 20.705 1.00 96.31 365 LYS A N 1
ATOM 2902 C CA . LYS A 1 365 ? -3.285 8.283 21.724 1.00 96.31 365 LYS A CA 1
ATOM 2903 C C . LYS A 1 365 ? -4.494 7.612 22.411 1.00 96.31 365 LYS A C 1
ATOM 2905 O O . LYS A 1 365 ? -4.970 8.151 23.405 1.00 96.31 365 LYS A O 1
ATOM 2910 N N . PRO A 1 366 ? -5.029 6.508 21.857 1.00 93.75 366 PRO A N 1
ATOM 2911 C CA . PRO A 1 366 ? -6.224 5.842 22.392 1.00 93.75 366 PRO A CA 1
ATOM 2912 C C . PRO A 1 366 ? -5.971 5.180 23.753 1.00 93.75 366 PRO A C 1
ATOM 2914 O O . PRO A 1 366 ? -6.863 5.087 24.584 1.00 93.75 366 PRO A O 1
ATOM 2917 N N . GLU A 1 367 ? -4.736 4.736 23.985 1.00 95.75 367 GLU A N 1
ATOM 2918 C CA . GLU A 1 367 ? -4.329 3.983 25.168 1.00 95.75 367 GLU A CA 1
ATOM 2919 C C . GLU A 1 367 ? -3.046 4.558 25.769 1.00 95.75 367 GLU A C 1
ATOM 2921 O O . GLU A 1 367 ? -2.257 5.225 25.089 1.00 95.75 367 GLU A O 1
ATOM 2926 N N . GLU A 1 368 ? -2.807 4.260 27.045 1.00 93.69 368 GLU A N 1
ATOM 2927 C CA . GLU A 1 368 ? -1.556 4.613 27.723 1.00 93.69 368 GLU A CA 1
ATOM 2928 C C . GLU A 1 368 ? -0.364 3.820 27.165 1.00 93.69 368 GLU A C 1
ATOM 2930 O O . GLU A 1 368 ? 0.699 4.394 26.917 1.00 93.69 368 GLU A O 1
ATOM 2935 N N . TYR A 1 369 ? -0.579 2.523 26.922 1.00 95.12 369 TYR A N 1
ATOM 2936 C CA . TYR A 1 369 ? 0.406 1.580 26.392 1.00 95.12 369 TYR A CA 1
ATOM 2937 C C . TYR A 1 369 ? 0.087 1.238 24.942 1.00 95.12 369 TYR A C 1
ATOM 2939 O O . TYR A 1 369 ? -1.063 0.939 24.612 1.00 95.12 369 TYR A O 1
ATOM 2947 N N . ALA A 1 370 ? 1.105 1.220 24.086 1.00 96.50 370 ALA A N 1
ATOM 2948 C CA . ALA A 1 370 ? 0.916 0.920 22.670 1.00 96.50 370 ALA A CA 1
ATOM 2949 C C . ALA A 1 370 ? 0.435 -0.525 22.453 1.00 96.50 370 ALA A C 1
ATOM 2951 O O . ALA A 1 370 ? -0.427 -0.765 21.618 1.00 96.50 370 ALA A O 1
ATOM 2952 N N . SER A 1 371 ? 0.907 -1.470 23.271 1.00 95.81 371 SER A N 1
ATOM 2953 C CA . SER A 1 371 ? 0.518 -2.893 23.219 1.00 95.81 371 SER A CA 1
ATOM 2954 C C . SER A 1 371 ? -0.908 -3.207 23.699 1.00 95.81 371 SER A C 1
ATOM 2956 O O . SER A 1 371 ? -1.268 -4.372 23.873 1.00 95.81 371 SER A O 1
ATOM 2958 N N . ARG A 1 372 ? -1.715 -2.191 24.025 1.00 95.56 372 ARG A N 1
ATOM 2959 C CA . ARG A 1 372 ? -3.137 -2.357 24.384 1.00 95.56 372 ARG A CA 1
ATOM 2960 C C . ARG A 1 372 ? -4.089 -1.889 23.293 1.00 95.56 372 ARG A C 1
ATOM 2962 O O . ARG A 1 372 ? -5.294 -2.082 23.423 1.00 95.56 372 ARG A O 1
ATOM 2969 N N . ILE A 1 373 ? -3.561 -1.259 22.254 1.00 96.62 373 ILE A N 1
ATOM 2970 C CA . ILE A 1 373 ? -4.363 -0.660 21.198 1.00 96.62 373 ILE A CA 1
ATOM 2971 C C . ILE A 1 373 ? -5.045 -1.778 20.418 1.00 96.62 373 ILE A C 1
ATOM 2973 O O . ILE A 1 373 ? -4.398 -2.711 19.956 1.00 96.62 373 ILE A O 1
ATOM 2977 N N . VAL A 1 374 ? -6.368 -1.686 20.282 1.00 96.38 374 VAL A N 1
ATOM 2978 C CA . VAL A 1 374 ? -7.131 -2.635 19.468 1.00 96.38 374 VAL A CA 1
ATOM 2979 C C . VAL A 1 374 ? -7.009 -2.215 18.008 1.00 96.38 374 VAL A C 1
ATOM 2981 O O . VAL A 1 374 ? -7.585 -1.209 17.590 1.00 96.38 374 VAL A O 1
ATOM 2984 N N . ASP A 1 375 ? -6.235 -2.969 17.241 1.00 95.94 375 ASP A N 1
ATOM 2985 C CA . ASP A 1 375 ? -5.944 -2.672 15.847 1.00 95.94 375 ASP A CA 1
ATOM 2986 C C . ASP A 1 375 ? -6.260 -3.865 14.923 1.00 95.94 375 ASP A C 1
ATOM 2988 O O . ASP A 1 375 ? -7.182 -4.656 15.160 1.00 95.94 375 ASP A O 1
ATOM 2992 N N . PHE A 1 376 ? -5.555 -3.960 13.797 1.00 97.06 376 PHE A N 1
ATOM 2993 C CA . PHE A 1 376 ? -5.769 -5.017 12.820 1.00 97.06 376 PHE A CA 1
ATOM 2994 C C . PHE A 1 376 ? -5.242 -6.386 13.265 1.00 97.06 376 PHE A C 1
ATOM 2996 O O . PHE A 1 376 ? -5.664 -7.402 12.697 1.00 97.06 376 PHE A O 1
ATOM 3003 N N . ASP A 1 377 ? -4.356 -6.454 14.260 1.00 93.44 377 ASP A N 1
ATOM 3004 C CA . ASP A 1 377 ? -3.620 -7.667 14.586 1.00 93.44 377 ASP A CA 1
ATOM 3005 C C . ASP A 1 377 ? -4.550 -8.766 15.115 1.00 93.44 377 ASP A C 1
ATOM 3007 O O . ASP A 1 377 ? -5.185 -8.691 16.167 1.00 93.44 377 ASP A O 1
ATOM 3011 N N . GLY A 1 378 ? -4.660 -9.838 14.322 1.00 93.06 378 GLY A N 1
ATOM 3012 C CA . GLY A 1 378 ? -5.582 -10.946 14.571 1.00 93.06 378 GLY A CA 1
ATOM 3013 C C . GLY A 1 378 ? -7.023 -10.747 14.165 1.00 93.06 378 GLY A C 1
ATOM 3014 O O . GLY A 1 378 ? -7.785 -11.714 14.159 1.00 93.06 378 GLY A O 1
ATOM 3015 N N . SER A 1 379 ? -7.389 -9.517 13.836 1.00 93.94 379 SER A N 1
ATOM 3016 C CA . SER A 1 379 ? -8.729 -9.177 13.397 1.00 93.94 379 SER A CA 1
ATOM 3017 C C . SER A 1 379 ? -8.854 -9.215 11.881 1.00 93.94 379 SER A C 1
ATOM 3019 O O . SER A 1 379 ? -9.981 -9.319 11.404 1.00 93.94 379 SER A O 1
ATOM 3021 N N . VAL A 1 380 ? -7.751 -9.172 11.122 1.00 96.31 380 VAL A N 1
ATOM 3022 C CA . VAL A 1 380 ? -7.743 -9.152 9.647 1.00 96.31 380 VAL A CA 1
ATOM 3023 C C . VAL A 1 380 ? -6.809 -10.204 9.038 1.00 96.31 380 VAL A C 1
ATOM 3025 O O . VAL A 1 380 ? -5.968 -10.785 9.721 1.00 96.31 380 VAL A O 1
ATOM 3028 N N . THR A 1 381 ? -6.953 -10.418 7.729 1.00 96.88 381 THR A N 1
ATOM 3029 C CA . THR A 1 381 ? -6.061 -11.253 6.914 1.00 96.88 381 THR A CA 1
ATOM 3030 C C . THR A 1 381 ? -5.254 -10.361 5.978 1.00 96.88 381 THR A C 1
ATOM 3032 O O . THR A 1 381 ? -5.783 -9.377 5.455 1.00 96.88 381 THR A O 1
ATOM 3035 N N . PHE A 1 382 ? -3.985 -10.709 5.763 1.00 97.88 382 PHE A N 1
ATOM 3036 C CA . PHE A 1 382 ? -3.091 -10.005 4.847 1.00 97.88 382 PHE A CA 1
ATOM 3037 C C . PHE A 1 382 ? -2.772 -10.865 3.627 1.00 97.88 382 PHE A C 1
ATOM 3039 O O . PHE A 1 382 ? -2.563 -12.068 3.758 1.00 97.88 382 PHE A O 1
ATOM 3046 N N . GLU A 1 383 ? -2.648 -10.219 2.474 1.00 97.94 383 GLU A N 1
ATOM 3047 C CA . GLU A 1 383 ? -2.162 -10.810 1.228 1.00 97.94 383 GLU A CA 1
ATOM 3048 C C . GLU A 1 383 ? -1.029 -9.968 0.637 1.00 97.94 383 GLU A C 1
ATOM 3050 O O . GLU A 1 383 ? -0.961 -8.755 0.843 1.00 97.94 383 GLU A O 1
ATOM 3055 N N . GLU A 1 384 ? -0.131 -10.606 -0.112 1.00 98.19 384 GLU A N 1
ATOM 3056 C CA . GLU A 1 384 ? 0.929 -9.921 -0.852 1.00 98.19 384 GLU A CA 1
ATOM 3057 C C . GLU A 1 384 ? 0.531 -9.731 -2.317 1.00 98.19 384 GLU A C 1
ATOM 3059 O O . GLU A 1 384 ? 0.490 -10.686 -3.099 1.00 98.19 384 GLU A O 1
ATOM 3064 N N . ILE A 1 385 ? 0.276 -8.483 -2.710 1.00 98.31 385 ILE A N 1
ATOM 3065 C CA . ILE A 1 385 ? -0.228 -8.135 -4.043 1.00 98.31 385 ILE A CA 1
ATOM 3066 C C . ILE A 1 385 ? 0.769 -7.218 -4.757 1.00 98.31 385 ILE A C 1
ATOM 3068 O O . ILE A 1 385 ? 1.467 -6.416 -4.136 1.00 98.31 385 ILE A O 1
ATOM 3072 N N . LEU A 1 386 ? 0.862 -7.341 -6.082 1.00 98.12 386 LEU A N 1
ATOM 3073 C CA . LEU A 1 386 ? 1.632 -6.408 -6.904 1.00 98.12 386 LEU A CA 1
ATOM 3074 C C . LEU A 1 386 ? 0.947 -5.028 -6.904 1.00 98.12 386 LEU A C 1
ATOM 3076 O O . LEU A 1 386 ? -0.249 -4.946 -7.193 1.00 98.12 386 LEU A O 1
ATOM 3080 N N . PRO A 1 387 ? 1.665 -3.933 -6.605 1.00 98.12 387 PRO A N 1
ATOM 3081 C CA . PRO A 1 387 ? 1.056 -2.620 -6.383 1.00 98.12 387 PRO A CA 1
ATOM 3082 C C . PRO A 1 387 ? 0.323 -2.057 -7.611 1.00 98.12 387 PRO A C 1
ATOM 3084 O O . PRO A 1 387 ? -0.601 -1.266 -7.464 1.00 98.12 387 PRO A O 1
ATOM 3087 N N . GLY A 1 388 ? 0.693 -2.469 -8.824 1.00 97.44 388 GLY A N 1
ATOM 3088 C CA . GLY A 1 388 ? 0.034 -2.092 -10.075 1.00 97.44 388 GLY A CA 1
ATOM 3089 C C . GLY A 1 388 ? -1.370 -2.675 -10.251 1.00 97.44 388 GLY A C 1
ATOM 3090 O O . GLY A 1 388 ? -2.127 -2.147 -11.060 1.00 97.44 388 GLY A O 1
ATOM 3091 N N . ARG A 1 389 ? -1.742 -3.708 -9.479 1.00 97.81 389 ARG A N 1
ATOM 3092 C CA . ARG A 1 389 ? -3.113 -4.252 -9.434 1.00 97.81 389 ARG A CA 1
ATOM 3093 C C . ARG A 1 389 ? -4.040 -3.481 -8.501 1.00 97.81 389 ARG A C 1
ATOM 3095 O O . ARG A 1 389 ? -5.241 -3.729 -8.492 1.00 97.81 389 ARG A O 1
ATOM 3102 N N . LEU A 1 390 ? -3.485 -2.591 -7.685 1.00 97.94 390 LEU A N 1
ATOM 3103 C CA . LEU A 1 390 ? -4.225 -1.854 -6.674 1.00 97.94 390 LEU A CA 1
ATOM 3104 C C . LEU A 1 390 ? -4.551 -0.455 -7.192 1.00 97.94 390 LEU A C 1
ATOM 3106 O O . LEU A 1 390 ? -3.701 0.228 -7.770 1.00 97.94 390 LEU A O 1
ATOM 3110 N N . LYS A 1 391 ? -5.768 0.014 -6.916 1.00 98.00 391 LYS A N 1
ATOM 3111 C CA . LYS A 1 391 ? -6.114 1.421 -7.110 1.00 98.00 391 LYS A CA 1
ATOM 3112 C C . LYS A 1 391 ? -5.591 2.242 -5.924 1.00 98.00 391 LYS A C 1
ATOM 3114 O O . LYS A 1 391 ? -6.241 2.369 -4.891 1.00 98.00 391 LYS A O 1
ATOM 3119 N N . LEU A 1 392 ? -4.359 2.734 -6.065 1.00 97.62 392 LEU A N 1
ATOM 3120 C CA . LEU A 1 392 ? -3.625 3.458 -5.021 1.00 97.62 392 LEU A CA 1
ATOM 3121 C C . LEU A 1 392 ? -3.829 4.977 -5.103 1.00 97.62 392 LEU A C 1
ATOM 3123 O O . LEU A 1 392 ? -3.766 5.572 -6.182 1.00 97.62 392 LEU A O 1
ATOM 3127 N N . ARG A 1 393 ? -3.940 5.633 -3.944 1.00 97.25 393 ARG A N 1
ATOM 3128 C CA . ARG A 1 393 ? -3.889 7.100 -3.818 1.00 97.25 393 ARG A CA 1
ATOM 3129 C C . ARG A 1 393 ? -2.435 7.583 -3.820 1.00 97.25 393 ARG A C 1
ATOM 3131 O O . ARG A 1 393 ? -1.794 7.665 -2.775 1.00 97.25 393 ARG A O 1
ATOM 3138 N N . GLU A 1 394 ? -1.902 7.933 -4.994 1.00 97.00 394 GLU A N 1
ATOM 3139 C CA . GLU A 1 394 ? -0.484 8.324 -5.140 1.00 97.00 394 GLU A CA 1
ATOM 3140 C C . GLU A 1 394 ? -0.060 9.481 -4.228 1.00 97.00 394 GLU A C 1
ATOM 3142 O O . GLU A 1 394 ? 1.067 9.495 -3.732 1.00 97.00 394 GLU A O 1
ATOM 3147 N N . SER A 1 395 ? -0.958 10.440 -3.987 1.00 96.44 395 SER A N 1
ATOM 3148 C CA . SER A 1 395 ? -0.694 11.584 -3.115 1.00 96.44 395 SER A CA 1
ATOM 3149 C C . SER A 1 395 ? -0.361 11.158 -1.687 1.00 96.44 395 SER A C 1
ATOM 3151 O O . SER A 1 395 ? 0.521 11.749 -1.080 1.00 96.44 395 SER A O 1
ATOM 3153 N N . GLU A 1 396 ? -0.996 10.113 -1.153 1.00 96.69 396 GLU A N 1
ATOM 3154 C CA . GLU A 1 396 ? -0.708 9.622 0.203 1.00 96.69 396 GLU A CA 1
ATOM 3155 C C . GLU A 1 396 ? 0.674 8.995 0.297 1.00 96.69 396 GLU A C 1
ATOM 3157 O O . GLU A 1 396 ? 1.390 9.211 1.269 1.00 96.69 396 GLU A O 1
ATOM 3162 N N . ILE A 1 397 ? 1.067 8.247 -0.733 1.00 97.50 397 ILE A N 1
ATOM 3163 C CA . ILE A 1 397 ? 2.365 7.578 -0.769 1.00 97.50 397 ILE A CA 1
ATOM 3164 C C . ILE A 1 397 ? 3.485 8.610 -0.918 1.00 97.50 397 ILE A C 1
ATOM 3166 O O . ILE A 1 397 ? 4.500 8.514 -0.232 1.00 97.50 397 ILE A O 1
ATOM 3170 N N . ARG A 1 398 ? 3.289 9.625 -1.771 1.00 96.31 398 ARG A N 1
ATOM 3171 C CA . ARG A 1 398 ? 4.261 10.711 -1.973 1.00 96.31 398 ARG A CA 1
ATOM 3172 C C . ARG A 1 398 ? 4.356 11.646 -0.765 1.00 96.31 398 ARG A C 1
ATOM 3174 O O . ARG A 1 398 ? 5.453 12.082 -0.440 1.00 96.31 398 ARG A O 1
ATOM 3181 N N . ASN A 1 399 ? 3.233 11.924 -0.101 1.00 96.12 399 ASN A N 1
ATOM 3182 C CA . ASN A 1 399 ? 3.162 12.869 1.018 1.00 96.12 399 ASN A CA 1
ATOM 3183 C C . ASN A 1 399 ? 3.303 12.200 2.394 1.00 96.12 399 ASN A C 1
ATOM 3185 O O . ASN A 1 399 ? 3.139 12.874 3.417 1.00 96.12 399 ASN A O 1
ATOM 3189 N N . ARG A 1 400 ? 3.587 10.891 2.450 1.00 96.94 400 ARG A N 1
ATOM 3190 C CA . ARG A 1 400 ? 3.800 10.192 3.721 1.00 96.94 400 ARG A CA 1
ATOM 3191 C C . ARG A 1 400 ? 4.978 10.803 4.473 1.00 96.94 400 ARG A C 1
ATOM 3193 O O . ARG A 1 400 ? 5.982 11.198 3.875 1.00 96.94 400 ARG A O 1
ATOM 3200 N N . LYS A 1 401 ? 4.876 10.853 5.799 1.00 98.06 401 LYS A N 1
ATOM 3201 C CA . LYS A 1 401 ? 5.996 11.291 6.639 1.00 98.06 401 LYS A CA 1
ATOM 3202 C C . LYS A 1 401 ? 7.183 10.335 6.501 1.00 98.06 401 LYS A C 1
ATOM 3204 O O . LYS A 1 401 ? 7.012 9.151 6.221 1.00 98.06 401 LYS A O 1
ATOM 3209 N N . SER A 1 402 ? 8.391 10.860 6.695 1.00 97.62 402 SER A N 1
ATOM 3210 C CA . SER A 1 402 ? 9.602 10.042 6.679 1.00 97.62 402 SER A CA 1
ATOM 3211 C C . SER A 1 402 ? 9.660 9.116 7.895 1.00 97.62 402 SER A C 1
ATOM 3213 O O . SER A 1 402 ? 9.121 9.429 8.960 1.00 97.62 402 SER A O 1
ATOM 3215 N N . ASP A 1 403 ? 10.380 8.004 7.761 1.00 98.25 403 ASP A N 1
ATOM 3216 C CA . ASP A 1 403 ? 10.566 7.016 8.827 1.00 98.25 403 ASP A CA 1
ATOM 3217 C C . ASP A 1 403 ? 11.094 7.636 10.128 1.00 98.25 403 ASP A C 1
ATOM 3219 O O . ASP A 1 403 ? 10.686 7.236 11.217 1.00 98.25 403 ASP A O 1
ATOM 3223 N N . ALA A 1 404 ? 11.966 8.644 10.033 1.00 98.31 404 ALA A N 1
ATOM 3224 C CA . ALA A 1 404 ? 12.482 9.367 11.192 1.00 98.31 404 ALA A CA 1
ATOM 3225 C C . ALA A 1 404 ? 11.370 10.120 11.943 1.00 98.31 404 ALA A C 1
ATOM 3227 O O . ALA A 1 404 ? 11.255 9.980 13.160 1.00 98.31 404 ALA A O 1
ATOM 3228 N N . ILE A 1 405 ? 10.515 10.852 11.218 1.00 98.44 405 ILE A N 1
ATOM 3229 C CA . ILE A 1 405 ? 9.387 11.600 11.796 1.00 98.44 405 ILE A CA 1
ATOM 3230 C C . ILE A 1 405 ? 8.368 10.637 12.417 1.00 98.44 405 ILE A C 1
ATOM 3232 O O . ILE A 1 405 ? 7.852 10.900 13.501 1.00 98.44 405 ILE A O 1
ATOM 3236 N N . ILE A 1 406 ? 8.101 9.503 11.763 1.00 98.62 406 ILE A N 1
ATOM 3237 C CA . ILE A 1 406 ? 7.190 8.471 12.277 1.00 98.62 406 ILE A CA 1
ATOM 3238 C C . ILE A 1 406 ? 7.711 7.907 13.604 1.00 98.62 406 ILE A C 1
ATOM 3240 O O . ILE A 1 406 ? 6.975 7.872 14.592 1.00 98.62 406 ILE A O 1
ATOM 3244 N N . LYS A 1 407 ? 8.990 7.504 13.653 1.00 98.50 407 LYS A N 1
ATOM 3245 C CA . LYS A 1 407 ? 9.621 6.963 14.868 1.00 98.50 407 LYS A CA 1
ATOM 3246 C C . LYS A 1 407 ? 9.638 7.981 16.008 1.00 98.50 407 LYS A C 1
ATOM 3248 O O . LYS A 1 407 ? 9.350 7.606 17.141 1.00 98.50 407 LYS A O 1
ATOM 3253 N N . ASP A 1 408 ? 9.966 9.238 15.720 1.00 98.44 408 ASP A N 1
ATOM 3254 C CA . ASP A 1 408 ? 9.983 10.319 16.711 1.00 98.44 408 ASP A CA 1
ATOM 3255 C C . ASP A 1 408 ? 8.579 10.603 17.269 1.00 98.44 408 ASP A C 1
ATOM 3257 O O . ASP A 1 408 ? 8.366 10.585 18.481 1.00 98.44 408 ASP A O 1
ATOM 3261 N N . SER A 1 409 ? 7.587 10.750 16.387 1.00 98.19 409 SER A N 1
ATOM 3262 C CA . SER A 1 409 ? 6.187 10.948 16.774 1.00 98.19 409 SER A CA 1
ATOM 3263 C C . SER A 1 409 ? 5.640 9.800 17.630 1.00 98.19 409 SER A C 1
ATOM 3265 O O . SER A 1 409 ? 4.842 10.030 18.541 1.00 98.19 409 SER A O 1
ATOM 3267 N N . PHE A 1 410 ? 6.061 8.562 17.363 1.00 98.31 410 PHE A N 1
ATOM 3268 C CA . PHE A 1 410 ? 5.674 7.406 18.168 1.00 98.31 410 PHE A CA 1
ATOM 3269 C C . PHE A 1 410 ? 6.330 7.417 19.557 1.00 98.31 410 PHE A C 1
ATOM 3271 O O . PHE A 1 410 ? 5.630 7.279 20.558 1.00 98.31 410 PHE A O 1
ATOM 3278 N N . LYS A 1 411 ? 7.646 7.664 19.638 1.00 97.81 411 LYS A N 1
ATOM 3279 C CA . LYS A 1 411 ? 8.384 7.758 20.915 1.00 97.81 411 LYS A CA 1
ATOM 3280 C C . LYS A 1 411 ? 7.862 8.870 21.828 1.00 97.81 411 LYS A C 1
ATOM 3282 O O . LYS A 1 411 ? 7.868 8.717 23.041 1.00 97.81 411 LYS A O 1
ATOM 3287 N N . LYS A 1 412 ? 7.386 9.979 21.252 1.00 97.56 412 LYS A N 1
ATOM 3288 C CA . LYS A 1 412 ? 6.751 11.072 22.008 1.00 97.56 412 LYS A CA 1
ATOM 3289 C C . LYS A 1 412 ? 5.432 10.657 22.665 1.00 97.56 412 LYS A C 1
ATOM 3291 O O . LYS A 1 412 ? 5.045 11.239 23.671 1.00 97.56 412 LYS A O 1
ATOM 3296 N N . ARG A 1 413 ? 4.726 9.675 22.095 1.00 97.62 413 ARG A N 1
ATOM 3297 C CA . ARG A 1 413 ? 3.424 9.208 22.596 1.00 97.62 413 ARG A CA 1
ATOM 3298 C C . ARG A 1 413 ? 3.540 8.033 23.557 1.00 97.62 413 ARG A C 1
ATOM 3300 O O . ARG A 1 413 ? 2.737 7.951 24.489 1.00 97.62 413 ARG A O 1
ATOM 3307 N N . TYR A 1 414 ? 4.527 7.165 23.347 1.00 97.12 414 TYR A N 1
ATOM 3308 C CA . TYR A 1 414 ? 4.675 5.905 24.069 1.00 97.12 414 TYR A CA 1
ATOM 3309 C C . TYR A 1 414 ? 6.098 5.683 24.560 1.00 97.12 414 TYR A C 1
ATOM 3311 O O . TYR A 1 414 ? 7.065 5.916 23.834 1.00 97.12 414 TYR A O 1
ATOM 3319 N N . SER A 1 415 ? 6.212 5.098 25.752 1.00 95.94 415 SER A N 1
ATOM 3320 C CA . SER A 1 415 ? 7.467 4.591 26.324 1.00 95.94 415 SER A CA 1
ATOM 3321 C C . SER A 1 415 ? 7.902 3.280 25.649 1.00 95.94 415 SER A C 1
ATOM 3323 O O . SER A 1 415 ? 8.143 2.261 26.298 1.00 95.94 415 SER A O 1
ATOM 3325 N N . ALA A 1 416 ? 7.981 3.298 24.319 1.00 97.00 416 ALA A N 1
ATOM 3326 C CA . ALA A 1 416 ? 8.231 2.148 23.466 1.00 97.00 416 ALA A CA 1
ATOM 3327 C C . ALA A 1 416 ? 9.331 2.448 22.438 1.00 97.00 416 ALA A C 1
ATOM 3329 O O . ALA A 1 416 ? 9.512 3.571 21.967 1.00 97.00 416 ALA A O 1
ATOM 3330 N N . SER A 1 417 ? 10.089 1.414 22.076 1.00 97.81 417 SER A N 1
ATOM 3331 C CA . SER A 1 417 ? 11.181 1.510 21.108 1.00 97.81 417 SER A CA 1
ATOM 3332 C C . SER A 1 417 ? 10.719 1.038 19.727 1.00 97.81 417 SER A C 1
ATOM 3334 O O . SER A 1 417 ? 10.550 -0.170 19.541 1.00 97.81 417 SER A O 1
ATOM 3336 N N . PRO A 1 418 ? 10.546 1.941 18.745 1.00 98.31 418 PRO A N 1
ATOM 3337 C CA . PRO A 1 418 ? 10.165 1.559 17.391 1.00 98.31 418 PRO A CA 1
ATOM 3338 C C . PRO A 1 418 ? 11.280 0.758 16.709 1.00 98.31 418 PRO A C 1
ATOM 3340 O O . PRO A 1 418 ? 12.463 1.075 16.854 1.00 98.31 418 PRO A O 1
ATOM 3343 N N . LYS A 1 419 ? 10.904 -0.262 15.936 1.00 98.12 419 LYS A N 1
ATOM 3344 C CA . LYS A 1 419 ? 11.819 -1.194 15.261 1.00 98.12 419 LYS A CA 1
ATOM 3345 C C . LYS A 1 419 ? 11.734 -1.062 13.745 1.00 98.12 419 LYS A C 1
ATOM 3347 O O . LYS A 1 419 ? 12.671 -0.566 13.118 1.00 98.12 419 LYS A O 1
ATOM 3352 N N . LYS A 1 420 ? 10.605 -1.465 13.168 1.00 97.94 420 LYS A N 1
ATOM 3353 C CA . LYS A 1 420 ? 10.420 -1.635 11.723 1.00 97.94 420 LYS A CA 1
ATOM 3354 C C . LYS A 1 420 ? 9.200 -0.851 11.256 1.00 97.94 420 LYS A C 1
ATOM 3356 O O . LYS A 1 420 ? 8.201 -0.821 11.964 1.00 97.94 420 LYS A O 1
ATOM 3361 N N . ILE A 1 421 ? 9.309 -0.215 10.093 1.00 98.19 421 ILE A N 1
ATOM 3362 C CA . ILE A 1 421 ? 8.224 0.518 9.437 1.00 98.19 421 ILE A CA 1
ATOM 3363 C C . ILE A 1 421 ? 7.930 -0.175 8.113 1.00 98.19 421 ILE A C 1
ATOM 3365 O O . ILE A 1 421 ? 8.848 -0.394 7.323 1.00 98.19 421 ILE A O 1
ATOM 3369 N N . GLU A 1 422 ? 6.666 -0.506 7.868 1.00 97.75 422 GLU A N 1
ATOM 3370 C CA . GLU A 1 422 ? 6.223 -1.130 6.623 1.00 97.75 422 GLU A CA 1
ATOM 3371 C C . GLU A 1 422 ? 4.940 -0.476 6.094 1.00 97.75 422 GLU A C 1
ATOM 3373 O O . GLU A 1 422 ? 4.033 -0.178 6.872 1.00 97.75 422 GLU A O 1
ATOM 3378 N N . PRO A 1 423 ? 4.831 -0.242 4.773 1.00 98.06 423 PRO A N 1
ATOM 3379 C CA . PRO A 1 423 ? 3.576 0.176 4.170 1.00 98.06 423 PRO A CA 1
ATOM 3380 C C . PRO A 1 423 ? 2.599 -1.005 4.109 1.00 98.06 423 PRO A C 1
ATOM 3382 O O . PRO A 1 423 ? 2.950 -2.098 3.660 1.00 98.06 423 PRO A O 1
ATOM 3385 N N . VAL A 1 424 ? 1.362 -0.755 4.517 1.00 98.44 424 VAL A N 1
ATOM 3386 C CA . VAL A 1 424 ? 0.231 -1.682 4.442 1.00 98.44 424 VAL A CA 1
ATOM 3387 C C . VAL A 1 424 ? -0.921 -0.966 3.750 1.00 98.44 424 VAL A C 1
ATOM 3389 O O . VAL A 1 424 ? -1.131 0.222 3.970 1.00 98.44 424 VAL A O 1
ATOM 3392 N N . PHE A 1 425 ? -1.675 -1.662 2.906 1.00 98.56 425 PHE A N 1
ATOM 3393 C CA . PHE A 1 425 ? -2.780 -1.058 2.164 1.00 98.56 425 PHE A CA 1
ATOM 3394 C C . PHE A 1 425 ? -4.135 -1.511 2.700 1.00 98.56 425 PHE A C 1
ATOM 3396 O O . PHE A 1 425 ? -4.436 -2.705 2.733 1.00 98.56 425 PHE A O 1
ATOM 3403 N N . LEU A 1 426 ? -4.946 -0.539 3.116 1.00 98.50 426 LEU A N 1
ATOM 3404 C CA . LEU A 1 426 ? -6.284 -0.724 3.664 1.00 98.50 426 LEU A CA 1
ATOM 3405 C C . LEU A 1 426 ? -7.331 -0.572 2.547 1.00 98.50 426 LEU A C 1
ATOM 3407 O O . LEU A 1 426 ? -7.386 0.499 1.934 1.00 98.50 426 LEU A O 1
ATOM 3411 N N . PRO A 1 427 ? -8.174 -1.586 2.285 1.00 98.50 427 PRO A N 1
ATOM 3412 C CA . PRO A 1 427 ? -9.269 -1.459 1.334 1.00 98.50 427 PRO A CA 1
ATOM 3413 C C . PRO A 1 427 ? -10.328 -0.497 1.874 1.00 98.50 427 PRO A C 1
ATOM 3415 O O . PRO A 1 427 ? -10.769 -0.619 3.021 1.00 98.50 427 PRO A O 1
ATOM 3418 N N . VAL A 1 428 ? -10.767 0.431 1.032 1.00 98.44 428 VAL A N 1
ATOM 3419 C CA . VAL A 1 428 ? -11.864 1.358 1.323 1.00 98.44 428 VAL A CA 1
ATOM 3420 C C . VAL A 1 428 ? -12.805 1.439 0.131 1.00 98.44 428 VAL A C 1
ATOM 3422 O O . VAL A 1 428 ? -12.377 1.373 -1.018 1.00 98.44 428 VAL A O 1
ATOM 3425 N N . TRP A 1 429 ? -14.089 1.617 0.405 1.00 98.31 429 TRP A N 1
ATOM 3426 C CA . TRP A 1 429 ? -15.103 1.850 -0.611 1.00 98.31 429 TRP A CA 1
ATOM 3427 C C . TRP A 1 429 ? -15.413 3.344 -0.705 1.00 98.31 429 TRP A C 1
ATOM 3429 O O . TRP A 1 429 ? -15.894 3.942 0.257 1.00 98.31 429 TRP A O 1
ATOM 3439 N N . ASN A 1 430 ? -15.158 3.946 -1.864 1.00 98.00 430 ASN A N 1
ATOM 3440 C CA . ASN A 1 430 ? -15.580 5.300 -2.205 1.00 98.00 430 ASN A CA 1
ATOM 3441 C C . ASN A 1 430 ? -16.963 5.244 -2.859 1.00 98.00 430 ASN A C 1
ATOM 3443 O O . ASN A 1 430 ? -17.126 4.754 -3.974 1.00 98.00 430 ASN A O 1
ATOM 3447 N N . LEU A 1 431 ? -17.972 5.755 -2.169 1.00 97.31 431 LEU A N 1
ATOM 3448 C CA . LEU A 1 431 ? -19.351 5.804 -2.633 1.00 97.31 431 LEU A CA 1
ATOM 3449 C C . LEU A 1 431 ? -19.610 7.167 -3.272 1.00 97.31 431 LEU A C 1
ATOM 3451 O O . LEU A 1 431 ? -19.635 8.184 -2.576 1.00 97.31 431 LEU A O 1
ATOM 3455 N N . HIS A 1 432 ? -19.797 7.192 -4.589 1.00 96.44 432 HIS A N 1
ATOM 3456 C CA . HIS A 1 432 ? -20.079 8.417 -5.329 1.00 96.44 432 HIS A CA 1
ATOM 3457 C C . HIS A 1 432 ? -21.586 8.681 -5.318 1.00 96.44 432 HIS A C 1
ATOM 3459 O O . HIS A 1 432 ? -22.356 7.964 -5.953 1.00 96.44 432 HIS A O 1
ATOM 3465 N N . LEU A 1 433 ? -22.013 9.704 -4.581 1.00 95.12 433 LEU A N 1
ATOM 3466 C CA . LEU A 1 433 ? -23.414 10.101 -4.454 1.00 95.12 433 LEU A CA 1
ATOM 3467 C C . LEU A 1 433 ? -23.671 11.340 -5.316 1.00 95.12 433 LEU A C 1
ATOM 3469 O O . LEU A 1 433 ? -22.924 12.317 -5.233 1.00 95.12 433 LEU A O 1
ATOM 3473 N N . LYS A 1 434 ? -24.724 11.307 -6.136 1.00 95.06 434 LYS A N 1
ATOM 3474 C CA . LYS A 1 434 ? -25.183 12.434 -6.960 1.00 95.06 434 LYS A CA 1
ATOM 3475 C C . LYS A 1 434 ? -26.508 12.966 -6.436 1.00 95.06 434 LYS A C 1
ATOM 3477 O O . LYS A 1 434 ? -27.448 12.193 -6.241 1.00 95.06 434 LYS A O 1
ATOM 3482 N N . THR A 1 435 ? -26.602 14.280 -6.274 1.00 93.12 435 THR A N 1
ATOM 3483 C CA . THR A 1 435 ? -27.849 14.955 -5.906 1.00 93.12 435 THR A CA 1
ATOM 3484 C C . THR A 1 435 ? -28.776 15.053 -7.113 1.00 93.12 435 THR A C 1
ATOM 3486 O O . THR A 1 435 ? -28.411 15.612 -8.147 1.00 93.12 435 THR A O 1
ATOM 3489 N N . ARG A 1 436 ? -30.011 14.562 -7.006 1.00 90.25 436 ARG A N 1
ATOM 3490 C CA . ARG A 1 436 ? -30.995 14.701 -8.083 1.00 90.25 436 ARG A CA 1
ATOM 3491 C C . ARG A 1 436 ? -31.361 16.172 -8.288 1.00 90.25 436 ARG A C 1
ATOM 3493 O O . ARG A 1 436 ? -31.771 16.862 -7.363 1.00 90.25 436 ARG A O 1
ATOM 3500 N N . GLY A 1 437 ? -31.234 16.646 -9.525 1.00 88.69 437 GLY A N 1
ATOM 3501 C CA . GLY A 1 437 ? -31.594 18.018 -9.902 1.00 88.69 437 GLY A CA 1
ATOM 3502 C C . GLY A 1 437 ? -30.529 19.080 -9.603 1.00 88.69 437 GLY A C 1
ATOM 3503 O O . GLY A 1 437 ? -30.753 20.245 -9.920 1.00 88.69 437 GLY A O 1
ATOM 3504 N N . ARG A 1 438 ? -29.366 18.707 -9.053 1.00 88.06 438 ARG A N 1
ATOM 3505 C CA . ARG A 1 438 ? -28.195 19.590 -8.917 1.00 88.06 438 ARG A CA 1
ATOM 3506 C C . ARG A 1 438 ? -26.975 18.923 -9.547 1.00 88.06 438 ARG A C 1
ATOM 3508 O O . ARG A 1 438 ? -26.872 17.704 -9.570 1.00 88.06 438 ARG A O 1
ATOM 3515 N N . SER A 1 439 ? -26.014 19.714 -10.012 1.00 89.62 439 SER A N 1
ATOM 3516 C CA . SER A 1 439 ? -24.711 19.216 -10.484 1.00 89.62 439 SER A CA 1
ATOM 3517 C C . SER A 1 439 ? -23.782 18.766 -9.343 1.00 89.62 439 SER A C 1
ATOM 3519 O O . SER A 1 439 ? -22.619 18.448 -9.583 1.00 89.62 439 SER A O 1
ATOM 3521 N N . GLY A 1 440 ? -24.277 18.740 -8.101 1.00 91.38 440 GLY A N 1
ATOM 3522 C CA . GLY A 1 440 ? -23.515 18.346 -6.923 1.00 91.38 440 GLY A CA 1
ATOM 3523 C C . GLY A 1 440 ? -23.288 16.838 -6.856 1.00 91.38 440 GLY A C 1
ATOM 3524 O O . GLY A 1 440 ? -24.220 16.041 -6.988 1.00 91.38 440 GLY A O 1
ATOM 3525 N N . SER A 1 441 ? -22.041 16.453 -6.595 1.00 94.12 441 SER A N 1
ATOM 3526 C CA . SER A 1 441 ? -21.673 15.096 -6.203 1.00 94.12 441 SER A CA 1
ATOM 3527 C C . SER A 1 441 ? -20.793 15.136 -4.966 1.00 94.12 441 SER A C 1
ATOM 3529 O O . SER A 1 441 ? -19.932 16.011 -4.859 1.00 94.12 441 SER A O 1
ATOM 3531 N N . ARG A 1 442 ? -20.949 14.161 -4.073 1.00 94.25 442 ARG A N 1
ATOM 3532 C CA . ARG A 1 442 ? -20.038 13.956 -2.944 1.00 94.25 442 ARG A CA 1
ATOM 3533 C C . ARG A 1 442 ? -19.558 12.516 -2.890 1.00 94.25 442 ARG A C 1
ATOM 3535 O O . ARG A 1 442 ? -20.216 11.611 -3.398 1.00 94.25 442 ARG A O 1
ATOM 3542 N N . ILE A 1 443 ? -18.406 12.317 -2.263 1.00 96.00 443 ILE A N 1
ATOM 3543 C CA . ILE A 1 443 ? -17.816 10.996 -2.059 1.00 96.00 443 ILE A CA 1
ATOM 3544 C C . ILE A 1 443 ? -17.892 10.679 -0.572 1.00 96.00 443 ILE A C 1
ATOM 3546 O O . ILE A 1 443 ? -17.401 11.451 0.249 1.00 96.00 443 ILE A O 1
ATOM 3550 N N . VAL A 1 444 ? -18.494 9.545 -0.230 1.00 96.00 444 VAL A N 1
ATOM 3551 C CA . VAL A 1 444 ? -18.479 9.002 1.132 1.00 96.00 444 VAL A CA 1
ATOM 3552 C C . VAL A 1 444 ? -17.526 7.819 1.158 1.00 96.00 444 VAL A C 1
ATOM 3554 O O . VAL A 1 444 ? -17.633 6.929 0.322 1.00 96.00 444 VAL A O 1
ATOM 3557 N N . THR A 1 445 ? -16.593 7.801 2.108 1.00 97.44 445 THR A N 1
ATOM 3558 C CA . THR A 1 445 ? -15.654 6.683 2.263 1.00 97.44 445 THR A CA 1
ATOM 3559 C C . THR A 1 445 ? -16.161 5.731 3.337 1.00 97.44 445 THR A C 1
ATOM 3561 O O . THR A 1 445 ? -16.580 6.159 4.412 1.00 97.44 445 THR A O 1
ATOM 3564 N N . VAL A 1 446 ? -16.122 4.438 3.043 1.00 97.44 446 VAL A N 1
ATOM 3565 C CA . VAL A 1 446 ? -16.518 3.356 3.944 1.00 97.44 446 VAL A CA 1
ATOM 3566 C C . VAL A 1 446 ? -15.350 2.386 4.087 1.00 97.44 446 VAL A C 1
ATOM 3568 O O . VAL A 1 446 ? -14.679 2.075 3.103 1.00 97.44 446 VAL A O 1
ATOM 3571 N N . ASP A 1 447 ? -15.072 1.903 5.294 1.00 97.50 447 ASP A N 1
ATOM 3572 C CA . ASP A 1 447 ? -13.986 0.949 5.497 1.00 97.50 447 ASP A CA 1
ATOM 3573 C C . ASP A 1 447 ? -14.329 -0.428 4.904 1.00 97.50 447 ASP A C 1
ATOM 3575 O O . ASP A 1 447 ? -15.433 -0.954 5.068 1.00 97.50 447 ASP A O 1
ATOM 3579 N N . GLY A 1 448 ? -13.363 -1.045 4.221 1.00 97.69 448 GLY A N 1
ATOM 3580 C CA . GLY A 1 448 ? -13.536 -2.340 3.565 1.00 97.69 448 GLY A CA 1
ATOM 3581 C C . GLY A 1 448 ? -13.566 -3.543 4.513 1.00 97.69 448 GLY A C 1
ATOM 3582 O O . GLY A 1 448 ? -13.560 -4.676 4.024 1.00 97.69 448 GLY A O 1
ATOM 3583 N N . LEU A 1 449 ? -13.563 -3.334 5.836 1.00 97.56 449 LEU A N 1
ATOM 3584 C CA . LEU A 1 449 ? -13.537 -4.392 6.852 1.00 97.56 449 LEU A CA 1
ATOM 3585 C C . LEU A 1 449 ? -14.891 -4.602 7.531 1.00 97.56 449 LEU A C 1
ATOM 3587 O O . LEU A 1 449 ? -15.299 -5.741 7.745 1.00 97.56 449 LEU A O 1
ATOM 3591 N N . SER A 1 450 ? -15.568 -3.515 7.884 1.00 96.81 450 SER A N 1
ATOM 3592 C CA . SER A 1 450 ? -16.801 -3.497 8.672 1.00 96.81 450 SER A CA 1
ATOM 3593 C C . SER A 1 450 ? -17.957 -2.777 7.980 1.00 96.81 450 SER A C 1
ATOM 3595 O O . SER A 1 450 ? -19.104 -2.915 8.409 1.00 96.81 450 SER A O 1
ATOM 3597 N N . GLY A 1 451 ? -17.681 -2.038 6.902 1.00 96.31 451 GLY A N 1
ATOM 3598 C CA . GLY A 1 451 ? -18.703 -1.328 6.145 1.00 96.31 451 GLY A CA 1
ATOM 3599 C C . GLY A 1 451 ? -19.197 -0.068 6.856 1.00 96.31 451 GLY A C 1
ATOM 3600 O O . GLY A 1 451 ? -20.312 0.383 6.589 1.00 96.31 451 GLY A O 1
ATOM 3601 N N . LYS A 1 452 ? -18.410 0.498 7.779 1.00 96.38 452 LYS A N 1
ATOM 3602 C CA . LYS A 1 452 ? -18.724 1.736 8.496 1.00 96.38 452 LYS A CA 1
ATOM 3603 C C . LYS A 1 452 ? -18.083 2.933 7.806 1.00 96.38 452 LYS A C 1
ATOM 3605 O O . LYS A 1 452 ? -17.116 2.808 7.062 1.00 96.38 452 LYS A O 1
ATOM 3610 N N . MET A 1 453 ? -18.665 4.112 8.020 1.00 96.00 453 MET A N 1
ATOM 3611 C CA . MET A 1 453 ? -18.089 5.346 7.486 1.00 96.00 453 MET A CA 1
ATOM 3612 C C . MET A 1 453 ? -16.688 5.542 8.054 1.00 96.00 453 MET A C 1
ATOM 3614 O O . MET A 1 453 ? -16.473 5.365 9.251 1.00 96.00 453 MET A O 1
ATOM 3618 N N . LEU A 1 454 ? -15.765 5.923 7.181 1.00 96.50 454 LEU A N 1
ATOM 3619 C CA . LEU A 1 454 ? -14.378 6.168 7.522 1.00 96.50 454 LEU A CA 1
ATOM 3620 C C . LEU A 1 454 ? -14.058 7.640 7.294 1.00 96.50 454 LEU A C 1
ATOM 3622 O O . LEU A 1 454 ? -14.058 8.123 6.161 1.00 96.50 454 LEU A O 1
ATOM 3626 N N . GLU A 1 455 ? -13.759 8.335 8.384 1.00 95.75 455 GLU A N 1
ATOM 3627 C CA . GLU A 1 455 ? -13.179 9.673 8.351 1.00 95.75 455 GLU A CA 1
ATOM 3628 C C . GLU A 1 455 ? -11.666 9.530 8.180 1.00 95.75 455 GLU A C 1
ATOM 3630 O O . GLU A 1 455 ? -10.945 9.252 9.140 1.00 95.75 455 GLU A O 1
ATOM 3635 N N . TRP A 1 456 ? -11.218 9.620 6.927 1.00 94.50 456 TRP A N 1
ATOM 3636 C CA . TRP A 1 456 ? -9.833 9.373 6.531 1.00 94.50 456 TRP A CA 1
ATOM 3637 C C . TRP A 1 456 ? -8.977 10.639 6.526 1.00 94.50 456 TRP A C 1
ATOM 3639 O O . TRP A 1 456 ? -9.298 11.548 5.722 1.00 94.50 456 TRP A O 1
#

pLDDT: mean 79.68, std 20.68, range [36.28, 98.62]

Foldseek 3Di:
DVCPPVVVVCVVVDDPQWDWDDDVVVDVDIDIGGDQDDPDPDDDDDPVVVVVVCPDVNVVVPDPDDDDDPDDPDDDDDDDDDDDDDDDDDDDDDDDDDDDDDDDDDDDDDDDDDDDDDDDDDPDDPDDPVPVPPPPDPPPPDPPPPPDDDDPDDPDDPDPDDPPDPPDPVPPVVVVVVVVVPPDDPPPPPPPPPVLLVVLLVVQLVVLKDFLVRSCVVVVHDSVVSVVSQVVCVVVVQKDWADDPPTIMMHGLVSLAPVNLPRSFFAKEWDFPQDQVNLVVLVVVVLVVQCVVVPDRQPKDFPGKDKAWAKKKKWWWKAWDFDPPCVVPDVDGDTDIDIDIWIAQFAPRFTWAQDAQVGTDGHLAPDQAPVVGHHCVSVTDIDGHRNSVGRYDSCSSVNGDDPVVNQVSVVVRHNIHIDDIGIYIWIKMWTWMDGPPDRDIDTWIAGSHRRHTDPD

Sequence (456 aa):
PVNVDSIMEELPAQKPGQFVLISPDNFEHTHRLQCRWLYTKHETLDDEKIEALMDEPLAAAISPEPPAPEVADTEEAIDDEEDEFGTVHARQADEFEDEFADETETLPDSDDESPEEAEESVEEEPLSVRDRFYELEDDIQINRIDAEPEPEVSDEDDEPLPAFESQGVAAKTATRILQIAKAAPPKPEQPEIDEDLEAADKLLTKAGSLSTKEFAARAGIGSAAARGRLLRLIAAKRARKYKEGREHRYYSIASELRPDLGLDRKVRVIVSRVTSNDAERAAREVRNRSTLFGLIGDDETLDHAELDYRLVIQLSFTEKVTKMFLRRIFSRERHDVRLDSVYLHPGNLKIVVFQPGEGIRLENKPEEYASRIVDFDGSVTFEEILPGRLKLRESEIRNRKSDAIIKDSFKKRYSASPKKIEPVFLPVWNLHLKTRGRSGSRIVTVDGLSGKMLEW

Secondary structure (DSSP, 8-state):
-TTHHHHHHHGGGPPTTEEEE--TTT-SS-EEEE---------PPPHHHHHHHS-HHHHHHH---PPPPP----------------------------------------------------------TTSTTSSSSS--------PPPPPP------PPPP-----S-TTTSHHHHHHHTTSPPPP-------HHHHHHHHHHHHHS-EEHHHHHHHHTS-HHHHHHHHHHHHHTTSEEEEEETTEEEEEEGGG--BGGGTB-S-EEEEPP-S-HHHHHHHHHHHHHHHTTTSS----EEEEEEEEEEEEEEEEEEEEEEE-GGGTTT-SS--EEEEEEEEEE-TTT--EEEEETTTEEEEES-SSSSGGG---STTTS-EEEE-GGGS-B-HHHHHTPPPHHHHHHHHHHH-SEEEEEEEEEEEEEEEEEEEETTSS-EEEEEEETTT--B---